Protein AF-A0A1L7XV32-F1 (afdb_monomer)

Nearest PDB structures (foldseek):
  3hi0-assembly1_A  TM=7.173E-01  e=8.949E-13  Agrobacterium fabrum str. C58
  3hi0-assembly1_B  TM=7.168E-01  e=4.743E-12  Agrobacterium fabrum str. C58
  8jgw-assembly1_B  TM=5.537E-01  e=1.218E-07  Klebsiella pneumoniae subsp. pneumoniae 1158
  6pbz-assembly1_C  TM=6.129E-01  e=8.249E-07  Escherichia coli K-12
  6pbz-assembly1_D  TM=5.754E-01  e=8.688E-06  Escherichia coli K-12

pLDDT: mean 77.87, std 14.98, range [30.16, 96.12]

Sequence (500 aa):
MGSQQWNPLLSDGSITTFSRNLPTVHVHRVDKSLYDTQFDPETGDQIPIPQNVIDSVINALFRFKTACADLSVPETNTHVVATEATRAAINSAEFVQAINSATWLPVDVLRKEDEGRIGALDGGNIRINDKGSFSFSYGAAASTRKLEEAKSGKSKEEAEKAIAEVREEIVTNFGKVYTKLKVPRTLSWRQREMADSRFGRRIPRLFMGQVHKHPHPISTINGHTVDKDRFENTNAVEEVVRTAHSIFRISDRRRSQVPAMAFLVSALAKPVPHGIRTAHFCQGGVREGVLFWDLPPSIRVRDPLEVATPSFAPASAARIFSLLKFSVPLRLTNSSRHFPDSFTSHELASISALFSTSTGLMSSTRGVSYEDRARLAFMLESRCMGELPPRELEFKEALRRVITPEEVWLAAYLGRVGYLISRLYPSGRIDEDKPQVVLSAEWAWNLGRKKDKGGLRLTISTQKAKHDPAQLRQALRDHVGNLEKIGQQKNWIGGRVGEG

Mean predicted aligned error: 10.6 Å

Solvent-accessible surface area (backbone atoms only 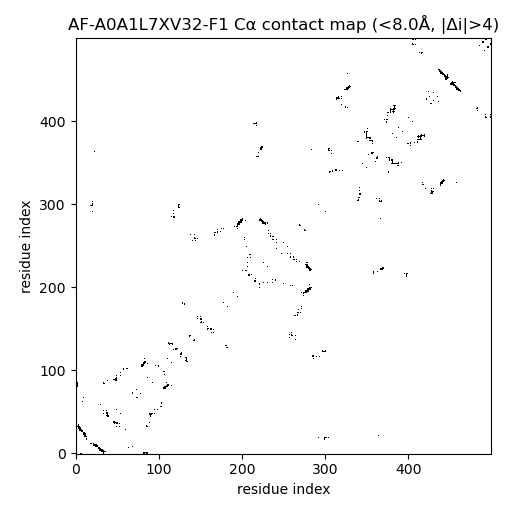— not comparable to full-atom values): 28342 Å² total; per-residue (Å²): 61,39,44,59,30,39,68,60,74,42,55,64,64,58,94,90,47,86,53,73,61,49,58,73,77,46,77,53,73,46,95,46,40,55,40,63,55,23,37,40,91,87,80,62,45,81,40,52,71,45,66,75,56,53,54,52,50,46,56,50,50,51,55,47,51,50,55,33,56,78,67,70,52,57,73,93,78,62,83,42,57,28,29,67,35,46,75,72,35,81,41,32,67,58,55,52,48,54,41,26,74,75,68,73,47,69,68,46,71,53,50,74,41,53,64,46,48,45,72,32,78,51,95,36,40,71,64,66,55,95,82,53,44,87,88,67,89,63,46,49,68,52,32,33,51,55,55,48,62,38,37,59,98,48,55,74,70,58,19,53,51,40,48,49,52,56,40,52,52,51,26,51,54,49,35,56,48,56,62,71,58,59,74,56,68,78,74,41,74,54,59,91,47,41,41,81,44,82,42,57,72,85,56,54,71,50,62,50,56,57,41,85,88,56,69,59,63,63,82,55,58,47,30,39,71,40,47,33,72,68,66,60,39,41,67,52,49,48,47,48,61,73,71,41,94,70,52,94,98,52,52,71,78,56,59,72,28,42,61,34,44,38,51,48,52,53,31,61,36,67,56,40,79,81,28,50,42,31,43,36,28,34,61,68,49,67,68,55,21,52,62,54,61,76,44,54,46,82,41,56,56,51,57,49,58,65,70,69,37,59,94,48,46,43,89,28,40,76,58,54,51,49,45,55,55,31,54,49,45,92,82,69,85,85,71,99,77,87,86,85,62,76,89,74,76,54,66,65,28,10,49,51,25,52,34,22,41,51,77,38,88,47,40,74,52,53,84,45,42,53,46,58,36,40,40,50,11,40,16,44,8,26,34,35,70,51,51,71,62,80,84,52,48,60,54,51,57,40,39,51,73,62,47,52,48,59,49,54,43,52,20,31,49,53,7,34,51,50,30,48,49,43,71,76,27,72,82,37,56,71,54,86,94,63,58,73,64,48,52,38,29,40,82,39,61,58,35,72,97,82,40,75,31,71,42,81,44,76,46,79,47,60,76,89,62,96,74,59,93,81,39,57,74,56,56,49,53,69,49,45,58,64,50,54,50,49,58,32,68,94,57,16,37,81,41,96,86,34,35,84

InterPro domains:
  IPR003695 Ppx/GppA phosphatase, N-terminal [PF02541] (23-120)
  IPR043129 ATPase, nucleotide binding domain [SSF53067] (33-120)
  IPR043129 ATPase, nucleotide binding domain [SSF53067] (133-296)
  IPR050273 GppA/Ppx guanosine pentaphosphate hydrolase [PTHR30005] (11-121)
  IPR057512 RTG2, C-terminal domain [PF23566] (344-498)

Secondary structure (DSSP, 8-state):
-BTTBB--EEE---TT---TT--EEEE--B---TTGGGB-TTT--B-PPPHHHHHHHHHHHHHHHHHHHHTT--GGG--EEE-HHHHT-TTHHHHHHHHHHHH---EEE--HHHHHHTT-EETTEE---TT-----S--HHHHHHHHHHHHTT--HHHHHHHHHHHHHHHHHHHHHHHHHTT--TTGGGGTTSPEEEEE-TTSHHHHHHT-TTS--S---STT-EEEHHHHH-HHHHHHHHHH-S-BTTB-HHHHHTHHHHHHHHHHHHTTSTT-EEEEEE-S--HHHHHHHHSS-HHHHTS-HHHHHSGGG--TTHHHHHHHHHHTS-S---S-----------SHHHHHHHHHTTTTSTTTT-TT--HHHHHHHHHHHHHHTTT---HHHHHHHHHHHTTS-HHHHHHHHHHHHHHHHHHHH-TTS---SSS-S-EEEEEEEEEETTTT-EEEEEEEEE----S--TT-HHHHHHHHHHHHHTTTSGGG-BTGGGSB-

Radius of gyration: 27.27 Å; Cα contacts (8 Å, |Δi|>4): 669; chains: 1; bounding box: 72×45×85 Å

Organism: NCBI:txid576137

Foldseek 3Di:
DDQFWDKDWDFDDDPVDPAQLRDTPDIDIDGHRLNVQQADPPPRDGHANDPVNLVVVLVVLVVVVVVCVVVVNDLVNDAAEAEDSLVPGPCSVVSQVSNCVRNVHHYHDDDPQLQQQLPADDLLDRDAQPVGDDDDCLPLVSLLVQLCVLQPPDDPVSSVVSLVVVLVVLLVVLLVVVVVSCPDCVLVVCVVAAAEAEDEDQCVLLLQQLPVPAGQLFPAQFQDKDFDVSQLPLVSSVVSLVPDPDRPPQDPVSSSSSNSVSSSSNSNQVSGRNGHGMYRYFHDGSVSSVSSVPRDSVNNNDDLVVSLCPVFAAPQNVVLQVQLVQQDAPPPPDDDDDADDDDDEDQVQLVCLLCCCRPRSNVSRHPAHLQNSLLRSLLRNLLRVVRHDPVCVSSNVSSCVRYDLQSSLVSNLSSLSNNLVCLVCVNSDADPVAGQWHKHKHWACQDDPRGRHTDMDIDIDGDDDPDCPVPSVVSSVVSVVSSVVSVDQVNFRPHNPGHD

Structure (mmCIF, N/CA/C/O backbone):
data_AF-A0A1L7XV32-F1
#
_entry.id   AF-A0A1L7XV32-F1
#
loop_
_atom_site.group_PDB
_atom_site.id
_atom_site.type_symbol
_atom_site.label_atom_id
_atom_site.label_alt_id
_atom_site.label_comp_id
_atom_site.label_asym_id
_atom_site.label_entity_id
_atom_site.label_seq_id
_atom_site.pdbx_PDB_ins_code
_atom_site.Cartn_x
_atom_site.Cartn_y
_atom_site.Cartn_z
_atom_site.occupancy
_atom_site.B_iso_or_equiv
_atom_site.auth_seq_id
_atom_site.auth_comp_id
_atom_site.auth_asym_id
_atom_site.auth_atom_id
_atom_site.pdbx_PDB_model_num
ATOM 1 N N . MET A 1 1 ? -17.220 -7.819 11.567 1.00 37.25 1 MET A N 1
ATOM 2 C CA . MET A 1 1 ? -17.830 -6.793 12.434 1.00 37.25 1 MET A CA 1
ATOM 3 C C . MET A 1 1 ? -16.753 -6.324 13.382 1.00 37.25 1 MET A C 1
ATOM 5 O O . MET A 1 1 ? -16.251 -7.135 14.145 1.00 37.25 1 MET A O 1
ATOM 9 N N . GLY A 1 2 ? -16.294 -5.085 13.216 1.00 35.50 2 GLY A N 1
ATOM 10 C CA . GLY A 1 2 ? -15.227 -4.507 14.027 1.00 35.50 2 GLY A CA 1
ATOM 11 C C . GLY A 1 2 ? -15.770 -3.552 15.078 1.00 35.50 2 GLY A C 1
ATOM 12 O O . GLY A 1 2 ? -16.895 -3.075 14.957 1.00 35.50 2 GLY A O 1
ATOM 13 N N . SER A 1 3 ? -14.934 -3.199 16.056 1.00 35.12 3 SER A N 1
ATOM 14 C CA . SER A 1 3 ? -15.314 -2.327 17.175 1.00 35.12 3 SER A CA 1
ATOM 15 C C . SER A 1 3 ? -15.884 -0.974 16.785 1.00 35.12 3 SER A C 1
ATOM 17 O O . SER A 1 3 ? -16.646 -0.405 17.544 1.00 35.12 3 SER A O 1
ATOM 19 N N . GLN A 1 4 ? -15.610 -0.477 15.580 1.00 34.44 4 GLN A N 1
ATOM 20 C CA . GLN A 1 4 ? -16.151 0.810 15.142 1.00 34.44 4 GLN A CA 1
ATOM 21 C C . GLN A 1 4 ? -17.020 0.769 13.882 1.00 34.44 4 GLN A C 1
ATOM 23 O O . GLN A 1 4 ? -17.567 1.814 13.545 1.00 34.44 4 GLN A O 1
ATOM 28 N N . GLN A 1 5 ? -17.109 -0.366 13.168 1.00 36.19 5 GLN A N 1
ATOM 29 C CA . GLN A 1 5 ? -17.826 -0.486 11.882 1.00 36.19 5 GLN A CA 1
ATOM 30 C C . GLN A 1 5 ? -18.042 -1.935 11.422 1.00 36.19 5 GLN A C 1
ATOM 32 O O . GLN A 1 5 ? -17.238 -2.832 11.707 1.00 36.19 5 GLN A O 1
ATOM 37 N N . TRP A 1 6 ? -19.033 -2.117 10.543 1.00 30.16 6 TRP A N 1
ATOM 38 C CA . TRP A 1 6 ? -19.129 -3.257 9.626 1.00 30.16 6 TRP A CA 1
ATOM 39 C C . TRP A 1 6 ? -18.724 -2.861 8.196 1.00 30.16 6 TRP A C 1
ATOM 41 O O . TRP A 1 6 ? -18.981 -1.746 7.747 1.00 30.16 6 TRP A O 1
ATOM 51 N N . ASN A 1 7 ? -18.027 -3.765 7.505 1.00 45.50 7 ASN A N 1
ATOM 52 C CA . ASN A 1 7 ? -17.217 -3.453 6.328 1.00 45.50 7 ASN A CA 1
ATOM 53 C C . ASN A 1 7 ? -17.177 -4.663 5.367 1.00 45.50 7 ASN A C 1
ATOM 55 O O . ASN A 1 7 ? -16.211 -5.424 5.413 1.00 45.50 7 ASN A O 1
ATOM 59 N N . PRO A 1 8 ? -18.178 -4.893 4.510 1.00 35.72 8 PRO A N 1
ATOM 60 C CA . PRO A 1 8 ? -18.124 -5.924 3.473 1.00 35.72 8 PRO A CA 1
ATOM 61 C C . PRO A 1 8 ? -16.997 -5.651 2.466 1.00 35.72 8 PRO A C 1
ATOM 63 O O . PRO A 1 8 ? -16.648 -4.498 2.191 1.00 35.72 8 PRO A O 1
ATOM 66 N N . LEU A 1 9 ? -16.391 -6.721 1.953 1.00 39.25 9 LEU A N 1
ATOM 67 C CA . LEU A 1 9 ? -15.347 -6.682 0.932 1.00 39.25 9 LEU A CA 1
ATOM 68 C C . LEU A 1 9 ? -15.577 -7.842 -0.037 1.00 39.25 9 LEU A C 1
ATOM 70 O O . LEU A 1 9 ? -15.586 -8.985 0.407 1.00 39.25 9 LEU A O 1
ATOM 74 N N . LEU A 1 10 ? -15.714 -7.542 -1.327 1.00 45.09 10 LEU A N 1
ATOM 75 C CA . LEU A 1 10 ? -15.650 -8.541 -2.392 1.00 45.09 10 LEU A CA 1
ATOM 76 C C . LEU A 1 10 ? -14.349 -8.364 -3.157 1.00 45.09 10 LEU A C 1
ATOM 78 O O . LEU A 1 10 ? -14.003 -7.253 -3.576 1.00 45.09 10 LEU A O 1
ATOM 82 N N . SER A 1 11 ? -13.642 -9.472 -3.324 1.00 49.06 11 SER A N 1
ATOM 83 C CA . SER A 1 11 ? -12.433 -9.556 -4.131 1.00 49.06 11 SER A CA 1
ATOM 84 C C . SER A 1 11 ? -12.633 -10.638 -5.183 1.00 49.06 11 SER A C 1
ATOM 86 O O . SER A 1 11 ? -13.231 -11.669 -4.884 1.00 49.06 11 SER A O 1
ATOM 88 N N . ASP A 1 12 ? -12.146 -10.402 -6.397 1.00 43.09 12 ASP A N 1
ATOM 89 C CA . ASP A 1 12 ? -12.195 -11.409 -7.459 1.00 43.09 12 ASP A CA 1
ATOM 90 C C . ASP A 1 12 ? -11.199 -12.543 -7.158 1.00 43.09 12 ASP A C 1
ATOM 92 O O . ASP A 1 12 ? -10.024 -12.291 -6.869 1.00 43.09 12 ASP A O 1
ATOM 96 N N . GLY A 1 13 ? -11.700 -13.779 -7.203 1.00 42.47 13 GLY A N 1
ATOM 97 C CA . GLY A 1 13 ? -10.963 -15.028 -7.011 1.00 42.47 13 GLY A CA 1
ATOM 98 C C . GLY A 1 13 ? -11.280 -16.073 -8.085 1.00 42.47 13 GLY A C 1
ATOM 99 O O . GLY A 1 13 ? -11.203 -17.267 -7.806 1.00 42.47 13 GLY A O 1
ATOM 100 N N . SER A 1 14 ? -11.701 -15.644 -9.281 1.00 36.47 14 SER A N 1
ATOM 101 C CA . SER A 1 14 ? -12.060 -16.525 -10.399 1.00 36.47 14 SER A CA 1
ATOM 102 C C . SER A 1 14 ? -11.007 -17.615 -10.687 1.00 36.47 14 SER A C 1
ATOM 104 O O . SER A 1 14 ? -9.795 -17.398 -10.614 1.00 36.47 14 SER A O 1
ATOM 106 N N . ILE A 1 15 ? -11.509 -18.815 -11.016 1.00 36.94 15 ILE A N 1
ATOM 107 C CA . ILE A 1 15 ? -10.817 -20.124 -11.066 1.00 36.94 15 ILE A CA 1
ATOM 108 C C . ILE A 1 15 ? -9.563 -20.145 -11.968 1.00 36.94 15 ILE A C 1
ATOM 110 O O . ILE A 1 15 ? -8.696 -21.001 -11.805 1.00 36.94 15 ILE A O 1
ATOM 114 N N . THR A 1 16 ? -9.400 -19.179 -12.873 1.00 39.44 16 THR A N 1
ATOM 115 C CA . THR A 1 16 ? -8.220 -19.059 -13.744 1.00 39.44 16 THR A CA 1
ATOM 116 C C . THR A 1 16 ? -7.035 -18.318 -13.111 1.00 39.44 16 THR A C 1
ATOM 118 O O . THR A 1 16 ? -5.931 -18.399 -13.645 1.00 39.44 16 THR A O 1
ATOM 121 N N . THR A 1 17 ? -7.204 -17.634 -11.970 1.00 44.53 17 THR A N 1
ATOM 122 C CA . THR A 1 17 ? -6.128 -16.853 -11.329 1.00 44.53 17 THR A CA 1
ATOM 123 C C . THR A 1 17 ? -6.332 -16.700 -9.816 1.00 44.53 17 THR A C 1
ATOM 125 O O . THR A 1 17 ? -6.783 -15.660 -9.340 1.00 44.53 17 THR A O 1
ATOM 128 N N . PHE A 1 18 ? -5.877 -17.676 -9.020 1.00 54.38 18 PHE A N 1
ATOM 129 C CA . PHE A 1 18 ? -5.510 -17.412 -7.620 1.00 54.38 18 PHE A CA 1
ATOM 130 C C . PHE A 1 18 ? -4.363 -16.386 -7.600 1.00 54.38 18 PHE A C 1
ATOM 132 O O . PHE A 1 18 ? -3.182 -16.726 -7.708 1.00 54.38 18 PHE A O 1
ATOM 139 N N . SER A 1 19 ? -4.718 -15.104 -7.539 1.00 70.00 19 SER A N 1
ATOM 140 C CA . SER A 1 19 ? -3.792 -13.980 -7.633 1.00 70.00 19 SER A CA 1
ATOM 141 C C . SER A 1 19 ? -3.521 -13.397 -6.254 1.00 70.00 19 SER A C 1
ATOM 143 O O . SER A 1 19 ? -4.439 -13.033 -5.524 1.00 70.00 19 SER A O 1
ATOM 145 N N . ARG A 1 20 ? -2.240 -13.231 -5.917 1.00 79.38 20 ARG A N 1
ATOM 146 C CA . ARG A 1 20 ? -1.781 -12.627 -4.656 1.00 79.38 20 ARG A CA 1
ATOM 147 C C . ARG A 1 20 ? -2.439 -11.275 -4.351 1.00 79.38 20 ARG A C 1
ATOM 149 O O . ARG A 1 20 ? -2.637 -10.940 -3.187 1.00 79.38 20 ARG A O 1
ATOM 156 N N . ASN A 1 21 ? -2.716 -10.462 -5.373 1.00 75.12 21 ASN A N 1
ATOM 157 C CA . ASN A 1 21 ? -3.114 -9.068 -5.177 1.00 75.12 21 ASN A CA 1
ATOM 158 C C . ASN A 1 21 ? -4.602 -8.877 -4.849 1.00 75.12 21 ASN A C 1
ATOM 160 O O . ASN A 1 21 ? -4.932 -7.794 -4.357 1.00 75.12 21 ASN A O 1
ATOM 164 N N . LEU A 1 22 ? -5.448 -9.899 -5.071 1.00 78.69 22 LEU A N 1
ATOM 165 C CA . LEU A 1 22 ? -6.898 -9.931 -4.803 1.00 78.69 22 LEU A CA 1
ATOM 166 C C . LEU A 1 22 ? -7.566 -8.552 -4.997 1.00 78.69 22 LEU A C 1
ATOM 168 O O . LEU A 1 22 ? -7.809 -7.827 -4.015 1.00 78.69 22 LEU A O 1
ATOM 172 N N . PRO A 1 23 ? -7.773 -8.114 -6.255 1.00 77.31 23 PRO A N 1
ATOM 173 C CA . PRO A 1 23 ? -8.337 -6.802 -6.532 1.00 77.31 23 PRO A CA 1
ATOM 174 C C . PRO A 1 23 ? -9.732 -6.697 -5.917 1.00 77.31 23 PRO A C 1
ATOM 176 O O . PRO A 1 23 ? -10.537 -7.621 -5.974 1.00 77.31 23 PRO A O 1
ATOM 179 N N . THR A 1 24 ? -10.001 -5.558 -5.287 1.00 80.81 24 THR A N 1
ATOM 180 C CA . THR A 1 24 ? -11.291 -5.309 -4.644 1.00 80.81 24 THR A CA 1
ATOM 181 C C . THR A 1 24 ? -12.295 -4.857 -5.691 1.00 80.81 24 THR A C 1
ATOM 183 O O . THR A 1 24 ? -12.105 -3.800 -6.286 1.00 80.81 24 THR A O 1
ATOM 186 N N . VAL A 1 25 ? -13.357 -5.638 -5.872 1.00 83.94 25 VAL A N 1
ATOM 187 C CA . VAL A 1 25 ? -14.426 -5.386 -6.852 1.00 83.94 25 VAL A CA 1
ATOM 188 C C . VAL A 1 25 ? -15.520 -4.519 -6.242 1.00 83.94 25 VAL A C 1
ATOM 190 O O . VAL A 1 25 ? -16.018 -3.592 -6.871 1.00 83.94 25 VAL A O 1
ATOM 193 N N . HIS A 1 26 ? -15.855 -4.776 -4.978 1.00 83.56 26 HIS A N 1
ATOM 194 C CA . HIS A 1 26 ? -16.863 -4.014 -4.258 1.00 83.56 26 HIS A CA 1
ATOM 195 C C . HIS A 1 26 ? -16.449 -3.825 -2.800 1.00 83.56 26 HIS A C 1
ATOM 197 O O . HIS A 1 26 ? -15.949 -4.738 -2.135 1.00 83.56 26 HIS A O 1
ATOM 203 N N . VAL A 1 27 ? -16.667 -2.617 -2.287 1.00 84.00 27 VAL A N 1
ATOM 204 C CA . VAL A 1 27 ? -16.496 -2.306 -0.872 1.00 84.00 27 VAL A CA 1
ATOM 205 C C . VAL A 1 27 ? -17.628 -1.400 -0.431 1.00 84.00 27 VAL A C 1
ATOM 207 O O . VAL A 1 27 ? -17.898 -0.370 -1.044 1.00 84.00 27 VAL A O 1
ATOM 210 N N . HIS A 1 28 ? -18.252 -1.770 0.674 1.00 80.88 28 HIS A N 1
ATOM 211 C CA . HIS A 1 28 ? -19.253 -0.951 1.330 1.00 80.88 28 HIS A CA 1
ATOM 212 C C . HIS A 1 28 ? -18.920 -0.870 2.820 1.00 80.88 28 HIS A C 1
ATOM 214 O O . HIS A 1 28 ? -18.174 -1.693 3.360 1.00 80.88 28 HIS A O 1
ATOM 220 N N . ARG A 1 29 ? -19.409 0.173 3.484 1.00 78.19 29 ARG A N 1
ATOM 221 C CA . ARG A 1 29 ? -19.148 0.434 4.896 1.00 78.19 29 ARG A CA 1
ATOM 222 C C . ARG A 1 29 ? -20.416 0.948 5.547 1.00 78.19 29 ARG A C 1
ATOM 224 O O . ARG A 1 29 ? -21.028 1.881 5.048 1.00 78.19 29 ARG A O 1
ATOM 231 N N . VAL A 1 30 ? -20.766 0.353 6.682 1.00 81.56 30 VAL A N 1
ATOM 232 C CA . VAL A 1 30 ? -21.845 0.842 7.541 1.00 81.56 30 VAL A CA 1
ATOM 233 C C . VAL A 1 30 ? -21.210 1.523 8.741 1.00 81.56 30 VAL A C 1
ATOM 235 O O . VAL A 1 30 ? -20.531 0.882 9.550 1.00 81.56 30 VAL A O 1
ATOM 238 N N . ASP A 1 31 ? -21.416 2.835 8.842 1.00 74.19 31 ASP A N 1
ATOM 239 C CA . ASP A 1 31 ? -20.881 3.679 9.910 1.00 74.19 31 ASP A CA 1
ATOM 240 C C . ASP A 1 31 ? -21.686 3.542 11.208 1.00 74.19 31 ASP A C 1
ATOM 242 O O . ASP A 1 31 ? -22.300 4.485 11.697 1.00 74.19 31 ASP A O 1
ATOM 246 N N . LYS A 1 32 ? -21.659 2.337 11.786 1.00 75.44 32 LYS A N 1
ATOM 247 C CA . LYS A 1 32 ? -22.172 2.044 13.129 1.00 75.44 32 LYS A CA 1
ATOM 248 C C . LYS A 1 32 ? -21.060 1.472 14.004 1.00 75.44 32 LYS A C 1
ATOM 250 O O . LYS A 1 32 ? -20.471 0.444 13.666 1.00 75.44 32 LYS A O 1
ATOM 255 N N . SER A 1 33 ? -20.771 2.143 15.120 1.00 80.88 33 SER A N 1
ATOM 256 C CA . SER A 1 33 ? -19.796 1.666 16.103 1.00 80.88 33 SER A CA 1
ATOM 257 C C . SER A 1 33 ? -20.434 0.605 16.982 1.00 80.88 33 SER A C 1
ATOM 259 O O . SER A 1 33 ? -21.168 0.942 17.901 1.00 80.88 33 SER A O 1
ATOM 261 N N . LEU A 1 34 ? -20.148 -0.670 16.701 1.00 84.19 34 LEU A N 1
ATOM 262 C CA . LEU A 1 34 ? -20.684 -1.767 17.507 1.00 84.19 34 LEU A CA 1
ATOM 263 C C . LEU A 1 34 ? -20.203 -1.691 18.962 1.00 84.19 34 LEU A C 1
ATOM 265 O O . LEU A 1 34 ? -20.902 -2.154 19.848 1.00 84.19 34 LEU A O 1
ATOM 269 N N . TYR A 1 35 ? -19.020 -1.123 19.209 1.00 83.12 35 TYR A N 1
ATOM 270 C CA . TYR A 1 35 ? -18.506 -0.918 20.560 1.00 83.12 35 TYR A CA 1
ATOM 271 C C . TYR A 1 35 ? -19.282 0.164 21.308 1.00 83.12 35 TYR A C 1
ATOM 273 O O . TYR A 1 35 ? -19.713 -0.078 22.423 1.00 83.12 35 TYR A O 1
ATOM 281 N N . ASP A 1 36 ? -19.500 1.333 20.697 1.00 82.88 36 ASP A N 1
ATOM 282 C CA . ASP A 1 36 ? -20.157 2.4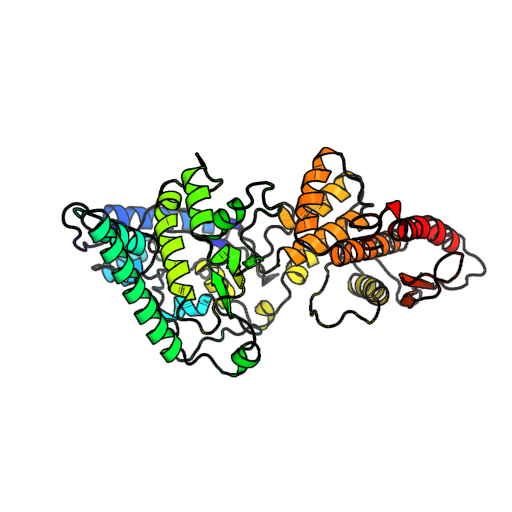51 21.394 1.00 82.88 36 ASP A CA 1
ATOM 283 C C . ASP A 1 36 ? -21.614 2.112 21.732 1.00 82.88 36 ASP A C 1
ATOM 285 O O . ASP A 1 36 ? -22.108 2.522 22.771 1.00 82.88 36 ASP A O 1
ATOM 289 N N . THR A 1 37 ? -22.290 1.325 20.887 1.00 86.94 37 THR A N 1
ATOM 290 C CA . THR A 1 37 ? -23.682 0.900 21.120 1.00 86.94 37 THR A CA 1
ATOM 291 C C . THR A 1 37 ? -23.846 -0.071 22.285 1.00 86.94 37 THR A C 1
ATOM 293 O O . THR A 1 37 ? -24.971 -0.412 22.619 1.00 86.94 37 THR A O 1
ATOM 296 N N . GLN A 1 38 ? -22.743 -0.562 22.850 1.00 89.38 38 GLN A N 1
ATOM 297 C CA . GLN A 1 38 ? -22.734 -1.458 24.004 1.00 89.38 38 GLN A CA 1
ATOM 298 C C . GLN A 1 38 ? -22.462 -0.712 25.308 1.00 89.38 38 GLN A C 1
ATOM 300 O O . GLN A 1 38 ? -22.149 -1.354 26.302 1.00 89.38 38 GLN A O 1
ATOM 305 N N . PHE A 1 39 ? -22.522 0.618 25.318 1.00 88.19 39 PHE A N 1
ATOM 306 C CA . PHE A 1 39 ? -22.405 1.400 26.543 1.00 88.19 39 PHE A CA 1
ATOM 307 C C . PHE A 1 39 ? -23.582 2.358 26.653 1.00 88.19 39 PHE A C 1
ATOM 309 O O . PHE A 1 39 ? -23.934 3.023 25.675 1.00 88.19 39 PHE A O 1
ATOM 316 N N . ASP A 1 40 ? -24.174 2.414 27.840 1.00 87.25 40 ASP A N 1
ATOM 317 C CA . ASP A 1 40 ? -25.193 3.395 28.170 1.00 87.25 40 ASP A CA 1
ATOM 318 C C . ASP A 1 40 ? -24.568 4.805 28.147 1.00 87.25 40 ASP A C 1
ATOM 320 O O . ASP A 1 40 ? -23.506 5.015 28.742 1.00 87.25 40 ASP A O 1
ATOM 324 N N . PRO A 1 41 ? -25.154 5.773 27.423 1.00 81.94 41 PRO A N 1
ATOM 325 C CA . PRO A 1 41 ? -24.587 7.112 27.311 1.00 81.94 41 PRO A CA 1
ATOM 326 C C . PRO A 1 41 ? -24.702 7.943 28.598 1.00 81.94 41 PRO A C 1
ATOM 328 O O . PRO A 1 41 ? -23.950 8.906 28.741 1.00 81.94 41 PRO A O 1
ATOM 331 N N . GLU A 1 42 ? -25.622 7.608 29.503 1.00 84.12 42 GLU A N 1
ATOM 332 C CA . GLU A 1 42 ? -25.851 8.322 30.760 1.00 84.12 42 GLU A CA 1
ATOM 333 C C . GLU A 1 42 ? -25.045 7.709 31.904 1.00 84.12 42 GLU A C 1
ATOM 335 O O . GLU A 1 42 ? -24.378 8.437 32.641 1.00 84.12 42 GLU A O 1
ATOM 340 N N . THR A 1 43 ? -25.071 6.379 32.044 1.00 85.38 43 THR A N 1
ATOM 341 C CA . THR A 1 43 ? -24.385 5.696 33.155 1.00 85.38 43 THR A CA 1
ATOM 342 C C . THR A 1 43 ? -22.967 5.254 32.806 1.00 85.38 43 THR A C 1
ATOM 344 O O . THR A 1 43 ? -22.133 5.092 33.695 1.00 85.38 43 THR A O 1
ATOM 347 N N . GLY A 1 44 ? -22.663 5.074 31.517 1.00 81.94 44 GLY A N 1
ATOM 348 C CA . GLY A 1 44 ? -21.399 4.503 31.051 1.00 81.94 44 GLY A CA 1
ATOM 349 C C . GLY A 1 44 ? -21.305 2.983 31.216 1.00 81.94 44 GLY A C 1
ATOM 350 O O . GLY A 1 44 ? -20.284 2.399 30.838 1.00 81.94 44 GLY A O 1
ATOM 351 N N . ASP A 1 45 ? -22.346 2.335 31.743 1.00 87.88 45 ASP A N 1
ATOM 352 C CA . ASP A 1 45 ? -22.360 0.894 31.970 1.00 87.88 45 ASP A CA 1
ATOM 353 C C . ASP A 1 45 ? -22.432 0.123 30.659 1.00 87.88 45 ASP A C 1
ATOM 355 O O . ASP A 1 45 ? -23.020 0.566 29.669 1.00 87.88 45 ASP A O 1
ATOM 359 N N . GLN A 1 46 ? -21.839 -1.069 30.647 1.00 89.88 46 GLN A N 1
ATOM 360 C CA . GLN A 1 46 ? -21.931 -1.933 29.484 1.00 89.88 46 GLN A CA 1
ATOM 361 C C . GLN A 1 46 ? -23.353 -2.502 29.360 1.00 89.88 46 GLN A C 1
ATOM 363 O O . GLN A 1 46 ? -23.865 -3.128 30.286 1.00 89.88 46 GLN A O 1
ATOM 368 N N . ILE A 1 47 ? -23.960 -2.339 28.186 1.00 93.62 47 ILE A N 1
ATOM 369 C CA . ILE A 1 47 ? -25.291 -2.841 27.836 1.00 93.62 47 ILE A CA 1
ATOM 370 C C . ILE A 1 47 ? -25.209 -3.874 26.696 1.00 93.62 47 ILE A C 1
ATOM 372 O O . ILE A 1 47 ? -24.245 -3.875 25.918 1.00 93.62 47 ILE A O 1
ATOM 376 N N . PRO A 1 48 ? -26.203 -4.777 26.565 1.00 94.62 48 PRO A N 1
ATOM 377 C CA . PRO A 1 48 ? -26.323 -5.656 25.403 1.00 94.62 48 PRO A CA 1
ATOM 378 C C . PRO A 1 48 ? -26.397 -4.861 24.094 1.00 94.62 48 PRO A C 1
ATOM 380 O O . PRO A 1 48 ? -26.872 -3.727 24.074 1.00 94.62 48 PRO A O 1
ATOM 383 N N . ILE A 1 49 ? -25.975 -5.467 22.980 1.00 94.44 49 ILE A N 1
ATOM 384 C CA . ILE A 1 49 ? -26.149 -4.888 21.644 1.00 94.44 49 ILE A CA 1
ATOM 385 C C . ILE A 1 49 ? -27.657 -4.679 21.408 1.00 94.44 49 ILE A C 1
ATOM 387 O O . ILE A 1 49 ? -28.389 -5.671 21.383 1.00 94.44 49 ILE A O 1
ATOM 391 N N . PRO A 1 50 ? -28.128 -3.433 21.202 1.00 94.62 50 PRO A N 1
ATOM 392 C CA . PRO A 1 50 ? -29.554 -3.144 21.070 1.00 94.62 50 PRO A CA 1
ATOM 393 C C . PRO A 1 50 ? -30.175 -3.755 19.808 1.00 94.62 50 PRO A C 1
ATOM 395 O O . PRO A 1 50 ? -29.539 -3.773 18.751 1.00 94.62 50 PRO A O 1
ATOM 398 N N . GLN A 1 51 ? -31.445 -4.174 19.875 1.00 94.50 51 GLN A N 1
ATOM 399 C CA . GLN A 1 51 ? -32.134 -4.865 18.772 1.00 94.50 51 GLN A CA 1
ATOM 400 C C . GLN A 1 51 ? -32.097 -4.086 17.446 1.00 94.50 51 GLN A C 1
ATOM 402 O O . GLN A 1 51 ? -31.771 -4.644 16.403 1.00 94.50 51 GLN A O 1
ATOM 407 N N . ASN A 1 52 ? -32.308 -2.768 17.477 1.00 93.50 52 ASN A N 1
ATOM 408 C CA . ASN A 1 52 ? -32.234 -1.920 16.281 1.00 93.50 52 ASN A CA 1
ATOM 409 C C . ASN A 1 52 ? -30.834 -1.913 15.619 1.00 93.50 52 ASN A C 1
ATOM 411 O O . ASN A 1 52 ? -30.698 -1.657 14.416 1.00 93.50 52 ASN A O 1
ATOM 415 N N . VAL A 1 53 ? -29.769 -2.165 16.388 1.00 92.94 53 VAL A N 1
ATOM 416 C CA . VAL A 1 53 ? -28.404 -2.346 15.875 1.00 92.94 53 VAL A CA 1
ATOM 417 C C . VAL A 1 53 ? -28.269 -3.724 15.235 1.00 92.94 53 VAL A C 1
ATOM 419 O O . VAL A 1 53 ? -27.723 -3.802 14.132 1.00 92.94 53 VAL A O 1
ATOM 422 N N . ILE A 1 54 ? -28.815 -4.772 15.862 1.00 94.12 54 ILE A N 1
ATOM 423 C CA . ILE A 1 54 ? -28.863 -6.137 15.309 1.00 94.12 54 ILE A CA 1
ATOM 424 C C . ILE A 1 54 ? -29.585 -6.141 13.955 1.00 94.12 54 ILE A C 1
ATOM 426 O O . ILE A 1 54 ? -28.991 -6.531 12.946 1.00 94.12 54 ILE A O 1
ATOM 430 N N . ASP A 1 55 ? -30.800 -5.593 13.894 1.00 94.12 55 ASP A N 1
ATOM 431 C CA . ASP A 1 55 ? -31.609 -5.501 12.670 1.00 94.12 55 ASP A CA 1
ATOM 432 C C . ASP A 1 55 ? -30.868 -4.740 11.569 1.00 94.12 55 ASP A C 1
ATOM 434 O O . ASP A 1 55 ? -30.855 -5.114 10.395 1.00 94.12 55 ASP A O 1
ATOM 438 N N . SER A 1 56 ? -30.178 -3.663 11.945 1.00 92.25 56 SER A N 1
ATOM 439 C CA . SER A 1 56 ? -29.383 -2.886 11.004 1.00 92.25 56 SER A CA 1
ATOM 440 C C . SER A 1 56 ? -28.194 -3.657 10.438 1.00 92.25 56 SER A C 1
ATOM 442 O O . SER A 1 56 ? -27.819 -3.400 9.292 1.00 92.25 56 SER A O 1
ATOM 444 N N . VAL A 1 57 ? -27.567 -4.531 11.225 1.00 92.44 57 VAL A N 1
ATOM 445 C CA . VAL A 1 57 ? -26.469 -5.391 10.771 1.00 92.44 57 VAL A CA 1
ATOM 446 C C . VAL A 1 57 ? -27.006 -6.476 9.839 1.00 92.44 57 VAL A C 1
ATOM 448 O O . VAL A 1 57 ? -26.432 -6.680 8.770 1.00 92.44 57 VAL A O 1
ATOM 451 N N . ILE A 1 58 ? -28.134 -7.099 10.187 1.00 94.06 58 ILE A N 1
ATOM 452 C CA . ILE A 1 58 ? -28.825 -8.090 9.349 1.00 94.06 58 ILE A CA 1
ATOM 453 C C . ILE A 1 58 ? -29.204 -7.481 7.993 1.00 94.06 58 ILE A C 1
ATOM 455 O O . ILE A 1 58 ? -28.839 -8.015 6.946 1.00 94.06 58 ILE A O 1
ATOM 459 N N . ASN A 1 59 ? -29.826 -6.300 7.988 1.00 93.62 59 ASN A N 1
ATOM 460 C CA . ASN A 1 59 ? -30.170 -5.577 6.760 1.00 93.62 59 ASN A CA 1
ATOM 461 C C . ASN A 1 59 ? -28.941 -5.266 5.897 1.00 93.62 59 ASN A C 1
ATOM 463 O O . ASN A 1 59 ? -29.003 -5.282 4.667 1.00 93.62 59 ASN A O 1
ATOM 467 N N . ALA A 1 60 ? -27.805 -4.973 6.527 1.00 91.62 60 ALA A N 1
ATOM 468 C CA . ALA A 1 60 ? -26.565 -4.730 5.810 1.00 91.62 60 ALA A CA 1
ATOM 469 C C . ALA A 1 60 ? -25.996 -6.016 5.184 1.00 91.62 60 ALA A C 1
ATOM 471 O O . ALA A 1 60 ? -25.523 -5.977 4.048 1.00 91.62 60 ALA A O 1
ATOM 472 N N . LEU A 1 61 ? -26.098 -7.151 5.882 1.00 92.19 61 LEU A N 1
ATOM 473 C CA . LEU A 1 61 ? -25.721 -8.464 5.358 1.00 92.19 61 LEU A CA 1
ATOM 474 C C . LEU A 1 61 ? -26.611 -8.897 4.191 1.00 92.19 61 LEU A C 1
ATOM 476 O O . LEU A 1 61 ? -26.079 -9.403 3.210 1.00 92.19 61 LEU A O 1
ATOM 480 N N . PHE A 1 62 ? -27.919 -8.633 4.231 1.00 93.88 62 PHE A N 1
ATOM 481 C CA . PHE A 1 62 ? -28.794 -8.893 3.083 1.00 93.88 62 PHE A CA 1
ATOM 482 C C . PHE A 1 62 ? -28.375 -8.099 1.845 1.00 93.88 62 PHE A C 1
ATOM 484 O O . PHE A 1 62 ? -28.218 -8.686 0.779 1.00 93.88 62 PHE A O 1
ATOM 491 N N . ARG A 1 63 ? -28.083 -6.798 1.989 1.00 92.00 63 ARG A N 1
ATOM 492 C CA . ARG A 1 63 ? -27.545 -5.984 0.879 1.00 92.00 63 ARG A CA 1
ATOM 493 C C . ARG A 1 63 ? -26.229 -6.542 0.339 1.00 92.00 63 ARG A C 1
ATOM 495 O O . ARG A 1 63 ? -25.981 -6.488 -0.860 1.00 92.00 63 ARG A O 1
ATOM 502 N N . PHE A 1 64 ? -25.383 -7.082 1.215 1.00 90.62 64 PHE A N 1
ATOM 503 C CA . PHE A 1 64 ? -24.150 -7.741 0.797 1.00 90.62 64 PHE A CA 1
ATOM 504 C C . PHE A 1 64 ? -24.406 -9.055 0.060 1.00 90.62 64 PHE A C 1
ATOM 506 O O . PHE A 1 64 ? -23.774 -9.267 -0.967 1.00 90.62 64 PHE A O 1
ATOM 513 N N . LYS A 1 65 ? -25.362 -9.885 0.500 1.00 91.00 65 LYS A N 1
ATOM 514 C CA . LYS A 1 65 ? -25.781 -11.081 -0.249 1.00 91.00 65 LYS A CA 1
ATOM 515 C C . LYS A 1 65 ? -26.295 -10.719 -1.642 1.00 91.00 65 LYS A C 1
ATOM 517 O O . LYS A 1 65 ? -25.926 -11.394 -2.594 1.00 91.00 65 LYS A O 1
ATOM 522 N N . THR A 1 66 ? -27.076 -9.644 -1.773 1.00 92.25 66 THR A N 1
ATOM 523 C CA . THR A 1 66 ? -27.506 -9.132 -3.085 1.00 92.25 66 THR A CA 1
ATOM 524 C C . THR A 1 66 ? -26.300 -8.798 -3.962 1.00 92.25 66 THR A C 1
ATOM 526 O O . THR A 1 66 ? -26.194 -9.320 -5.062 1.00 92.25 66 THR A O 1
ATOM 529 N N . ALA A 1 67 ? -25.324 -8.043 -3.442 1.00 91.06 67 ALA A N 1
ATOM 530 C CA . ALA A 1 67 ? -24.102 -7.734 -4.187 1.00 91.06 67 ALA A CA 1
ATOM 531 C C . ALA A 1 67 ? -23.273 -8.986 -4.549 1.00 91.06 67 ALA A C 1
ATOM 533 O O . ALA A 1 67 ? -22.689 -9.039 -5.629 1.00 91.06 67 ALA A O 1
ATOM 534 N N . CYS A 1 68 ? -23.215 -9.997 -3.671 1.00 89.88 68 CYS A N 1
ATOM 535 C CA . CYS A 1 68 ? -22.588 -11.286 -3.974 1.00 89.88 68 CYS A CA 1
ATOM 536 C C . CYS A 1 68 ? -23.297 -11.994 -5.135 1.00 89.88 68 CYS A C 1
ATOM 538 O O . CYS A 1 68 ? -22.626 -12.472 -6.045 1.00 89.88 68 CYS A O 1
ATOM 540 N N . ALA A 1 69 ? -24.632 -12.044 -5.110 1.00 90.44 69 ALA A N 1
ATOM 541 C CA . ALA A 1 69 ? -25.439 -12.683 -6.144 1.00 90.44 69 ALA A CA 1
ATOM 542 C C . ALA A 1 69 ? -25.289 -11.974 -7.499 1.00 90.44 69 ALA A C 1
ATOM 544 O O . ALA A 1 69 ? -25.024 -12.635 -8.502 1.00 90.44 69 ALA A O 1
ATOM 545 N N . ASP A 1 70 ? -25.346 -10.638 -7.513 1.00 92.25 70 ASP A N 1
ATOM 546 C CA . ASP A 1 70 ? -25.160 -9.821 -8.721 1.00 92.25 70 ASP A CA 1
ATOM 547 C C . ASP A 1 70 ? -23.780 -10.046 -9.365 1.00 92.25 70 ASP A C 1
ATOM 549 O O . ASP A 1 70 ? -23.632 -10.001 -10.585 1.00 92.25 70 ASP A O 1
ATOM 553 N N . LEU A 1 71 ? -22.761 -10.324 -8.545 1.00 89.06 71 LEU A N 1
ATOM 554 C CA . LEU A 1 71 ? -21.392 -10.616 -8.979 1.00 89.06 71 LEU A CA 1
ATOM 555 C C . LEU A 1 71 ? -21.105 -12.119 -9.129 1.00 89.06 71 LEU A C 1
ATOM 557 O O . LEU A 1 71 ? -19.952 -12.496 -9.335 1.00 89.06 71 LEU A O 1
ATOM 561 N N . SER A 1 72 ? -22.129 -12.975 -9.039 1.00 91.25 72 SER A N 1
ATOM 562 C CA . SER A 1 72 ? -22.013 -14.437 -9.164 1.00 91.25 72 SER A CA 1
ATOM 563 C C . SER A 1 72 ? -20.995 -15.070 -8.201 1.00 91.25 72 SER A C 1
ATOM 565 O O . SER A 1 72 ? -20.309 -16.034 -8.543 1.00 91.25 72 SER A O 1
ATOM 567 N N . VAL A 1 73 ? -20.875 -14.530 -6.985 1.00 87.56 73 VAL A N 1
ATOM 568 C CA . VAL A 1 73 ? -19.995 -15.068 -5.939 1.00 87.56 73 VAL A CA 1
ATOM 569 C C . VAL A 1 73 ? -20.642 -16.319 -5.332 1.00 87.56 73 VAL A C 1
ATOM 571 O O . VAL A 1 73 ? -21.751 -16.219 -4.803 1.00 87.56 73 VAL A O 1
ATOM 574 N N . PRO A 1 74 ? -19.970 -17.487 -5.345 1.00 86.69 74 PRO A N 1
ATOM 575 C CA . PRO A 1 74 ? -20.489 -18.685 -4.694 1.00 86.69 74 PRO A CA 1
ATOM 576 C C . PRO A 1 74 ? -20.699 -18.466 -3.193 1.00 86.69 74 PRO A C 1
ATOM 578 O O . PRO A 1 74 ? -19.845 -17.880 -2.522 1.00 86.69 74 PRO A O 1
ATOM 581 N N . GLU A 1 75 ? -21.793 -18.991 -2.635 1.00 82.94 75 GLU A N 1
ATOM 582 C CA . GLU A 1 75 ? -22.067 -18.877 -1.193 1.00 82.94 75 GLU A CA 1
ATOM 583 C C . GLU A 1 75 ? -20.938 -19.481 -0.342 1.00 82.94 75 GLU A C 1
ATOM 585 O O . GLU A 1 75 ? -20.578 -18.918 0.689 1.00 82.94 75 GLU A O 1
ATOM 590 N N . THR A 1 76 ? -20.292 -20.551 -0.825 1.00 85.31 76 THR A N 1
ATOM 591 C CA . THR A 1 76 ? -19.126 -21.187 -0.181 1.00 85.31 76 THR A CA 1
ATOM 592 C C . THR A 1 76 ? -17.920 -20.261 -0.032 1.00 85.31 76 THR A C 1
ATOM 594 O O . THR A 1 76 ? -17.067 -20.513 0.812 1.00 85.31 76 THR A O 1
ATOM 597 N N . ASN A 1 77 ? -17.848 -19.197 -0.837 1.00 86.50 77 ASN A N 1
ATOM 598 C CA . ASN A 1 77 ? -16.762 -18.216 -0.829 1.00 86.50 77 ASN A CA 1
ATOM 599 C C . ASN A 1 77 ? -17.167 -16.924 -0.095 1.00 86.50 77 ASN A C 1
ATOM 601 O O . ASN A 1 77 ? -16.490 -15.898 -0.197 1.00 86.50 77 ASN A O 1
ATOM 605 N N . THR A 1 78 ? -18.293 -16.947 0.625 1.00 87.81 78 THR A N 1
ATOM 606 C CA . THR A 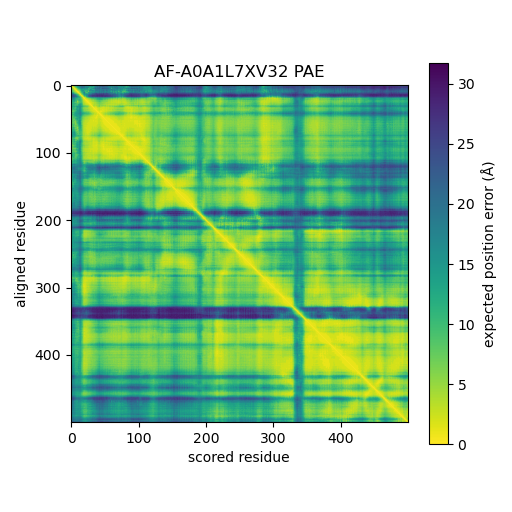1 78 ? -18.781 -15.816 1.412 1.00 87.81 78 THR A CA 1
ATOM 607 C C . THR A 1 78 ? -18.434 -16.016 2.883 1.00 87.81 78 THR A C 1
ATOM 609 O O . THR A 1 78 ? -19.019 -16.846 3.570 1.00 87.81 78 THR A O 1
ATOM 612 N N . HIS A 1 79 ? -17.507 -15.202 3.391 1.00 87.44 79 HIS A N 1
ATOM 613 C CA . HIS A 1 79 ? -17.047 -15.276 4.779 1.00 87.44 79 HIS A CA 1
ATOM 614 C C . HIS A 1 79 ? -17.525 -14.067 5.591 1.00 87.44 79 HIS A C 1
ATOM 616 O O . HIS A 1 79 ? -17.268 -12.914 5.226 1.00 87.44 79 HIS A O 1
ATOM 622 N N . VAL A 1 80 ? -18.166 -14.315 6.737 1.00 91.00 80 VAL A N 1
ATOM 623 C CA . VAL A 1 80 ? -18.523 -13.270 7.705 1.00 91.00 80 VAL A CA 1
ATOM 624 C C . VAL A 1 80 ? -17.662 -13.431 8.948 1.00 91.00 80 VAL A C 1
ATOM 626 O O . VAL A 1 80 ? -17.854 -14.348 9.731 1.00 91.00 80 VAL A O 1
ATOM 629 N N . VAL A 1 81 ? -16.726 -12.504 9.154 1.00 89.19 81 VAL A N 1
ATOM 630 C CA . VAL A 1 81 ? -15.852 -12.498 10.338 1.00 89.19 81 VAL A CA 1
ATOM 631 C C . VAL A 1 81 ? -16.254 -11.409 11.327 1.00 89.19 81 VAL A C 1
ATOM 633 O O . VAL A 1 81 ? -16.579 -10.281 10.932 1.00 89.19 81 VAL A O 1
ATOM 636 N N . ALA A 1 82 ? -16.193 -11.704 12.620 1.00 89.12 82 ALA A N 1
ATOM 637 C CA . ALA A 1 82 ? -16.433 -10.788 13.729 1.00 89.12 82 ALA A CA 1
ATOM 638 C C . ALA A 1 82 ? -15.205 -10.721 14.650 1.00 89.12 82 ALA A C 1
ATOM 640 O O . ALA A 1 82 ? -14.482 -11.697 14.793 1.00 89.12 82 ALA A O 1
ATOM 641 N N . THR A 1 83 ? -14.927 -9.550 15.225 1.00 84.31 83 THR A N 1
ATOM 642 C CA . THR A 1 83 ? -13.712 -9.310 16.026 1.00 84.31 83 THR A CA 1
ATOM 643 C C . THR A 1 83 ? -14.071 -8.914 17.461 1.00 84.31 83 THR A C 1
ATOM 645 O O . THR A 1 83 ? -15.203 -9.091 17.912 1.00 84.31 83 THR A O 1
ATOM 648 N N . GLU A 1 84 ? -13.107 -8.331 18.172 1.00 82.19 84 GLU A N 1
ATOM 649 C CA . GLU A 1 84 ? -13.190 -7.875 19.563 1.00 82.19 84 GLU A CA 1
ATOM 650 C C . GLU A 1 84 ? -14.552 -7.352 20.059 1.00 82.19 84 GLU A C 1
ATOM 652 O O . GLU A 1 84 ? -15.043 -7.888 21.044 1.00 82.19 84 GLU A O 1
ATOM 657 N N . ALA A 1 85 ? -15.202 -6.379 19.409 1.00 83.12 85 ALA A N 1
ATOM 658 C CA . ALA A 1 85 ? -16.465 -5.844 19.938 1.00 83.12 85 ALA A CA 1
ATOM 659 C C . ALA A 1 85 ? -17.640 -6.823 19.899 1.00 83.12 85 ALA A C 1
ATOM 661 O O . ALA A 1 85 ? -18.543 -6.702 20.713 1.00 83.12 85 ALA A O 1
ATOM 662 N N . THR A 1 86 ? -17.648 -7.781 18.973 1.00 89.81 86 THR A N 1
ATOM 663 C CA . THR A 1 86 ? -18.639 -8.861 19.013 1.00 89.81 86 THR A CA 1
ATOM 664 C C . THR A 1 86 ? -18.270 -9.859 20.100 1.00 89.81 86 THR A C 1
ATOM 666 O O . THR A 1 86 ? -19.137 -10.282 20.850 1.00 89.81 86 THR A O 1
ATOM 669 N N . ARG A 1 87 ? -16.983 -10.200 20.234 1.00 89.00 87 ARG A N 1
ATOM 670 C CA . ARG A 1 87 ? -16.489 -11.136 21.256 1.00 89.00 87 ARG A CA 1
ATOM 671 C C . ARG A 1 87 ? -16.712 -10.637 22.691 1.00 89.00 87 ARG A C 1
ATOM 673 O O . ARG A 1 87 ? -16.938 -11.450 23.574 1.00 89.00 87 ARG A O 1
ATOM 680 N N . ALA A 1 88 ? -16.618 -9.327 22.918 1.00 87.00 88 ALA A N 1
ATOM 681 C CA . ALA A 1 88 ? -16.759 -8.698 24.232 1.00 87.00 88 ALA A CA 1
ATOM 682 C C . ALA A 1 88 ? -18.208 -8.328 24.603 1.00 87.00 88 ALA A C 1
ATOM 684 O O . ALA A 1 88 ? -18.439 -7.848 25.712 1.00 87.00 88 ALA A O 1
ATOM 685 N N . ALA A 1 89 ? -19.168 -8.515 23.693 1.00 90.88 89 ALA A N 1
ATOM 686 C CA . ALA A 1 89 ? -20.559 -8.152 23.930 1.00 90.88 89 ALA A CA 1
ATOM 687 C C . ALA A 1 89 ? -21.245 -9.090 24.924 1.00 90.88 89 ALA A C 1
ATOM 689 O O . ALA A 1 89 ? -21.109 -10.309 24.819 1.00 90.88 89 ALA A O 1
ATOM 690 N N . ILE A 1 90 ? -22.055 -8.516 25.821 1.00 94.88 90 ILE A N 1
ATOM 691 C CA . ILE A 1 90 ? -22.844 -9.261 26.818 1.00 94.88 90 ILE A CA 1
ATOM 692 C C . ILE A 1 90 ? -23.722 -10.316 26.131 1.00 94.88 90 ILE A C 1
ATOM 694 O O . ILE A 1 90 ? -23.746 -11.472 26.542 1.00 94.88 90 ILE A O 1
ATOM 698 N N . ASN A 1 91 ? -24.381 -9.940 25.034 1.00 95.81 91 ASN A N 1
ATOM 699 C CA . ASN A 1 91 ? -25.249 -10.813 24.246 1.00 95.81 91 ASN A CA 1
ATOM 700 C C . ASN A 1 91 ? -24.597 -11.292 22.934 1.00 95.81 91 ASN A C 1
ATOM 702 O O . ASN A 1 91 ? -25.264 -11.436 21.912 1.00 95.81 91 ASN A O 1
ATOM 706 N N . SER A 1 92 ? -23.283 -11.555 22.942 1.00 94.56 92 SER A N 1
ATOM 707 C CA . SER A 1 92 ? -22.539 -12.013 21.756 1.00 94.56 92 SER A CA 1
ATOM 708 C C . SER A 1 92 ? -23.171 -13.235 21.073 1.00 94.56 92 SER A C 1
ATOM 710 O O . SER A 1 92 ? -23.333 -13.249 19.853 1.00 94.56 92 SER A O 1
ATOM 712 N N . ALA A 1 93 ? -23.564 -14.241 21.862 1.00 95.62 93 ALA A N 1
ATOM 713 C CA . ALA A 1 93 ? -24.160 -15.474 21.351 1.00 95.62 93 ALA A CA 1
ATOM 714 C C . ALA A 1 93 ? -25.521 -15.225 20.681 1.00 95.62 93 ALA A C 1
ATOM 716 O O . ALA A 1 93 ? -25.744 -15.694 19.568 1.00 95.62 93 ALA A O 1
ATOM 717 N N . GLU A 1 94 ? -26.386 -14.435 21.321 1.00 96.06 94 GLU A N 1
ATOM 718 C CA . GLU A 1 94 ? -27.685 -14.025 20.774 1.00 96.06 94 GLU A CA 1
ATOM 719 C C . GLU A 1 94 ? -27.507 -13.244 19.468 1.00 96.06 94 GLU A C 1
ATOM 721 O O . GLU A 1 94 ? -28.140 -13.550 18.462 1.00 96.06 94 GLU A O 1
ATOM 726 N N . PHE A 1 95 ? -26.579 -12.286 19.449 1.00 95.31 95 PHE A N 1
ATOM 727 C CA . PHE A 1 95 ? -26.276 -11.486 18.268 1.00 95.31 95 PHE A CA 1
ATOM 728 C C . PHE A 1 95 ? -25.816 -12.346 17.081 1.00 95.31 95 PHE A C 1
ATOM 730 O O . PHE A 1 95 ? -26.313 -12.189 15.963 1.00 95.31 95 PHE A O 1
ATOM 737 N N . VAL A 1 96 ? -24.891 -13.282 17.316 1.00 95.69 96 VAL A N 1
ATOM 738 C CA . VAL A 1 96 ? -24.411 -14.222 16.291 1.00 95.69 96 VAL A CA 1
ATOM 739 C C . VAL A 1 96 ? -25.535 -15.146 15.821 1.00 95.69 96 VAL A C 1
ATOM 741 O O . VAL A 1 96 ? -25.681 -15.367 14.617 1.00 95.69 96 VAL A O 1
ATOM 744 N N . GLN A 1 97 ? -26.355 -15.651 16.743 1.00 96.12 97 GLN A N 1
ATOM 745 C CA . GLN A 1 97 ? -27.485 -16.517 16.420 1.00 96.12 97 GLN A CA 1
ATOM 746 C C . GLN A 1 97 ? -28.549 -15.785 15.597 1.00 96.12 97 GLN A C 1
ATOM 748 O O . GLN A 1 97 ? -29.048 -16.354 14.625 1.00 96.12 97 GLN A O 1
ATOM 753 N N . ALA A 1 98 ? -28.862 -14.532 15.929 1.00 96.06 98 ALA A N 1
ATOM 754 C CA . ALA A 1 98 ? -29.802 -13.702 15.181 1.00 96.06 98 ALA A CA 1
ATOM 755 C C . ALA A 1 98 ? -29.328 -13.487 13.735 1.00 96.06 98 ALA A C 1
ATOM 757 O O . ALA A 1 98 ? -30.103 -13.655 12.793 1.00 96.06 98 ALA A O 1
ATOM 758 N N . ILE A 1 99 ? -28.035 -13.200 13.543 1.00 95.12 99 ILE A N 1
ATOM 759 C CA . ILE A 1 99 ? -27.439 -13.073 12.207 1.00 95.12 99 ILE A CA 1
ATOM 760 C C . ILE A 1 99 ? -27.538 -14.387 11.432 1.00 95.12 99 ILE A C 1
ATOM 762 O O . ILE A 1 99 ? -27.982 -14.382 10.281 1.00 95.12 99 ILE A O 1
ATOM 766 N N . ASN A 1 100 ? -27.124 -15.499 12.042 1.00 93.88 100 ASN A N 1
ATOM 767 C CA . ASN A 1 100 ? -27.105 -16.797 11.373 1.00 93.88 100 ASN A CA 1
ATOM 768 C C . ASN A 1 100 ? -28.527 -17.236 10.985 1.00 93.88 100 ASN A C 1
ATOM 770 O O . ASN A 1 100 ? -28.772 -17.582 9.835 1.00 93.88 100 ASN A O 1
ATOM 774 N N . SER A 1 101 ? -29.487 -17.107 11.901 1.00 95.56 101 SER A N 1
ATOM 775 C CA . SER A 1 101 ? -30.885 -17.497 11.666 1.00 95.56 101 SER A CA 1
ATOM 776 C C . SER A 1 101 ? -31.553 -16.658 10.575 1.00 95.56 101 SER A C 1
ATOM 778 O O . SER A 1 101 ? -32.337 -17.182 9.790 1.00 95.56 101 SER A O 1
ATOM 780 N N . ALA A 1 102 ? -31.240 -15.360 10.498 1.00 96.00 102 ALA A N 1
ATOM 781 C CA . ALA A 1 102 ? -31.826 -14.478 9.494 1.00 96.00 102 ALA A CA 1
ATOM 782 C C . ALA A 1 102 ? -31.164 -14.621 8.113 1.00 96.00 102 ALA A C 1
ATOM 784 O O . ALA A 1 102 ? -31.842 -14.574 7.090 1.00 96.00 102 ALA A O 1
ATOM 785 N N . THR A 1 103 ? -29.836 -14.756 8.064 1.00 93.25 103 THR A N 1
ATOM 786 C CA . THR A 1 103 ? -29.069 -14.623 6.809 1.00 93.25 103 THR A CA 1
ATOM 787 C C . THR A 1 103 ? -28.534 -15.941 6.256 1.00 93.25 103 THR A C 1
ATOM 789 O O . THR A 1 103 ? -28.134 -15.980 5.085 1.00 93.25 103 THR A O 1
ATOM 792 N N . TRP A 1 104 ? -28.530 -16.996 7.079 1.00 91.94 104 TRP A N 1
ATOM 793 C CA . TRP A 1 104 ? -27.871 -18.285 6.837 1.00 91.94 104 TRP A CA 1
ATOM 794 C C . TRP A 1 104 ? -26.360 -18.170 6.603 1.00 91.94 104 TRP A C 1
ATOM 796 O O . TRP A 1 104 ? -25.739 -19.067 6.039 1.00 91.94 104 TRP A O 1
ATOM 806 N N . LEU A 1 105 ? -25.757 -17.049 7.011 1.00 89.75 105 LEU A N 1
ATOM 807 C CA . LEU A 1 105 ? -24.320 -16.839 6.921 1.00 89.75 105 LEU A CA 1
ATOM 808 C C . LEU A 1 105 ? -23.664 -17.225 8.251 1.00 89.75 105 LEU A C 1
ATOM 810 O O . LEU A 1 105 ? -23.972 -16.605 9.278 1.00 89.75 105 LEU A O 1
ATOM 814 N N . PRO A 1 106 ? -22.726 -18.187 8.254 1.00 90.38 106 PRO A N 1
ATOM 815 C CA . PRO A 1 106 ? -21.960 -18.493 9.448 1.00 90.38 106 PRO A CA 1
ATOM 816 C C . PRO A 1 106 ? -21.074 -17.296 9.804 1.00 90.38 106 PRO A C 1
ATOM 818 O O . PRO A 1 106 ? -20.354 -16.756 8.960 1.00 90.38 106 PRO A O 1
ATOM 821 N N . VAL A 1 107 ? -21.131 -16.879 11.069 1.00 92.19 107 VAL A N 1
ATOM 822 C CA . VAL A 1 107 ? -20.284 -15.809 11.600 1.00 92.19 107 VAL A CA 1
ATOM 823 C C . VAL A 1 107 ? -19.123 -16.431 12.361 1.00 92.19 107 VAL A C 1
ATOM 825 O O . VAL A 1 107 ? -19.316 -17.029 13.417 1.00 92.19 107 VAL A O 1
ATOM 828 N N . ASP A 1 108 ? -17.913 -16.246 11.847 1.00 90.44 108 ASP A N 1
ATOM 829 C CA . ASP A 1 108 ? -16.687 -16.637 12.532 1.00 90.44 108 ASP A CA 1
ATOM 830 C C . ASP A 1 108 ? -16.243 -15.520 13.487 1.00 90.44 108 ASP A C 1
ATOM 832 O O . ASP A 1 108 ? -15.791 -14.446 13.070 1.00 90.44 108 ASP A O 1
ATOM 836 N N . VAL A 1 109 ? -16.425 -15.746 14.789 1.00 90.50 109 VAL A N 1
ATOM 837 C CA . VAL A 1 109 ? -15.947 -14.836 15.834 1.00 90.50 109 VAL A CA 1
ATOM 838 C C . VAL A 1 109 ? -14.472 -15.129 16.084 1.00 90.50 109 VAL A C 1
ATOM 840 O O . VAL A 1 109 ? -14.115 -16.039 16.833 1.00 90.50 109 VAL A O 1
ATOM 843 N N . LEU A 1 110 ? -13.610 -14.317 15.474 1.00 84.94 110 LEU A N 1
ATOM 844 C CA . LEU A 1 110 ? -12.170 -14.512 15.521 1.00 84.94 110 LEU A CA 1
ATOM 845 C C . LEU A 1 110 ? -11.649 -14.464 16.957 1.00 84.94 110 LEU A C 1
ATOM 847 O O . LEU A 1 110 ? -11.984 -13.580 17.764 1.00 84.94 110 LEU A O 1
ATOM 851 N N . ARG A 1 111 ? -10.751 -15.401 17.261 1.00 81.69 111 ARG A N 1
ATOM 852 C CA . ARG A 1 111 ? -9.989 -15.370 18.506 1.00 81.69 111 ARG A CA 1
ATOM 853 C C . ARG A 1 111 ? -9.028 -14.189 18.479 1.00 81.69 111 ARG A C 1
ATOM 855 O O . ARG A 1 111 ? -8.601 -13.711 17.425 1.00 81.69 111 ARG A O 1
ATOM 862 N N . LYS A 1 112 ? -8.667 -13.719 19.667 1.00 75.00 112 LYS A N 1
ATOM 863 C CA . LYS A 1 112 ? -7.757 -12.582 19.841 1.00 75.00 112 LYS A CA 1
ATOM 864 C C . LYS A 1 112 ? -6.410 -12.836 19.152 1.00 75.00 112 LYS A C 1
ATOM 866 O O . LYS A 1 112 ? -5.848 -11.932 18.534 1.00 75.00 112 LYS A O 1
ATOM 871 N N . GLU A 1 113 ? -5.931 -14.073 19.219 1.00 71.31 113 GLU A N 1
ATOM 872 C CA . GLU A 1 113 ? -4.671 -14.521 18.632 1.00 71.31 113 GLU A CA 1
ATOM 873 C C . GLU A 1 113 ? -4.742 -14.523 17.101 1.00 71.31 113 GLU A C 1
ATOM 875 O O . GLU A 1 113 ? -3.800 -14.078 16.440 1.00 71.31 113 GLU A O 1
ATOM 880 N N . ASP A 1 114 ? -5.875 -14.951 16.541 1.00 71.25 114 ASP A N 1
ATOM 881 C CA . ASP A 1 114 ? -6.078 -15.070 15.097 1.00 71.25 114 ASP A CA 1
ATOM 882 C C . ASP A 1 114 ? -6.157 -13.696 14.418 1.00 71.25 114 ASP A C 1
ATOM 884 O O . ASP 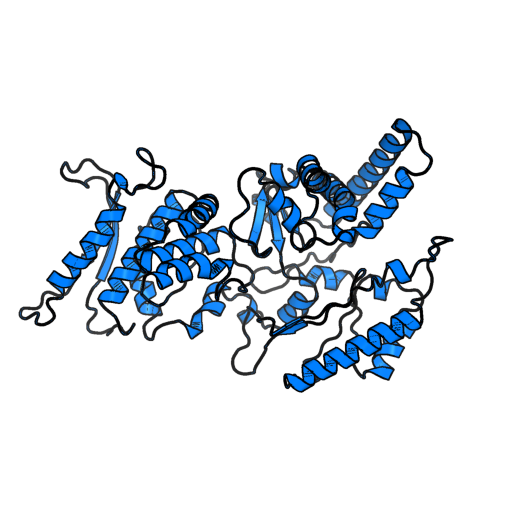A 1 114 ? -5.529 -13.492 13.379 1.00 71.25 114 ASP A O 1
ATOM 888 N N . GLU A 1 115 ? -6.773 -12.695 15.061 1.00 67.50 115 GLU A N 1
ATOM 889 C CA . GLU A 1 115 ? -6.726 -11.298 14.592 1.00 67.50 115 GLU A CA 1
ATOM 890 C C . GLU A 1 115 ? -5.282 -10.778 14.430 1.00 67.50 115 GLU A C 1
ATOM 892 O O . GLU A 1 115 ? -4.995 -10.007 13.512 1.00 67.50 115 GLU A O 1
ATOM 897 N N . GLY A 1 116 ? -4.360 -11.213 15.300 1.00 62.75 116 GLY A N 1
ATOM 898 C CA . GLY A 1 116 ? -2.947 -10.835 15.229 1.00 62.75 116 GLY A CA 1
ATOM 899 C C . GLY A 1 116 ? -2.135 -11.646 14.215 1.00 62.75 116 GLY A C 1
ATOM 900 O O . GLY A 1 116 ? -1.201 -11.114 13.612 1.00 62.75 116 GLY A O 1
ATOM 901 N N . ARG A 1 117 ? -2.509 -12.909 13.979 1.00 64.56 117 ARG A N 1
ATOM 902 C CA . ARG A 1 117 ? -1.898 -13.781 12.959 1.00 64.56 117 ARG A CA 1
ATOM 903 C C . ARG A 1 117 ? -2.098 -13.249 11.551 1.00 64.56 117 ARG A C 1
ATOM 905 O O . ARG A 1 117 ? -1.172 -13.259 10.746 1.00 64.56 117 ARG A O 1
ATOM 912 N N . ILE A 1 118 ? -3.278 -12.702 11.291 1.00 59.81 118 ILE A N 1
ATOM 913 C CA . ILE A 1 118 ? -3.696 -12.177 9.991 1.00 59.81 118 ILE A CA 1
ATOM 914 C C . ILE A 1 118 ? -2.775 -11.034 9.470 1.00 59.81 118 ILE A C 1
ATOM 916 O O . ILE A 1 118 ? -2.815 -10.689 8.289 1.00 59.81 118 ILE A O 1
ATOM 920 N N . GLY A 1 119 ? -1.880 -10.480 10.306 1.00 52.53 119 GLY A N 1
ATOM 921 C CA . GLY A 1 119 ? -0.918 -9.428 9.940 1.00 52.53 119 GLY A CA 1
ATOM 922 C C . GLY A 1 119 ? 0.563 -9.827 9.775 1.00 52.53 119 GLY A C 1
ATOM 923 O O . GLY A 1 119 ? 1.358 -8.950 9.429 1.00 52.53 119 GLY A O 1
ATOM 924 N N . ALA A 1 120 ? 0.969 -11.081 10.021 1.00 54.47 120 ALA A N 1
ATOM 925 C CA . ALA A 1 120 ? 2.387 -11.449 10.200 1.00 54.47 120 ALA A CA 1
ATOM 926 C C . ALA A 1 120 ? 2.920 -12.453 9.153 1.00 54.47 120 ALA A C 1
ATOM 928 O O . ALA A 1 120 ? 3.060 -13.637 9.438 1.00 54.47 120 ALA A O 1
ATOM 929 N N . LEU A 1 121 ? 3.248 -11.992 7.940 1.00 55.91 121 LEU A N 1
ATOM 930 C CA . LEU A 1 121 ? 3.824 -12.836 6.878 1.00 55.91 121 LEU A CA 1
ATOM 931 C C . LEU A 1 121 ? 5.367 -12.894 6.943 1.00 55.91 121 LEU A C 1
ATOM 933 O O . LEU A 1 121 ? 6.012 -11.847 6.943 1.00 55.91 121 LEU A O 1
ATOM 937 N N . ASP A 1 122 ? 5.943 -14.098 6.894 1.00 50.53 122 ASP A N 1
ATOM 938 C CA . ASP A 1 122 ? 7.372 -14.386 6.682 1.00 50.53 122 ASP A CA 1
ATOM 939 C C . ASP A 1 122 ? 7.541 -15.528 5.658 1.00 50.53 122 ASP A C 1
ATOM 941 O O . ASP A 1 122 ? 7.095 -16.654 5.880 1.00 50.53 122 ASP A O 1
ATOM 945 N N . GLY A 1 123 ? 8.152 -15.248 4.502 1.00 49.44 123 GLY A N 1
ATOM 946 C CA . GLY A 1 123 ? 8.420 -16.270 3.477 1.00 49.44 123 GLY A CA 1
ATOM 947 C C . GLY A 1 123 ? 7.177 -17.019 2.969 1.00 49.44 123 GLY A C 1
ATOM 948 O O . GLY A 1 123 ? 7.264 -18.198 2.640 1.00 49.44 123 GLY A O 1
ATOM 949 N N . GLY A 1 124 ? 6.006 -16.367 2.951 1.00 57.41 124 GLY A N 1
ATOM 950 C CA . GLY A 1 124 ? 4.726 -16.978 2.552 1.00 57.41 124 GLY A CA 1
ATOM 951 C C . GLY A 1 124 ? 4.051 -17.828 3.625 1.00 57.41 124 GLY A C 1
ATOM 952 O O . GLY A 1 124 ? 2.931 -18.289 3.413 1.00 57.41 124 GLY A O 1
ATOM 953 N N . ASN A 1 125 ? 4.699 -17.995 4.776 1.00 57.94 125 ASN A N 1
ATOM 954 C CA . ASN A 1 125 ? 4.127 -18.594 5.969 1.00 57.94 125 ASN A CA 1
ATOM 955 C C . ASN A 1 125 ? 3.821 -17.498 6.985 1.00 57.94 125 ASN A C 1
ATOM 957 O O . ASN A 1 125 ? 4.509 -16.483 7.058 1.00 57.94 125 ASN A O 1
ATOM 961 N N . ILE A 1 126 ? 2.778 -17.684 7.783 1.00 62.34 126 ILE A N 1
ATOM 962 C CA . ILE A 1 126 ? 2.483 -16.744 8.858 1.00 62.34 126 ILE A CA 1
ATOM 963 C C . ILE A 1 126 ? 3.218 -17.219 10.102 1.00 62.34 126 ILE A C 1
ATOM 965 O O . ILE A 1 126 ? 2.861 -18.234 10.697 1.00 62.34 126 ILE A O 1
ATOM 969 N N . ARG A 1 127 ? 4.285 -16.503 10.462 1.00 57.50 127 ARG A N 1
ATOM 970 C CA . ARG A 1 127 ? 5.061 -16.768 11.672 1.00 57.50 127 ARG A CA 1
ATOM 971 C C . ARG A 1 127 ? 4.697 -15.746 12.726 1.00 57.50 127 ARG A C 1
ATOM 973 O O . ARG A 1 127 ? 5.082 -14.583 12.658 1.00 57.50 127 ARG A O 1
ATOM 980 N N . ILE A 1 128 ? 3.969 -16.218 13.720 1.00 62.25 128 ILE A N 1
ATOM 981 C CA . ILE A 1 128 ? 3.774 -15.513 14.978 1.00 62.25 128 ILE A CA 1
ATOM 982 C C . ILE A 1 128 ? 4.586 -16.205 16.065 1.00 62.25 128 ILE A C 1
ATOM 984 O O . ILE A 1 128 ? 4.942 -17.375 15.940 1.00 62.25 128 ILE A O 1
ATOM 988 N N . ASN A 1 129 ? 4.868 -15.482 17.142 1.00 65.31 129 ASN A N 1
ATOM 989 C CA . ASN A 1 129 ? 5.396 -16.108 18.344 1.00 65.31 129 ASN A CA 1
ATOM 990 C C . ASN A 1 129 ? 4.394 -17.149 18.879 1.00 65.31 129 ASN A C 1
ATOM 992 O O . ASN A 1 129 ? 3.188 -16.910 18.813 1.00 65.31 129 ASN A O 1
ATOM 996 N N . ASP A 1 130 ? 4.867 -18.243 19.478 1.00 65.75 130 ASP A N 1
ATOM 997 C CA . ASP A 1 130 ? 4.010 -19.264 20.108 1.00 65.75 130 ASP A CA 1
ATOM 998 C C . ASP A 1 130 ? 3.075 -18.680 21.179 1.00 65.75 130 ASP A C 1
ATOM 1000 O O . ASP A 1 130 ? 2.019 -19.235 21.475 1.00 65.75 130 ASP A O 1
ATOM 1004 N N . LYS A 1 131 ? 3.444 -17.530 21.760 1.00 67.69 131 LYS A N 1
ATOM 1005 C CA . LYS A 1 131 ? 2.615 -16.771 22.706 1.00 67.69 131 LYS A CA 1
ATOM 1006 C C . LYS A 1 131 ? 1.471 -15.988 22.055 1.00 67.69 131 LYS A C 1
ATOM 1008 O O . LYS A 1 131 ? 0.715 -15.347 22.778 1.00 67.69 131 LYS A O 1
ATOM 1013 N N . GLY A 1 132 ? 1.317 -16.049 20.734 1.00 67.38 132 GLY A N 1
ATOM 1014 C CA . GLY A 1 132 ? 0.223 -15.406 20.019 1.00 67.38 132 GLY A CA 1
ATOM 1015 C C . GLY A 1 132 ? 0.392 -13.895 19.889 1.00 67.38 132 GLY A C 1
ATOM 1016 O O . GLY A 1 132 ? 1.502 -13.364 19.808 1.00 67.38 132 GLY A O 1
ATOM 1017 N N . SER A 1 133 ? -0.743 -13.203 19.848 1.00 68.06 133 SER A N 1
ATOM 1018 C CA . SER A 1 133 ? -0.822 -11.747 19.849 1.00 68.06 133 SER A CA 1
ATOM 1019 C C . SER A 1 133 ? -1.289 -11.237 21.212 1.00 68.06 133 SER A C 1
ATOM 1021 O O . SER A 1 133 ? -2.069 -11.874 21.920 1.00 68.06 133 SER A O 1
ATOM 1023 N N . PHE A 1 134 ? -0.838 -10.040 21.573 1.00 69.69 134 PHE A N 1
ATOM 1024 C CA . PHE A 1 134 ? -1.324 -9.340 22.753 1.00 69.69 134 PHE A CA 1
ATOM 1025 C C . PHE A 1 134 ? -2.191 -8.174 22.293 1.00 69.69 134 PHE A C 1
ATOM 1027 O O . PHE A 1 134 ? -1.715 -7.236 21.661 1.00 69.69 134 PHE A O 1
ATOM 1034 N N . SER A 1 135 ? -3.482 -8.251 22.599 1.00 66.56 135 SER A N 1
ATOM 1035 C CA . SER A 1 135 ? -4.410 -7.126 22.445 1.00 66.56 135 SER A CA 1
ATOM 1036 C C . SER A 1 135 ? -4.413 -6.303 23.719 1.00 66.56 135 SER A C 1
ATOM 1038 O O . SER A 1 135 ? -4.448 -6.866 24.821 1.00 66.56 135 SER A O 1
ATOM 1040 N N . PHE A 1 136 ? -4.410 -4.994 23.522 1.00 67.69 136 PHE A N 1
ATOM 1041 C CA . PHE A 1 136 ? -4.476 -3.987 24.559 1.00 67.69 136 PHE A CA 1
ATOM 1042 C C . PHE A 1 136 ? -5.795 -3.236 24.447 1.00 67.69 136 PHE A C 1
ATOM 1044 O O . PHE A 1 136 ? -6.230 -2.906 23.343 1.00 67.69 136 PHE A O 1
ATOM 1051 N N . SER A 1 137 ? -6.368 -2.867 25.588 1.00 67.50 137 SER A N 1
ATOM 1052 C CA . SER A 1 137 ? -7.582 -2.047 25.678 1.00 67.50 137 SER A CA 1
ATOM 1053 C C . SER A 1 137 ? -7.308 -0.559 25.399 1.00 67.50 137 SER A C 1
ATOM 1055 O O . SER A 1 137 ? -7.893 0.317 26.023 1.00 67.50 137 SER A O 1
ATOM 1057 N N . TYR A 1 138 ? -6.398 -0.263 24.465 1.00 73.62 138 TYR A N 1
ATOM 1058 C CA . TYR A 1 138 ? -5.971 1.090 24.088 1.00 73.62 138 TYR A CA 1
ATOM 1059 C C . TYR A 1 138 ? -6.371 1.436 22.646 1.00 73.62 138 TYR A C 1
ATOM 1061 O O . TYR A 1 138 ? -5.703 2.204 21.953 1.00 73.62 138 TYR A O 1
ATOM 1069 N N . GLY A 1 139 ? -7.468 0.857 22.147 1.00 68.56 139 GLY A N 1
ATOM 1070 C CA . GLY A 1 139 ? -8.040 1.263 20.864 1.00 68.56 139 GLY A CA 1
ATOM 1071 C C . GLY A 1 139 ? -8.368 2.761 20.848 1.00 68.56 139 GLY A C 1
ATOM 1072 O O . GLY A 1 139 ? -8.603 3.353 21.892 1.00 68.56 139 GLY A O 1
ATOM 1073 N N . ALA A 1 140 ? -8.421 3.381 19.665 1.00 69.19 140 ALA A N 1
ATOM 1074 C CA . ALA A 1 140 ? -8.582 4.837 19.542 1.00 69.19 140 ALA A CA 1
ATOM 1075 C C . ALA A 1 140 ? -9.737 5.416 20.388 1.00 69.19 140 ALA A C 1
ATOM 1077 O O . ALA A 1 140 ? -9.529 6.393 21.088 1.00 69.19 140 ALA A O 1
ATOM 1078 N N . ALA A 1 141 ? -10.917 4.780 20.384 1.00 71.00 141 ALA A N 1
ATOM 1079 C CA . ALA A 1 141 ? -12.046 5.224 21.210 1.00 71.00 141 ALA A CA 1
ATOM 1080 C C . ALA A 1 141 ? -11.806 5.030 22.718 1.00 71.00 141 ALA A C 1
ATOM 1082 O O . ALA A 1 141 ? -12.073 5.942 23.490 1.00 71.00 141 ALA A O 1
ATOM 1083 N N . ALA A 1 142 ? -11.274 3.876 23.132 1.00 77.38 142 ALA A N 1
ATOM 1084 C CA . ALA A 1 142 ? -10.972 3.602 24.537 1.00 77.38 142 ALA A CA 1
ATOM 1085 C C . ALA A 1 142 ? -9.912 4.571 25.088 1.00 77.38 142 ALA A C 1
ATOM 1087 O O . ALA A 1 142 ? -10.083 5.127 26.166 1.00 77.38 142 ALA A O 1
ATOM 1088 N N . SER A 1 143 ? -8.861 4.835 24.308 1.00 81.81 143 SER A N 1
ATOM 1089 C CA . SER A 1 143 ? -7.817 5.802 24.654 1.00 81.81 143 SER A CA 1
ATOM 1090 C C . SER A 1 143 ? -8.344 7.236 24.688 1.00 81.81 143 SER A C 1
ATOM 1092 O O . SER A 1 143 ? -7.938 7.995 25.559 1.00 81.81 143 SER A O 1
ATOM 1094 N N . THR A 1 144 ? -9.255 7.617 23.783 1.00 82.12 144 THR A N 1
ATOM 1095 C CA . THR A 1 144 ? -9.922 8.928 23.842 1.00 82.12 144 THR A CA 1
ATOM 1096 C C . THR A 1 144 ? -10.716 9.080 25.136 1.00 82.12 144 THR A C 1
ATOM 1098 O O . THR A 1 144 ? -10.441 10.022 25.871 1.00 82.12 144 THR A O 1
ATOM 1101 N N . ARG A 1 145 ? -11.599 8.125 25.469 1.00 82.06 145 ARG A N 1
ATOM 1102 C CA . ARG A 1 145 ? -12.395 8.172 26.710 1.00 82.06 145 ARG A CA 1
ATOM 1103 C C . ARG A 1 145 ? -11.515 8.243 27.954 1.00 82.06 145 ARG A C 1
ATOM 1105 O O . ARG A 1 145 ? -11.674 9.141 28.768 1.00 82.06 145 ARG A O 1
ATOM 1112 N N . LYS A 1 146 ? -10.495 7.384 28.035 1.00 86.00 146 LYS A N 1
ATOM 1113 C CA . LYS A 1 146 ? -9.559 7.365 29.167 1.00 86.00 146 LYS A CA 1
ATOM 1114 C C . LYS A 1 146 ? -8.805 8.690 29.342 1.00 86.00 146 LYS A C 1
ATOM 1116 O O . LYS A 1 146 ? -8.542 9.107 30.465 1.00 86.00 146 LYS A O 1
ATOM 1121 N N . LEU A 1 147 ? -8.452 9.368 28.246 1.00 86.88 147 LEU A N 1
ATOM 1122 C CA . LEU A 1 147 ? -7.817 10.690 28.299 1.00 86.88 147 LEU A CA 1
ATOM 1123 C C . LEU A 1 147 ? -8.804 11.817 28.639 1.00 86.88 147 LEU A C 1
ATOM 1125 O O . LEU A 1 147 ? -8.392 12.802 29.248 1.00 86.88 147 LEU A O 1
ATOM 1129 N N . GLU A 1 148 ? -10.072 11.701 28.249 1.00 87.00 148 GLU A N 1
ATOM 1130 C CA . GLU A 1 148 ? -11.138 12.639 28.629 1.00 87.00 148 GLU A CA 1
ATOM 1131 C C . GLU A 1 148 ? -11.467 12.518 30.124 1.00 87.00 148 GLU A C 1
ATOM 1133 O O . GLU A 1 148 ? -11.446 13.521 30.834 1.00 87.00 148 GLU A O 1
ATOM 1138 N N . GLU A 1 149 ? -11.639 11.297 30.632 1.00 87.00 149 GLU A N 1
ATOM 1139 C CA . GLU A 1 149 ? -11.807 10.993 32.062 1.00 87.00 149 GLU A CA 1
ATOM 1140 C C . GLU A 1 149 ? -10.619 11.488 32.895 1.00 87.00 149 GLU A C 1
ATOM 1142 O O . GLU A 1 149 ? -10.793 12.054 33.974 1.00 87.00 149 GLU A O 1
ATOM 1147 N N . ALA A 1 150 ? -9.393 11.340 32.379 1.00 87.19 150 ALA A N 1
ATOM 1148 C CA . ALA A 1 150 ? -8.201 11.835 33.058 1.00 87.19 150 ALA A CA 1
ATOM 1149 C C . ALA A 1 150 ? -8.211 13.362 33.242 1.00 87.19 150 ALA A C 1
ATOM 1151 O O . ALA A 1 150 ? -7.610 13.832 34.208 1.00 87.19 150 ALA A O 1
ATOM 1152 N N . LYS A 1 151 ? -8.892 14.112 32.362 1.00 87.31 151 LYS A N 1
ATOM 1153 C CA . LYS A 1 151 ? -8.983 15.583 32.378 1.00 87.31 151 LYS A CA 1
ATOM 1154 C C . LYS A 1 151 ? -10.239 16.117 33.071 1.00 87.31 151 LYS A C 1
ATOM 1156 O O . LYS A 1 151 ? -10.212 17.236 33.575 1.00 87.31 151 LYS A O 1
ATOM 1161 N N . SER A 1 152 ? -11.337 15.365 33.047 1.00 88.62 152 SER A N 1
ATOM 1162 C CA . SER A 1 152 ? -12.649 15.838 33.493 1.00 88.62 152 SER A CA 1
ATOM 1163 C C . SER A 1 152 ? -12.640 16.266 34.964 1.00 88.62 152 SER A C 1
ATOM 1165 O O . SER A 1 152 ? -12.151 15.535 35.823 1.00 88.62 152 SER A O 1
ATOM 1167 N N . GLY A 1 153 ? -13.172 17.460 35.246 1.00 86.88 153 GLY A N 1
ATOM 1168 C CA . GLY A 1 153 ? -13.327 17.993 36.605 1.00 86.88 153 GLY A CA 1
ATOM 1169 C C . GLY A 1 153 ? -12.028 18.351 37.341 1.00 86.88 153 GLY A C 1
ATOM 1170 O O . GLY A 1 153 ? -12.086 18.610 38.539 1.00 86.88 153 GLY A O 1
ATOM 1171 N N . LYS A 1 154 ? -10.873 18.366 36.659 1.00 90.06 154 LYS A N 1
ATOM 1172 C CA . LYS A 1 154 ? -9.553 18.606 37.267 1.00 90.06 154 LYS A CA 1
ATOM 1173 C C . LYS A 1 154 ? -8.947 19.940 36.845 1.00 90.06 154 LYS A C 1
ATOM 1175 O O . LYS A 1 154 ? -9.185 20.425 35.737 1.00 90.06 154 LYS A O 1
ATOM 1180 N N . SER A 1 155 ? -8.113 20.512 37.713 1.00 91.50 155 SER A N 1
ATOM 1181 C CA . SER A 1 155 ? -7.247 21.636 37.348 1.00 91.50 155 SER A CA 1
ATOM 1182 C C . SER A 1 155 ? -6.210 21.218 36.295 1.00 91.50 155 SER A C 1
ATOM 1184 O O . SER A 1 155 ? -5.977 20.031 36.055 1.00 91.50 155 SER A O 1
ATOM 1186 N N . LYS A 1 156 ? -5.559 22.195 35.651 1.00 88.12 156 LYS A N 1
ATOM 1187 C CA . LYS A 1 156 ? -4.558 21.928 34.605 1.00 88.12 156 LYS A CA 1
ATOM 1188 C C . LYS A 1 156 ? -3.423 21.019 35.103 1.00 88.12 156 LYS A C 1
ATOM 1190 O O . LYS A 1 156 ? -3.071 20.064 34.418 1.00 88.12 156 LYS A O 1
ATOM 1195 N N . GLU A 1 157 ? -2.900 21.286 36.296 1.00 89.19 157 GLU A N 1
ATOM 1196 C CA . GLU A 1 157 ? -1.796 20.526 36.899 1.00 89.19 157 GLU A CA 1
ATOM 1197 C C . GLU A 1 157 ? -2.221 19.097 37.277 1.00 89.19 157 GLU A C 1
ATOM 1199 O O . GLU A 1 157 ? -1.507 18.130 37.004 1.00 89.19 157 GLU A O 1
ATOM 1204 N N . GLU A 1 158 ? -3.423 18.931 37.835 1.00 88.81 158 GLU A N 1
ATOM 1205 C CA . GLU A 1 158 ? -3.985 17.614 38.164 1.00 88.81 158 GLU A CA 1
ATOM 1206 C C . GLU A 1 158 ? -4.284 16.780 36.913 1.00 88.81 158 GLU A C 1
ATOM 1208 O O . GLU A 1 158 ? -4.054 15.568 36.900 1.00 88.81 158 GLU A O 1
ATOM 1213 N N . ALA A 1 159 ? -4.774 17.416 35.846 1.00 87.19 159 ALA A N 1
ATOM 1214 C CA . ALA A 1 159 ? -5.010 16.767 34.564 1.00 87.19 159 ALA A CA 1
ATOM 1215 C C . ALA A 1 159 ? -3.692 16.315 33.912 1.00 87.19 159 ALA A C 1
ATOM 1217 O O . ALA A 1 159 ? -3.606 15.191 33.419 1.00 87.19 159 ALA A O 1
ATOM 1218 N N . GLU A 1 160 ? -2.649 17.151 33.939 1.00 87.94 160 GLU A N 1
ATOM 1219 C CA . GLU A 1 160 ? -1.313 16.794 33.445 1.00 87.94 160 GLU A CA 1
ATOM 1220 C C . GLU A 1 160 ? -0.729 15.598 34.209 1.00 87.94 160 GLU A C 1
ATOM 1222 O O . GLU A 1 160 ? -0.241 14.648 33.587 1.00 87.94 160 GLU A O 1
ATOM 1227 N N . LYS A 1 161 ? -0.863 15.586 35.541 1.00 91.19 161 LYS A N 1
ATOM 1228 C CA . LYS A 1 161 ? -0.449 14.455 36.381 1.00 91.19 161 LYS A CA 1
ATOM 1229 C C . LYS A 1 161 ? -1.218 13.174 36.039 1.00 91.19 161 LYS A C 1
ATOM 1231 O O . LYS A 1 161 ? -0.597 12.138 35.814 1.00 91.19 161 LYS A O 1
ATOM 1236 N N . ALA A 1 162 ? -2.543 13.244 35.919 1.00 89.69 162 ALA A N 1
ATOM 1237 C CA . ALA A 1 162 ? -3.367 12.086 35.568 1.00 89.69 162 ALA A CA 1
ATOM 1238 C C . ALA A 1 162 ? -3.025 11.523 34.174 1.00 89.69 162 ALA A C 1
ATOM 1240 O O . ALA A 1 162 ? -2.971 10.311 33.977 1.00 89.69 162 ALA A O 1
ATOM 1241 N N . ILE A 1 163 ? -2.737 12.385 33.194 1.00 87.88 163 ILE A N 1
ATOM 1242 C CA . ILE A 1 163 ? -2.292 11.959 31.858 1.00 87.88 163 ILE A CA 1
ATOM 1243 C C . ILE A 1 163 ? -0.919 11.272 31.926 1.00 87.88 163 ILE A C 1
ATOM 1245 O O . ILE A 1 163 ? -0.689 10.287 31.217 1.00 87.88 163 ILE A O 1
ATOM 1249 N N . ALA A 1 164 ? -0.005 11.766 32.767 1.00 88.75 164 ALA A N 1
ATOM 1250 C CA . ALA A 1 164 ? 1.289 11.127 32.990 1.00 88.75 164 ALA A CA 1
ATOM 1251 C C . ALA A 1 164 ? 1.136 9.733 33.625 1.00 88.75 164 ALA A C 1
ATOM 1253 O O . ALA A 1 164 ? 1.796 8.793 33.187 1.00 88.75 164 ALA A O 1
ATOM 1254 N N . GLU A 1 165 ? 0.210 9.562 34.568 1.00 91.25 165 GLU A N 1
ATOM 1255 C CA . GLU A 1 165 ? -0.115 8.256 35.160 1.00 91.25 165 GLU A CA 1
ATOM 1256 C C . GLU A 1 165 ? -0.665 7.275 34.112 1.00 91.25 165 GLU A C 1
ATOM 1258 O O . GLU A 1 165 ? -0.191 6.140 34.016 1.00 91.25 165 GLU A O 1
ATOM 1263 N N . VAL A 1 166 ? -1.585 7.722 33.244 1.00 89.31 166 VAL A N 1
ATOM 1264 C CA . VAL A 1 166 ? -2.077 6.911 32.113 1.00 89.31 166 VAL A CA 1
ATOM 1265 C C . VAL A 1 166 ? -0.928 6.515 31.178 1.00 89.31 166 VAL A C 1
ATOM 1267 O O . VAL A 1 166 ? -0.888 5.387 30.681 1.00 89.31 166 VAL A O 1
ATOM 1270 N N . ARG A 1 167 ? 0.030 7.417 30.935 1.00 89.81 167 ARG A N 1
ATOM 1271 C CA . ARG A 1 167 ? 1.210 7.125 30.109 1.00 89.81 167 ARG A CA 1
ATOM 1272 C C . ARG A 1 167 ? 2.064 6.030 30.743 1.00 89.81 167 ARG A C 1
ATOM 1274 O O . ARG A 1 167 ? 2.412 5.078 30.048 1.00 89.81 167 ARG A O 1
ATOM 1281 N N . GLU A 1 168 ? 2.390 6.152 32.025 1.00 90.12 168 GLU A N 1
ATOM 1282 C CA . GLU A 1 168 ? 3.211 5.172 32.745 1.00 90.12 168 GLU A CA 1
ATOM 1283 C C . GLU A 1 168 ? 2.535 3.800 32.835 1.00 90.12 168 GLU A C 1
ATOM 1285 O O . GLU A 1 168 ? 3.194 2.772 32.653 1.00 90.12 168 GLU A O 1
ATOM 1290 N N . GLU A 1 169 ? 1.211 3.759 33.011 1.00 90.44 169 GLU A N 1
ATOM 1291 C CA . GLU A 1 169 ? 0.432 2.519 32.936 1.00 90.44 169 GLU A CA 1
ATOM 1292 C C . GLU A 1 169 ? 0.617 1.829 31.575 1.00 90.44 169 GLU A C 1
ATOM 1294 O O . GLU A 1 169 ? 0.942 0.638 31.515 1.00 90.44 169 GLU A O 1
ATOM 1299 N N . ILE A 1 170 ? 0.457 2.580 30.479 1.00 88.44 170 ILE A N 1
ATOM 1300 C CA . ILE A 1 170 ? 0.630 2.069 29.115 1.00 88.44 170 ILE A CA 1
ATOM 1301 C C . ILE A 1 170 ? 2.059 1.550 28.927 1.00 88.44 170 ILE A C 1
ATOM 1303 O O . ILE A 1 170 ? 2.233 0.396 28.532 1.00 88.44 170 ILE A O 1
ATOM 1307 N N . VAL A 1 171 ? 3.081 2.354 29.245 1.00 88.94 171 VAL A N 1
ATOM 1308 C CA . VAL A 1 171 ? 4.496 1.956 29.112 1.00 88.94 171 VAL A CA 1
ATOM 1309 C C . VAL A 1 171 ? 4.783 0.679 29.896 1.00 88.94 171 VAL A C 1
ATOM 1311 O O . VAL A 1 171 ? 5.374 -0.258 29.356 1.00 88.94 171 VAL A O 1
ATOM 1314 N N . THR A 1 172 ? 4.313 0.601 31.139 1.00 89.62 172 THR A N 1
ATOM 1315 C CA . THR A 1 172 ? 4.502 -0.561 32.012 1.00 89.62 172 THR A CA 1
ATOM 1316 C C . THR A 1 172 ? 3.845 -1.811 31.432 1.00 89.62 172 THR A C 1
ATOM 1318 O O . THR A 1 172 ? 4.457 -2.884 31.385 1.00 89.62 172 THR A O 1
ATOM 1321 N N . ASN A 1 173 ? 2.605 -1.694 30.956 1.00 87.56 173 ASN A N 1
ATOM 1322 C CA . ASN A 1 173 ? 1.870 -2.813 30.371 1.00 87.56 173 ASN A CA 1
ATOM 1323 C C . ASN A 1 173 ? 2.521 -3.302 29.073 1.00 87.56 173 ASN A C 1
ATOM 1325 O O . ASN A 1 173 ? 2.684 -4.513 28.887 1.00 87.56 173 ASN A O 1
ATOM 1329 N N . PHE A 1 174 ? 2.966 -2.385 28.213 1.00 84.31 174 PHE A N 1
ATOM 1330 C CA . PHE A 1 174 ? 3.704 -2.736 27.002 1.00 84.31 174 PHE A CA 1
ATOM 1331 C C . PHE A 1 174 ? 5.069 -3.352 27.307 1.00 84.31 174 PHE A C 1
ATOM 1333 O O . PHE A 1 174 ? 5.404 -4.366 26.700 1.00 84.31 174 PHE A O 1
ATOM 1340 N N . GLY A 1 175 ? 5.820 -2.830 28.279 1.00 85.12 175 GLY A N 1
ATOM 1341 C CA . GLY A 1 175 ? 7.103 -3.400 28.702 1.00 85.12 175 GLY A CA 1
ATOM 1342 C C . GLY A 1 175 ? 6.970 -4.842 29.200 1.00 85.12 175 GLY A C 1
ATOM 1343 O O . GLY A 1 175 ? 7.730 -5.722 28.791 1.00 85.12 175 GLY A O 1
ATOM 1344 N N . LYS A 1 176 ? 5.937 -5.134 30.003 1.00 86.75 176 LYS A N 1
ATOM 1345 C CA . LYS A 1 176 ? 5.621 -6.508 30.442 1.00 86.75 176 LYS A CA 1
ATOM 1346 C C . LYS A 1 176 ? 5.337 -7.434 29.258 1.00 86.75 176 LYS A C 1
ATOM 1348 O O . LYS A 1 176 ? 5.796 -8.577 29.248 1.00 86.75 176 LYS A O 1
ATOM 1353 N N . VAL A 1 177 ? 4.578 -6.964 28.270 1.00 82.06 177 VAL A N 1
ATOM 1354 C CA . VAL A 1 177 ? 4.246 -7.741 27.067 1.00 82.06 177 VAL A CA 1
ATOM 1355 C C . VAL A 1 177 ? 5.465 -7.943 26.171 1.00 82.06 177 VAL A C 1
ATOM 1357 O O . VAL A 1 177 ? 5.683 -9.061 25.714 1.00 82.06 177 VAL A O 1
ATOM 1360 N N . TYR A 1 178 ? 6.285 -6.913 25.965 1.00 79.19 178 TYR A N 1
ATOM 1361 C CA . TYR A 1 178 ? 7.512 -6.997 25.174 1.00 79.19 178 TYR A CA 1
ATOM 1362 C C . TYR A 1 178 ? 8.450 -8.085 25.716 1.00 79.19 178 TYR A C 1
ATOM 1364 O O . TYR A 1 178 ? 8.923 -8.942 24.969 1.00 79.19 178 TYR A O 1
ATOM 1372 N N . THR A 1 179 ? 8.627 -8.134 27.038 1.00 82.06 179 THR A N 1
ATOM 1373 C CA . THR A 1 179 ? 9.403 -9.188 27.706 1.00 82.06 179 THR A CA 1
ATOM 1374 C C . THR A 1 179 ? 8.773 -10.573 27.521 1.00 82.06 179 THR A C 1
ATOM 1376 O O . THR A 1 179 ? 9.472 -11.542 27.219 1.00 82.06 179 THR A O 1
ATOM 1379 N N . LYS A 1 180 ? 7.443 -10.689 27.646 1.00 82.56 180 LYS A N 1
ATOM 1380 C CA . LYS A 1 180 ? 6.711 -11.957 27.449 1.00 82.56 180 LYS A CA 1
ATOM 1381 C C . LYS A 1 180 ? 6.757 -12.465 26.008 1.00 82.56 180 LYS A C 1
ATOM 1383 O O . LYS A 1 180 ? 6.783 -13.678 25.810 1.00 82.56 180 LYS A O 1
ATOM 1388 N N . LEU A 1 181 ? 6.784 -11.558 25.031 1.00 76.12 181 LEU A N 1
ATOM 1389 C CA . LEU A 1 181 ? 6.909 -11.874 23.610 1.00 76.12 181 LEU A CA 1
ATOM 1390 C C . LEU A 1 181 ? 8.236 -12.563 23.286 1.00 76.12 181 LEU A C 1
ATOM 1392 O O . LEU A 1 181 ? 8.316 -13.176 22.231 1.00 76.12 181 LEU A O 1
ATOM 1396 N N . LYS A 1 182 ? 9.259 -12.491 24.158 1.00 74.38 182 LYS A N 1
ATOM 1397 C CA . LYS A 1 182 ? 10.572 -13.133 23.954 1.00 74.38 182 LYS A CA 1
ATOM 1398 C C . LYS A 1 182 ? 11.076 -12.949 22.517 1.00 74.38 182 LYS A C 1
ATOM 1400 O O . LYS A 1 182 ? 11.402 -13.924 21.841 1.00 74.38 182 LYS A O 1
ATOM 1405 N N . VAL A 1 183 ? 11.063 -11.706 22.033 1.00 68.88 183 VAL A N 1
ATOM 1406 C CA . VAL A 1 183 ? 11.425 -11.381 20.646 1.00 68.88 183 VAL A CA 1
ATOM 1407 C C . VAL A 1 183 ? 12.805 -11.996 20.332 1.00 68.88 183 VAL A C 1
ATOM 1409 O O . VAL A 1 183 ? 13.765 -11.691 21.045 1.00 68.88 183 VAL A O 1
ATOM 1412 N N . PRO A 1 184 ? 12.919 -12.900 19.334 1.00 62.09 184 PRO A N 1
ATOM 1413 C CA . PRO A 1 184 ? 14.146 -13.652 19.082 1.00 62.09 184 PRO A CA 1
ATOM 1414 C C . PRO A 1 184 ? 15.380 -12.771 18.881 1.00 62.09 184 PRO A C 1
ATOM 1416 O O . PRO A 1 184 ? 15.342 -11.794 18.135 1.00 62.09 184 PRO A O 1
ATOM 1419 N N . ARG A 1 185 ? 16.521 -13.188 19.446 1.00 54.09 185 ARG A N 1
ATOM 1420 C CA . ARG A 1 185 ? 17.823 -12.531 19.226 1.00 54.09 185 ARG A CA 1
ATOM 1421 C C . ARG A 1 185 ? 18.325 -12.620 17.769 1.00 54.09 185 ARG A C 1
ATOM 1423 O O . ARG A 1 185 ? 19.215 -11.908 17.334 1.00 54.09 185 ARG A O 1
ATOM 1430 N N . THR A 1 186 ? 17.746 -13.463 16.928 1.00 48.44 186 THR A N 1
ATOM 1431 C CA . THR A 1 186 ? 18.064 -13.450 15.487 1.00 48.44 186 THR A CA 1
ATOM 1432 C C . THR A 1 186 ? 17.450 -12.245 14.772 1.00 48.44 186 THR A C 1
ATOM 1434 O O . THR A 1 186 ? 18.084 -11.679 13.886 1.00 48.44 186 THR A O 1
ATOM 1437 N N . LEU A 1 187 ? 16.297 -11.747 15.240 1.00 52.66 187 LEU A N 1
ATOM 1438 C CA . LEU A 1 187 ? 15.813 -10.402 14.904 1.00 52.66 187 LEU A CA 1
ATOM 1439 C C . LEU A 1 187 ? 16.666 -9.309 15.586 1.00 52.66 187 LEU A C 1
ATOM 1441 O O . LEU A 1 187 ? 16.589 -8.147 15.193 1.00 52.66 187 LEU A O 1
ATOM 1445 N N . SER A 1 188 ? 17.523 -9.679 16.554 1.00 42.84 188 SER A N 1
ATOM 1446 C CA . SER A 1 188 ? 18.482 -8.794 17.227 1.00 42.84 188 SER A CA 1
ATOM 1447 C C . SER A 1 188 ? 19.841 -8.619 16.558 1.00 42.84 188 SER A C 1
ATOM 1449 O O . SER A 1 188 ? 20.611 -7.790 17.024 1.00 42.84 188 SER A O 1
ATOM 1451 N N . TRP A 1 189 ? 20.172 -9.291 15.452 1.00 34.44 189 TRP A N 1
ATOM 1452 C CA . TRP A 1 189 ? 21.376 -8.897 14.694 1.00 34.44 189 TRP A CA 1
ATOM 1453 C C . TRP A 1 189 ? 21.225 -7.507 14.048 1.00 34.44 189 TRP A C 1
ATOM 1455 O O . TRP A 1 189 ? 22.220 -6.826 13.818 1.00 34.44 189 TRP A O 1
ATOM 1465 N N . ARG A 1 190 ? 19.980 -7.036 13.865 1.00 41.56 190 ARG A N 1
ATOM 1466 C CA . ARG A 1 190 ? 19.660 -5.633 13.562 1.00 41.56 190 ARG A CA 1
ATOM 1467 C C . ARG A 1 190 ? 19.659 -4.704 14.790 1.00 41.56 190 ARG A C 1
ATOM 1469 O O . ARG A 1 190 ? 19.561 -3.511 14.582 1.00 41.56 190 ARG A O 1
ATOM 1476 N N . GLN A 1 191 ? 19.827 -5.180 16.036 1.00 42.19 191 GLN A N 1
ATOM 1477 C CA . GLN A 1 191 ? 19.748 -4.362 17.275 1.00 42.19 191 GLN A CA 1
ATOM 1478 C C . GLN A 1 191 ? 20.993 -3.511 17.600 1.00 42.19 191 GLN A C 1
ATOM 1480 O O . GLN A 1 191 ? 21.071 -2.938 18.682 1.00 42.19 191 GLN A O 1
ATOM 1485 N N . ARG A 1 192 ? 21.948 -3.337 16.676 1.00 43.25 192 ARG A N 1
ATOM 1486 C CA . ARG A 1 192 ? 22.728 -2.081 16.698 1.00 43.25 192 ARG A CA 1
ATOM 1487 C C . ARG A 1 192 ? 21.901 -0.894 16.175 1.00 43.25 192 ARG A C 1
ATOM 1489 O O . ARG A 1 192 ? 22.305 0.245 16.366 1.00 43.25 192 ARG A O 1
ATOM 1496 N N . GLU A 1 193 ? 20.727 -1.159 15.599 1.00 40.88 193 GLU A N 1
ATOM 1497 C CA . GLU A 1 193 ? 19.772 -0.197 15.056 1.00 40.88 193 GLU A CA 1
ATOM 1498 C C . GLU A 1 193 ? 18.336 -0.483 15.561 1.00 40.88 193 GLU A C 1
ATOM 1500 O O . GLU A 1 193 ? 18.009 -1.567 16.046 1.00 40.88 193 GLU A O 1
ATOM 1505 N N . MET A 1 194 ? 17.482 0.539 15.512 1.00 41.78 194 MET A N 1
ATOM 1506 C CA . MET A 1 194 ? 16.131 0.572 16.097 1.00 41.78 194 MET A CA 1
ATOM 1507 C C . MET A 1 194 ? 15.136 -0.376 15.366 1.00 41.78 194 MET A C 1
ATOM 1509 O O . MET A 1 194 ? 15.408 -0.831 14.255 1.00 41.78 194 MET A O 1
ATOM 1513 N N . ALA A 1 195 ? 13.964 -0.679 15.947 1.00 44.28 195 ALA A N 1
ATOM 1514 C CA . ALA A 1 195 ? 13.015 -1.671 15.402 1.00 44.28 195 ALA A CA 1
ATOM 1515 C C . ALA A 1 195 ? 12.079 -1.128 14.295 1.00 44.28 195 ALA A C 1
ATOM 1517 O O . ALA A 1 195 ? 11.584 -0.007 14.394 1.00 44.28 195 ALA A O 1
ATOM 1518 N N . ASP A 1 196 ? 11.741 -1.948 13.292 1.00 51.88 196 ASP A N 1
ATOM 1519 C CA . ASP A 1 196 ? 10.708 -1.623 12.290 1.00 51.88 196 ASP A CA 1
ATOM 1520 C C . ASP A 1 196 ? 9.325 -2.085 12.771 1.00 51.88 196 ASP A C 1
ATOM 1522 O O . ASP A 1 196 ? 9.151 -3.240 13.162 1.00 51.88 196 ASP A O 1
ATOM 1526 N N . SER A 1 197 ? 8.321 -1.205 12.726 1.00 54.72 197 SER A N 1
ATOM 1527 C CA . SER A 1 197 ? 6.964 -1.480 13.229 1.00 54.72 197 SER A CA 1
ATOM 1528 C C . SER A 1 197 ? 5.903 -1.290 12.148 1.00 54.72 197 SER A C 1
ATOM 1530 O O . SER A 1 197 ? 6.015 -0.395 11.315 1.00 54.72 197 SER A O 1
ATOM 1532 N N . ARG A 1 198 ? 4.850 -2.121 12.143 1.00 53.66 198 ARG A N 1
ATOM 1533 C CA . ARG A 1 198 ? 3.737 -2.019 11.180 1.00 53.66 198 ARG A CA 1
ATOM 1534 C C . ARG A 1 198 ? 2.490 -1.427 11.834 1.00 53.66 198 ARG A C 1
ATOM 1536 O O . ARG A 1 198 ? 2.035 -1.927 12.857 1.00 53.66 198 ARG A O 1
ATOM 1543 N N . PHE A 1 199 ? 1.900 -0.412 11.206 1.00 56.31 199 PHE A N 1
ATOM 1544 C CA . PHE A 1 199 ? 0.703 0.283 11.686 1.00 56.31 199 PHE A CA 1
ATOM 1545 C C . PHE A 1 199 ? -0.422 0.258 10.643 1.00 56.31 199 PHE A C 1
ATOM 1547 O O . PHE A 1 199 ? -0.198 0.379 9.439 1.00 56.31 199 PHE A O 1
ATOM 1554 N N . GLY A 1 200 ? -1.665 0.108 11.106 1.00 55.72 200 GLY A N 1
ATOM 1555 C CA . GLY A 1 200 ? -2.843 0.041 10.236 1.00 55.72 200 GLY A CA 1
ATOM 1556 C C . GLY A 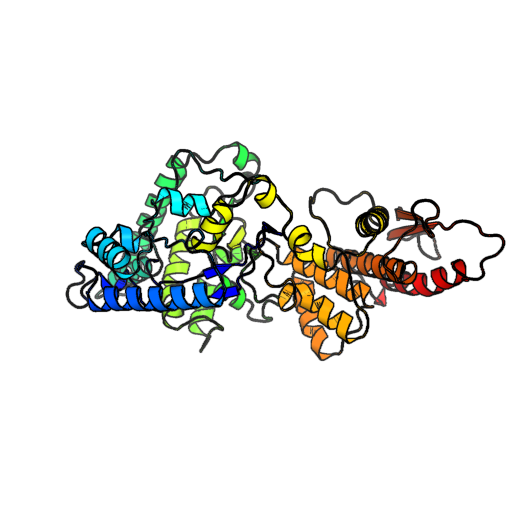1 200 ? -3.306 1.396 9.677 1.00 55.72 200 GLY A C 1
ATOM 1557 O O . GLY A 1 200 ? -2.812 2.463 10.039 1.00 55.72 200 GLY A O 1
ATOM 1558 N N . ARG A 1 201 ? -4.353 1.359 8.838 1.00 55.75 201 ARG A N 1
ATOM 1559 C CA . ARG A 1 201 ? -4.912 2.486 8.049 1.00 55.75 201 ARG A CA 1
ATOM 1560 C C . ARG A 1 201 ? -5.279 3.789 8.789 1.00 55.75 201 ARG A C 1
ATOM 1562 O O . ARG A 1 201 ? -5.638 4.758 8.121 1.00 55.75 201 ARG A O 1
ATOM 1569 N N . ARG A 1 202 ? -5.305 3.826 10.126 1.00 55.97 202 ARG A N 1
ATOM 1570 C CA . ARG A 1 202 ? -5.974 4.901 10.891 1.00 55.97 202 ARG A CA 1
ATOM 1571 C C . ARG A 1 202 ? -5.141 6.179 11.074 1.00 55.97 202 ARG A C 1
ATOM 1573 O O . ARG A 1 202 ? -5.723 7.253 11.011 1.00 55.97 202 ARG A O 1
ATOM 1580 N N . ILE A 1 203 ? -3.822 6.060 11.222 1.00 60.22 203 ILE A N 1
ATOM 1581 C CA . ILE A 1 203 ? -2.873 7.169 11.446 1.00 60.22 203 ILE A CA 1
ATOM 1582 C C . ILE A 1 203 ? -2.160 7.712 10.178 1.00 60.22 203 ILE A C 1
ATOM 1584 O O . ILE A 1 203 ? -1.921 8.917 10.116 1.00 60.22 203 ILE A O 1
ATOM 1588 N N . PRO A 1 204 ? -1.851 6.917 9.126 1.00 57.62 204 PRO A N 1
ATOM 1589 C CA . PRO A 1 204 ? -0.909 7.336 8.077 1.00 57.62 204 PRO A CA 1
ATOM 1590 C C . PRO A 1 204 ? -1.282 8.613 7.321 1.00 57.62 204 PRO A C 1
ATOM 1592 O O . PRO A 1 204 ? -0.398 9.380 6.960 1.00 57.62 204 PRO A O 1
ATOM 1595 N N . ARG A 1 205 ? -2.578 8.885 7.100 1.00 64.38 205 ARG A N 1
ATOM 1596 C CA . ARG A 1 205 ? -3.017 10.098 6.380 1.00 64.38 205 ARG A CA 1
ATOM 1597 C C . ARG A 1 205 ? -2.638 11.394 7.104 1.00 64.38 205 ARG A C 1
ATOM 1599 O O . ARG A 1 205 ? -2.482 12.415 6.449 1.00 64.38 205 ARG A O 1
ATOM 1606 N N . LEU A 1 206 ? -2.490 11.344 8.427 1.00 61.97 206 LEU A N 1
ATOM 1607 C CA . LEU A 1 206 ? -2.093 12.491 9.243 1.00 61.97 206 LEU A CA 1
ATOM 1608 C C . LEU A 1 206 ? -0.596 12.740 9.118 1.00 61.97 206 LEU A C 1
ATOM 1610 O O . LEU A 1 206 ? -0.186 13.873 8.895 1.00 61.97 206 LEU A O 1
ATOM 1614 N N . PHE A 1 207 ? 0.202 11.667 9.148 1.00 62.78 207 PHE A N 1
ATOM 1615 C CA . PHE A 1 207 ? 1.631 11.759 8.872 1.00 62.78 207 PHE A CA 1
ATOM 1616 C C . PHE A 1 207 ? 1.875 12.305 7.469 1.00 62.78 207 PHE A C 1
ATOM 1618 O O . PHE A 1 207 ? 2.652 13.239 7.325 1.00 62.78 207 PHE A O 1
ATOM 1625 N N . MET A 1 208 ? 1.142 11.844 6.451 1.00 60.16 208 MET A N 1
ATOM 1626 C CA . MET A 1 208 ? 1.234 12.391 5.089 1.00 60.16 208 MET A CA 1
ATOM 1627 C C . MET A 1 208 ? 0.921 13.898 5.009 1.00 60.16 208 MET A C 1
ATOM 1629 O O . MET A 1 208 ? 1.475 14.574 4.146 1.00 60.16 208 MET A O 1
ATOM 1633 N N . GLY A 1 209 ? 0.084 14.423 5.913 1.00 57.09 209 GLY A N 1
ATOM 1634 C CA . GLY A 1 209 ? -0.269 15.844 6.011 1.00 57.09 209 GLY A CA 1
ATOM 1635 C C . GLY A 1 209 ? 0.753 16.731 6.735 1.00 57.09 209 GLY A C 1
ATOM 1636 O O . GLY A 1 209 ? 0.686 17.944 6.591 1.00 57.09 209 GLY A O 1
ATOM 1637 N N . GLN A 1 210 ? 1.731 16.162 7.453 1.00 55.34 210 GLN A N 1
ATOM 1638 C CA . GLN A 1 210 ? 2.784 16.926 8.153 1.00 55.34 210 GLN A CA 1
ATOM 1639 C C . GLN A 1 210 ? 3.766 17.650 7.216 1.00 55.34 210 GLN A C 1
ATOM 1641 O O . GLN A 1 210 ? 4.637 18.390 7.672 1.00 55.34 210 GLN A O 1
ATOM 1646 N N . VAL A 1 211 ? 3.690 17.427 5.902 1.00 57.16 211 VAL A N 1
ATOM 1647 C CA . VAL A 1 211 ? 4.605 18.065 4.950 1.00 57.16 211 VAL A CA 1
ATOM 1648 C C . VAL A 1 211 ? 4.079 19.463 4.612 1.00 57.16 211 VAL A C 1
ATOM 1650 O O . VAL A 1 211 ? 3.558 19.704 3.529 1.00 57.16 211 VAL A O 1
ATOM 1653 N N . HIS A 1 212 ? 4.213 20.395 5.560 1.00 51.59 212 HIS A N 1
ATOM 1654 C CA . HIS A 1 212 ? 3.644 21.752 5.510 1.00 51.59 212 HIS A CA 1
ATOM 1655 C C . HIS A 1 212 ? 4.037 22.591 4.277 1.00 51.59 212 HIS A C 1
ATOM 1657 O O . HIS A 1 212 ? 3.407 23.611 4.021 1.00 51.59 212 HIS A O 1
ATOM 1663 N N . LYS A 1 213 ? 5.059 22.187 3.506 1.00 54.59 213 LYS A N 1
ATOM 1664 C CA . LYS A 1 213 ? 5.486 22.896 2.286 1.00 54.59 213 LYS A CA 1
ATOM 1665 C C . LYS A 1 213 ? 5.128 22.184 0.979 1.00 54.59 213 LYS A C 1
ATOM 1667 O O . LYS A 1 213 ? 4.955 22.864 -0.023 1.00 54.59 213 LYS A O 1
ATOM 1672 N N . HIS A 1 214 ? 5.013 20.851 0.969 1.00 62.41 214 HIS A N 1
ATOM 1673 C CA . HIS A 1 214 ? 4.721 20.085 -0.249 1.00 62.41 214 HIS A CA 1
ATOM 1674 C C . HIS A 1 214 ? 4.003 18.770 0.075 1.00 62.41 214 HIS A C 1
ATOM 1676 O O . HIS A 1 214 ? 4.606 17.905 0.704 1.00 62.41 214 HIS A O 1
ATOM 1682 N N . PRO A 1 215 ? 2.754 18.566 -0.363 1.00 68.94 215 PRO A N 1
ATOM 1683 C CA . PRO A 1 215 ? 2.036 17.327 -0.093 1.00 68.94 215 PRO A CA 1
ATOM 1684 C C . PRO A 1 215 ? 2.763 16.109 -0.680 1.00 68.94 215 PRO A C 1
ATOM 1686 O O . PRO A 1 215 ? 3.419 16.182 -1.719 1.00 68.94 215 PRO A O 1
ATOM 1689 N N . HIS A 1 216 ? 2.634 14.966 -0.004 1.00 80.44 216 HIS A N 1
ATOM 1690 C CA . HIS A 1 216 ? 3.216 13.715 -0.483 1.00 80.44 216 HIS A CA 1
ATOM 1691 C C . HIS A 1 216 ? 2.591 13.309 -1.842 1.00 80.44 216 HIS A C 1
ATOM 1693 O O . HIS A 1 216 ? 1.362 13.234 -1.921 1.00 80.44 216 HIS A O 1
ATOM 1699 N N . PRO A 1 217 ? 3.380 12.986 -2.891 1.00 86.69 217 PRO A N 1
ATOM 1700 C CA . PRO A 1 217 ? 2.863 12.741 -4.250 1.00 86.69 217 PRO A CA 1
ATOM 1701 C C . PRO A 1 217 ? 1.972 11.495 -4.341 1.00 86.69 217 PRO A C 1
ATOM 1703 O O . PRO A 1 217 ? 0.976 11.460 -5.058 1.00 86.69 217 PRO A O 1
ATOM 1706 N N . ILE A 1 218 ? 2.310 10.443 -3.597 1.00 87.38 218 ILE A N 1
ATOM 1707 C CA . ILE A 1 218 ? 1.536 9.199 -3.574 1.00 87.38 218 ILE A CA 1
ATOM 1708 C C . ILE A 1 218 ? 0.474 9.304 -2.480 1.00 87.38 218 ILE A C 1
ATOM 1710 O O . ILE A 1 218 ? 0.821 9.495 -1.318 1.00 87.38 218 ILE A O 1
ATOM 1714 N N . SER A 1 219 ? -0.803 9.154 -2.848 1.00 79.75 219 SER A N 1
ATOM 1715 C CA . SER A 1 219 ? -1.966 9.309 -1.951 1.00 79.75 219 SER A CA 1
ATOM 1716 C C . SER A 1 219 ? -2.457 8.000 -1.298 1.00 79.75 219 SER A C 1
ATOM 1718 O O . SER A 1 219 ? -3.395 8.007 -0.486 1.00 79.75 219 SER A O 1
ATOM 1720 N N . THR A 1 220 ? -1.882 6.854 -1.672 1.00 80.25 220 THR A N 1
ATOM 1721 C CA . THR A 1 220 ? -2.301 5.520 -1.213 1.00 80.25 220 THR A CA 1
ATOM 1722 C C . THR A 1 220 ? -1.602 5.131 0.084 1.00 80.25 220 THR A C 1
ATOM 1724 O O . THR A 1 220 ? -0.396 5.023 0.092 1.00 80.25 220 THR A O 1
ATOM 1727 N N . ILE A 1 221 ? -2.316 4.767 1.152 1.00 78.31 221 ILE A N 1
ATOM 1728 C CA . ILE A 1 221 ? -1.676 4.365 2.431 1.00 78.31 221 ILE A CA 1
ATOM 1729 C C . ILE A 1 221 ? -0.685 3.196 2.262 1.00 78.31 221 ILE A C 1
ATOM 1731 O O . ILE A 1 221 ? 0.291 3.075 2.996 1.00 78.31 221 ILE A O 1
ATOM 1735 N N . ASN A 1 222 ? -0.973 2.303 1.319 1.00 78.75 222 ASN A N 1
ATOM 1736 C CA . ASN A 1 222 ? -0.178 1.122 1.035 1.00 78.75 222 ASN A CA 1
ATOM 1737 C C . ASN A 1 222 ? 1.269 1.460 0.636 1.00 78.75 222 ASN A C 1
ATOM 1739 O O . ASN A 1 222 ? 1.489 2.087 -0.398 1.00 78.75 222 ASN A O 1
ATOM 1743 N N . GLY A 1 223 ? 2.230 0.965 1.420 1.00 76.62 223 GLY A N 1
ATOM 1744 C CA . GLY A 1 223 ? 3.658 1.154 1.157 1.00 76.62 223 GLY A CA 1
ATOM 1745 C C . GLY A 1 223 ? 4.233 2.443 1.738 1.00 76.62 223 GLY A C 1
ATOM 1746 O O . GLY A 1 223 ? 5.430 2.672 1.594 1.00 76.62 223 GLY A O 1
ATOM 1747 N N . HIS A 1 224 ? 3.411 3.260 2.411 1.00 82.69 224 HIS A N 1
ATOM 1748 C CA . HIS A 1 224 ? 3.890 4.456 3.089 1.00 82.69 224 HIS A CA 1
ATOM 1749 C C . HIS A 1 224 ? 4.734 4.083 4.306 1.00 82.69 224 HIS A C 1
ATOM 1751 O O . HIS A 1 224 ? 4.366 3.204 5.089 1.00 82.69 224 HIS A O 1
ATOM 1757 N N . THR A 1 225 ? 5.843 4.788 4.476 1.00 80.94 225 THR A N 1
ATOM 1758 C CA . THR A 1 225 ? 6.802 4.561 5.546 1.00 80.94 225 THR A CA 1
ATOM 1759 C C . THR A 1 225 ? 7.206 5.905 6.146 1.00 80.94 225 THR A C 1
ATOM 1761 O O . THR A 1 225 ? 7.293 6.899 5.426 1.00 80.94 225 THR A O 1
ATOM 1764 N N . VAL A 1 226 ? 7.396 5.946 7.463 1.00 79.94 226 VAL A N 1
ATOM 1765 C CA . VAL A 1 226 ? 7.778 7.147 8.215 1.00 79.94 226 VAL A CA 1
ATOM 1766 C C . VAL A 1 226 ? 8.941 6.797 9.139 1.00 79.94 226 VAL A C 1
ATOM 1768 O O . VAL A 1 226 ? 8.916 5.748 9.780 1.00 79.94 226 VAL A O 1
ATOM 1771 N N . ASP A 1 227 ? 9.969 7.640 9.175 1.00 81.75 227 ASP A N 1
ATOM 1772 C CA . ASP A 1 227 ? 11.107 7.501 10.089 1.00 81.75 227 ASP A CA 1
ATOM 1773 C C . ASP A 1 227 ? 10.719 7.765 11.553 1.00 81.75 227 ASP A C 1
ATOM 1775 O O . ASP A 1 227 ? 9.611 8.210 11.859 1.00 81.75 227 ASP A O 1
ATOM 1779 N N . LYS A 1 228 ? 11.644 7.473 12.468 1.00 80.44 228 LYS A N 1
ATOM 1780 C CA . LYS A 1 228 ? 11.458 7.683 13.903 1.00 80.44 228 LYS A CA 1
ATOM 1781 C C . LYS A 1 228 ? 11.045 9.108 14.244 1.00 80.44 228 LYS A C 1
ATOM 1783 O O . LYS A 1 228 ? 10.032 9.292 14.912 1.00 80.44 228 LYS A O 1
ATOM 1788 N N . ASP A 1 229 ? 11.829 10.088 13.811 1.00 80.31 229 ASP A N 1
ATOM 1789 C CA . ASP A 1 229 ? 11.691 11.473 14.259 1.00 80.31 229 ASP A CA 1
ATOM 1790 C C . ASP A 1 229 ? 10.313 12.012 13.890 1.00 80.31 229 ASP A C 1
ATOM 1792 O O . ASP A 1 229 ? 9.633 12.648 14.693 1.00 80.31 229 ASP A O 1
ATOM 1796 N N . ARG A 1 230 ? 9.844 11.679 12.689 1.00 78.25 230 ARG A N 1
ATOM 1797 C CA . ARG A 1 230 ? 8.519 12.055 12.221 1.00 78.25 230 ARG A CA 1
ATOM 1798 C C . ARG A 1 230 ? 7.406 11.240 12.873 1.00 78.25 230 ARG A C 1
ATOM 1800 O O . ARG A 1 230 ? 6.340 11.795 13.138 1.00 78.25 230 ARG A O 1
ATOM 1807 N N . PHE A 1 231 ? 7.629 9.951 13.130 1.00 76.81 231 PHE A N 1
ATOM 1808 C CA . PHE A 1 231 ? 6.645 9.074 13.765 1.00 76.81 231 PHE A CA 1
ATOM 1809 C C . PHE A 1 231 ? 6.408 9.426 15.242 1.00 76.81 231 PHE A C 1
ATOM 1811 O O . PHE A 1 231 ? 5.266 9.409 15.702 1.00 76.81 231 PHE A O 1
ATOM 1818 N N . GLU A 1 232 ? 7.469 9.780 15.967 1.00 77.00 232 GLU A N 1
ATOM 1819 C CA . GLU A 1 232 ? 7.433 10.167 17.381 1.00 77.00 232 GLU A CA 1
ATOM 1820 C C . GLU A 1 232 ? 7.053 11.644 17.588 1.00 77.00 232 GLU A C 1
ATOM 1822 O O . GLU A 1 232 ? 6.677 12.027 18.696 1.00 77.00 232 GLU A O 1
ATOM 1827 N N . ASN A 1 233 ? 7.071 12.474 16.536 1.00 76.75 233 ASN A N 1
ATOM 1828 C CA . ASN A 1 233 ? 6.649 13.875 16.602 1.00 76.75 233 ASN A CA 1
ATOM 1829 C C . ASN A 1 233 ? 5.117 14.019 16.654 1.00 76.75 233 ASN A C 1
ATOM 1831 O O . ASN A 1 233 ? 4.447 14.371 15.676 1.00 76.75 233 ASN A O 1
ATOM 1835 N N . THR A 1 234 ? 4.559 13.770 17.837 1.00 73.12 234 THR A N 1
ATOM 1836 C CA . THR A 1 234 ? 3.127 13.922 18.124 1.00 73.12 234 THR A CA 1
ATOM 1837 C C . THR A 1 234 ? 2.651 15.363 17.980 1.00 73.12 234 THR A C 1
ATOM 1839 O O . THR A 1 234 ? 1.542 15.581 17.501 1.00 73.12 234 THR A O 1
ATOM 1842 N N . ASN A 1 235 ? 3.502 16.343 18.296 1.00 74.12 235 ASN A N 1
ATOM 1843 C CA . ASN A 1 235 ? 3.165 17.766 18.214 1.00 74.12 235 ASN A CA 1
ATOM 1844 C C . ASN A 1 235 ? 2.848 18.188 16.773 1.00 74.12 235 ASN A C 1
ATOM 1846 O O . ASN A 1 235 ? 1.876 18.896 16.537 1.00 74.12 235 ASN A O 1
ATOM 1850 N N . ALA A 1 236 ? 3.614 17.703 15.791 1.00 74.81 236 ALA A N 1
ATOM 1851 C CA . ALA A 1 236 ? 3.335 17.969 14.381 1.00 74.81 236 ALA A CA 1
ATOM 1852 C C . ALA A 1 236 ? 2.013 17.334 13.920 1.00 74.81 236 ALA A C 1
ATOM 1854 O O . ALA A 1 236 ? 1.298 17.911 13.105 1.00 74.81 236 ALA A O 1
ATOM 1855 N N . VAL A 1 237 ? 1.661 16.150 14.437 1.00 72.81 237 VAL A N 1
ATOM 1856 C CA . VAL A 1 237 ? 0.363 15.515 14.142 1.00 72.81 237 VAL A CA 1
ATOM 1857 C C . VAL A 1 237 ? -0.793 16.331 14.731 1.00 72.81 237 VAL A C 1
ATOM 1859 O O . VAL A 1 237 ? -1.803 16.543 14.058 1.00 72.81 237 VAL A O 1
ATOM 1862 N N . GLU A 1 238 ? -0.651 16.792 15.973 1.00 74.12 238 GLU A N 1
ATOM 1863 C CA . GLU A 1 238 ? -1.645 17.634 16.644 1.00 74.12 238 GLU A CA 1
ATOM 1864 C C . GLU A 1 238 ? -1.798 18.993 15.953 1.00 74.12 238 GLU A C 1
ATOM 1866 O O . GLU A 1 238 ? -2.922 19.457 15.762 1.00 74.12 238 GLU A O 1
ATOM 1871 N N . GLU A 1 239 ? -0.700 19.583 15.477 1.00 75.88 239 GLU A N 1
ATOM 1872 C CA . GLU A 1 239 ? -0.731 20.845 14.739 1.00 75.88 239 GLU A CA 1
ATOM 1873 C C . GLU A 1 239 ? -1.502 20.728 13.426 1.00 75.88 239 GLU A C 1
ATOM 1875 O O . GLU A 1 239 ? -2.333 21.583 13.114 1.00 75.88 239 GLU A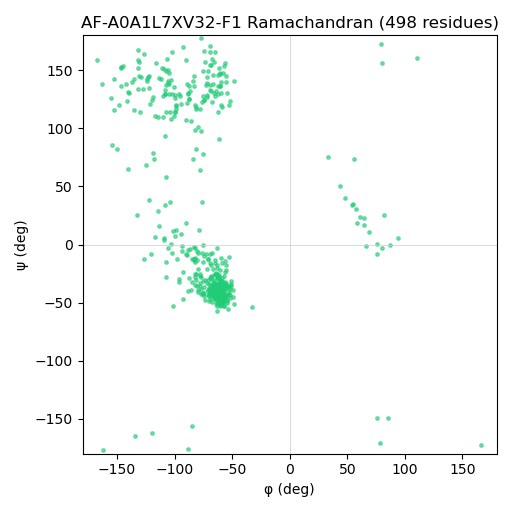 O 1
ATOM 1880 N N . VAL A 1 240 ? -1.290 19.642 12.675 1.00 73.50 240 VAL A N 1
ATOM 1881 C CA . VAL A 1 240 ? -2.059 19.348 11.455 1.00 73.50 240 VAL A CA 1
ATOM 1882 C C . VAL A 1 240 ? -3.554 19.257 11.766 1.00 73.50 240 VAL A C 1
ATOM 1884 O O . VAL A 1 240 ? -4.373 19.750 10.997 1.00 73.50 240 VAL A O 1
ATOM 1887 N N . VAL A 1 241 ? -3.928 18.660 12.899 1.00 72.62 241 VAL A N 1
ATOM 1888 C CA . VAL A 1 241 ? -5.332 18.556 13.325 1.00 72.62 241 VAL A CA 1
ATOM 1889 C C . VAL A 1 241 ? -5.915 19.905 13.737 1.00 72.62 241 VAL A C 1
ATOM 1891 O O . VAL A 1 241 ? -7.075 20.172 13.430 1.00 72.62 241 VAL A O 1
ATOM 1894 N N . ARG A 1 242 ? -5.128 20.744 14.415 1.00 74.56 242 ARG A N 1
ATOM 1895 C CA . ARG A 1 242 ? -5.550 22.065 14.891 1.00 74.56 242 ARG A CA 1
ATOM 1896 C C . ARG A 1 242 ? -5.715 23.072 13.753 1.00 74.56 242 ARG A C 1
ATOM 1898 O O . ARG A 1 242 ? -6.637 23.878 13.781 1.00 74.56 242 ARG A O 1
ATOM 1905 N N . THR A 1 243 ? -4.809 23.041 12.779 1.00 72.56 243 THR A N 1
ATOM 1906 C CA . THR A 1 243 ? -4.739 24.033 11.692 1.00 72.56 243 THR A CA 1
ATOM 1907 C C . THR A 1 243 ? -5.616 23.683 10.497 1.00 72.56 243 THR A C 1
ATOM 1909 O O . THR A 1 243 ? -6.091 24.577 9.797 1.00 72.56 243 THR A O 1
ATOM 1912 N N . ALA A 1 244 ? -5.861 22.397 10.243 1.00 68.12 244 ALA A N 1
ATOM 1913 C CA . ALA A 1 244 ? -6.663 21.980 9.105 1.00 68.12 244 ALA A CA 1
ATOM 1914 C C . ALA A 1 244 ? -8.165 22.078 9.413 1.00 68.12 244 ALA A C 1
ATOM 1916 O O . ALA A 1 244 ? -8.694 21.319 10.224 1.00 68.12 244 ALA A O 1
ATOM 1917 N N . HIS A 1 245 ? -8.880 22.938 8.677 1.00 67.06 245 HIS A N 1
ATOM 1918 C CA . HIS A 1 245 ? -10.348 22.982 8.715 1.00 67.06 245 HIS A CA 1
ATOM 1919 C C . HIS A 1 245 ? -10.967 21.621 8.341 1.00 67.06 245 HIS A C 1
ATOM 1921 O O . HIS A 1 245 ? -11.923 21.154 8.955 1.00 67.06 245 HIS A O 1
ATOM 1927 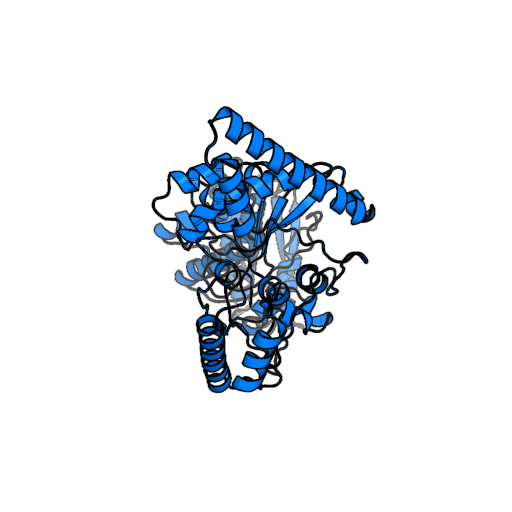N N . SER A 1 246 ? -10.370 20.940 7.360 1.00 69.31 246 SER A N 1
ATOM 1928 C CA . SER A 1 246 ? -10.669 19.551 7.025 1.00 69.31 246 SER A CA 1
ATOM 1929 C C . SER A 1 246 ? -9.405 18.845 6.538 1.00 69.31 246 SER A C 1
ATOM 1931 O O . SER A 1 246 ? -8.496 19.472 5.998 1.00 69.31 246 SER A O 1
ATOM 1933 N N . ILE A 1 247 ? -9.338 17.526 6.728 1.00 69.56 247 ILE A N 1
ATOM 1934 C CA . ILE A 1 247 ? -8.247 16.700 6.204 1.00 69.56 247 ILE A CA 1
ATOM 1935 C C . ILE A 1 247 ? -8.861 15.679 5.250 1.00 69.56 247 ILE A C 1
ATOM 1937 O O . ILE A 1 247 ? -9.796 14.960 5.613 1.00 69.56 247 ILE A O 1
ATOM 1941 N N . PHE A 1 248 ? -8.338 15.604 4.024 1.00 69.12 248 PHE A N 1
ATOM 1942 C CA . PHE A 1 248 ? -8.874 14.741 2.974 1.00 69.12 248 PHE A CA 1
ATOM 1943 C C . PHE A 1 248 ? -9.036 13.285 3.448 1.00 69.12 248 PHE A C 1
ATOM 1945 O O . PHE A 1 248 ? -8.080 12.627 3.873 1.00 69.12 248 PHE A O 1
ATOM 1952 N N . ARG A 1 249 ? -10.265 12.758 3.339 1.00 68.50 249 ARG A N 1
ATOM 1953 C CA . ARG A 1 249 ? -10.663 11.398 3.765 1.00 68.50 249 ARG A CA 1
ATOM 1954 C C . ARG A 1 249 ? -10.480 11.105 5.267 1.00 68.50 249 ARG A C 1
ATOM 1956 O O . ARG A 1 249 ? -10.378 9.934 5.651 1.00 68.50 249 ARG A O 1
ATOM 1963 N N . ILE A 1 250 ? -10.470 12.130 6.119 1.00 73.31 250 ILE A N 1
ATOM 1964 C CA . ILE A 1 250 ? -10.537 11.996 7.580 1.00 73.31 250 ILE A CA 1
ATOM 1965 C C . ILE A 1 250 ? -11.822 12.668 8.083 1.00 73.31 250 ILE A C 1
ATOM 1967 O O . ILE A 1 250 ? -11.946 13.889 8.057 1.00 73.31 250 ILE A O 1
ATOM 1971 N N . SER A 1 251 ? -12.769 11.852 8.557 1.00 74.56 251 SER A N 1
ATOM 1972 C CA . SER A 1 251 ? -14.013 12.315 9.189 1.00 74.56 251 SER A CA 1
ATOM 1973 C C . SER A 1 251 ? -13.744 13.048 10.505 1.00 74.56 251 SER A C 1
ATOM 1975 O O . SER A 1 251 ? -12.757 12.741 11.178 1.00 74.56 251 SER A O 1
ATOM 1977 N N . ASP A 1 252 ? -14.667 13.905 10.946 1.00 76.31 252 ASP A N 1
ATOM 1978 C CA . ASP A 1 252 ? -14.543 14.652 12.211 1.00 76.31 252 ASP A CA 1
ATOM 1979 C C . ASP A 1 252 ? -14.337 13.725 13.412 1.00 76.31 252 ASP A C 1
ATOM 1981 O O . ASP A 1 252 ? -13.398 13.901 14.183 1.00 76.31 252 ASP A O 1
ATOM 1985 N N . ARG A 1 253 ? -15.094 12.621 13.473 1.00 74.19 253 ARG A N 1
ATOM 1986 C CA . ARG A 1 253 ? -14.903 11.561 14.479 1.00 74.19 253 ARG A CA 1
ATOM 1987 C C . ARG A 1 253 ? -13.482 10.984 14.505 1.00 74.19 253 ARG A C 1
ATOM 1989 O O . ARG A 1 253 ? -13.001 10.557 15.545 1.00 74.19 253 ARG A O 1
ATOM 1996 N N . ARG A 1 254 ? -12.811 10.886 13.352 1.00 73.50 254 ARG A N 1
ATOM 1997 C CA . ARG A 1 254 ? -11.437 10.363 13.301 1.00 73.50 254 ARG A CA 1
ATOM 1998 C C . ARG A 1 254 ? -10.444 11.449 13.686 1.00 73.50 254 ARG A C 1
ATOM 2000 O O . ARG A 1 254 ? -9.461 11.129 14.340 1.00 73.50 254 ARG A O 1
ATOM 2007 N N . ARG A 1 255 ? -10.721 12.699 13.307 1.00 76.31 255 ARG A N 1
ATOM 2008 C CA . ARG A 1 255 ? -9.943 13.876 13.692 1.00 76.31 255 ARG A CA 1
ATOM 2009 C C . ARG A 1 255 ? -9.915 14.050 15.217 1.00 76.31 255 ARG A C 1
ATOM 2011 O O . ARG A 1 255 ? -8.836 14.243 15.764 1.00 76.31 255 ARG A O 1
ATOM 2018 N N . SER A 1 256 ? -11.045 13.867 15.905 1.00 78.12 256 SER A N 1
ATOM 2019 C CA . SER A 1 256 ? -11.112 13.962 17.375 1.00 78.12 256 SER A CA 1
ATOM 2020 C C . SER A 1 256 ? -10.322 12.869 18.107 1.00 78.12 256 SER A C 1
ATOM 2022 O O . SER A 1 256 ? -9.835 13.088 19.209 1.00 78.12 256 SER A O 1
ATOM 2024 N N . GLN A 1 257 ? -10.129 11.702 17.485 1.00 79.00 257 GLN A N 1
ATOM 2025 C CA . GLN A 1 257 ? -9.363 10.593 18.068 1.00 79.00 257 GLN A CA 1
ATOM 2026 C C . GLN A 1 257 ? -7.844 10.730 17.887 1.00 79.00 257 GLN A C 1
ATOM 2028 O O . GLN A 1 257 ? -7.084 9.978 18.498 1.00 79.00 257 GLN A O 1
ATOM 2033 N N . VAL A 1 258 ? -7.377 11.656 17.046 1.00 76.81 258 VAL A N 1
ATOM 2034 C CA . VAL A 1 258 ? -5.953 11.773 16.700 1.00 76.81 258 VAL A CA 1
ATOM 2035 C C . VAL A 1 258 ? -5.047 12.027 17.906 1.00 76.81 258 VAL A C 1
ATOM 2037 O O . VAL A 1 258 ? -4.055 11.304 18.008 1.00 76.81 258 VAL A O 1
ATOM 2040 N N . PRO A 1 259 ? -5.360 12.952 18.837 1.00 78.25 259 PRO A N 1
ATOM 2041 C CA . PRO A 1 259 ? -4.502 13.185 20.000 1.00 78.25 259 PRO A CA 1
ATOM 2042 C C . PRO A 1 259 ? -4.309 11.918 20.840 1.00 78.25 259 PRO A C 1
ATOM 2044 O O . PRO A 1 259 ? -3.196 11.588 21.236 1.00 78.25 259 PRO A O 1
ATOM 2047 N N . ALA A 1 260 ? -5.372 11.128 21.024 1.00 81.38 260 ALA A N 1
ATOM 2048 C CA . ALA A 1 260 ? -5.293 9.860 21.743 1.00 81.38 260 ALA A CA 1
ATOM 2049 C C . ALA A 1 260 ? -4.412 8.825 21.025 1.00 81.38 260 ALA A C 1
ATOM 2051 O O . ALA A 1 260 ? -3.669 8.077 21.662 1.00 81.38 260 ALA A O 1
ATOM 2052 N N . MET A 1 261 ? -4.459 8.788 19.689 1.00 77.25 261 MET A N 1
ATOM 2053 C CA . MET A 1 261 ? -3.597 7.909 18.895 1.00 77.25 261 MET A CA 1
ATOM 2054 C C . MET A 1 261 ? -2.130 8.348 18.930 1.00 77.25 261 MET A C 1
ATOM 2056 O O . MET A 1 261 ? -1.253 7.496 19.065 1.00 77.25 261 MET A O 1
ATOM 2060 N N . ALA A 1 262 ? -1.862 9.651 18.828 1.00 77.12 262 ALA A N 1
ATOM 2061 C CA . ALA A 1 262 ? -0.521 10.220 18.935 1.00 77.12 262 ALA A CA 1
ATOM 2062 C C . ALA A 1 262 ? 0.076 9.941 20.325 1.00 77.12 262 ALA A C 1
ATOM 2064 O O . ALA A 1 262 ? 1.189 9.423 20.441 1.00 77.12 262 ALA A O 1
ATOM 2065 N N . PHE A 1 263 ? -0.715 10.158 21.378 1.00 82.00 263 PHE A N 1
ATOM 2066 C CA . PHE A 1 263 ? -0.364 9.808 22.750 1.00 82.00 263 PHE A CA 1
ATOM 2067 C C . PHE A 1 263 ? 0.013 8.326 22.884 1.00 82.00 263 PHE A C 1
ATOM 2069 O O . PHE A 1 263 ? 1.097 8.015 23.383 1.00 82.00 263 PHE A O 1
ATOM 2076 N N . LEU A 1 264 ? -0.818 7.416 22.365 1.00 81.62 264 LEU A N 1
ATOM 2077 C CA . LEU A 1 264 ? -0.544 5.980 22.408 1.00 81.62 264 LEU A CA 1
ATOM 2078 C C . LEU A 1 264 ? 0.754 5.616 21.680 1.00 81.62 264 LEU A C 1
ATOM 2080 O O . LEU A 1 264 ? 1.562 4.874 22.227 1.00 81.62 264 LEU A O 1
ATOM 2084 N N . VAL A 1 265 ? 0.978 6.153 20.477 1.00 77.44 265 VAL A N 1
ATOM 2085 C CA . VAL A 1 265 ? 2.214 5.936 19.706 1.00 77.44 265 VAL A CA 1
ATOM 2086 C C . VAL A 1 265 ? 3.448 6.378 20.497 1.00 77.44 265 VAL A C 1
ATOM 2088 O O . VAL A 1 265 ? 4.412 5.621 20.603 1.00 77.44 265 VAL A O 1
ATOM 2091 N N . SER A 1 266 ? 3.398 7.557 21.121 1.00 79.31 266 SER A N 1
ATOM 2092 C CA . SER A 1 266 ? 4.518 8.056 21.928 1.00 79.31 266 SER A CA 1
ATOM 2093 C C . SER A 1 266 ? 4.785 7.217 23.185 1.00 79.31 266 SER A C 1
ATOM 2095 O O . SER A 1 266 ? 5.921 7.123 23.640 1.00 79.31 266 SER A O 1
ATOM 2097 N N . ALA A 1 267 ? 3.756 6.592 23.765 1.00 83.19 267 ALA A N 1
ATOM 2098 C CA . ALA A 1 267 ? 3.916 5.678 24.893 1.00 83.19 267 ALA A CA 1
ATOM 2099 C C . ALA A 1 267 ? 4.438 4.299 24.442 1.00 83.19 267 ALA A C 1
ATOM 2101 O O . ALA A 1 267 ? 5.294 3.717 25.102 1.00 83.19 267 ALA A O 1
ATOM 2102 N N . LEU A 1 268 ? 3.974 3.810 23.289 1.00 77.75 268 LEU A N 1
ATOM 2103 C CA . LEU A 1 268 ? 4.362 2.538 22.671 1.00 77.75 268 LEU A CA 1
ATOM 2104 C C . LEU A 1 268 ? 5.846 2.444 22.315 1.00 77.75 268 LEU A C 1
ATOM 2106 O O . LEU A 1 268 ? 6.422 1.361 22.401 1.00 77.75 268 LEU A O 1
ATOM 2110 N N . ALA A 1 269 ? 6.451 3.553 21.889 1.00 75.25 269 ALA A N 1
ATOM 2111 C CA . ALA A 1 269 ? 7.843 3.573 21.451 1.00 75.25 269 ALA A CA 1
ATOM 2112 C C . ALA A 1 269 ? 8.841 3.404 22.613 1.00 75.25 269 ALA A C 1
ATOM 2114 O O . ALA A 1 269 ? 9.901 2.811 22.429 1.00 75.25 269 ALA A O 1
ATOM 2115 N N . LYS A 1 270 ? 8.489 3.870 23.822 1.00 80.75 270 LYS A N 1
ATOM 2116 C CA . LYS A 1 270 ? 9.367 3.873 25.008 1.00 80.75 270 LYS A CA 1
ATOM 2117 C C . LYS A 1 270 ? 9.857 2.488 25.474 1.00 80.75 270 LYS A C 1
ATOM 2119 O O . LYS A 1 270 ? 11.048 2.364 25.743 1.00 80.75 270 LYS A O 1
ATOM 2124 N N . PRO A 1 271 ? 9.003 1.455 25.616 1.00 80.12 271 PRO A N 1
ATOM 2125 C CA . PRO A 1 271 ? 9.431 0.147 26.120 1.00 80.12 271 PRO A CA 1
ATOM 2126 C C . PRO A 1 271 ? 10.203 -0.702 25.097 1.00 80.12 271 PRO A C 1
ATOM 2128 O O . PRO A 1 271 ? 10.697 -1.770 25.458 1.00 80.12 271 PRO A O 1
ATOM 2131 N N . VAL A 1 272 ? 10.300 -0.273 23.833 1.00 76.31 272 VAL A N 1
ATOM 2132 C CA . VAL A 1 272 ? 11.053 -0.987 22.795 1.00 76.31 272 VAL A CA 1
ATOM 2133 C C . VAL A 1 272 ? 12.540 -0.620 22.917 1.00 76.31 272 VAL A C 1
ATOM 2135 O O . VAL A 1 272 ? 12.880 0.554 22.766 1.00 76.31 272 VAL A O 1
ATOM 2138 N N . PRO A 1 273 ? 13.455 -1.582 23.154 1.00 71.38 273 PRO A N 1
ATOM 2139 C CA . PRO A 1 273 ? 14.890 -1.317 23.183 1.00 71.38 273 PRO A CA 1
ATOM 2140 C C . PRO A 1 273 ? 15.350 -0.628 21.895 1.00 71.38 273 PRO A C 1
ATOM 2142 O O . PRO A 1 273 ? 15.030 -1.086 20.800 1.00 71.38 273 PRO A O 1
ATOM 2145 N N . HIS A 1 274 ? 16.094 0.470 22.039 1.00 70.88 274 HIS A N 1
ATOM 2146 C CA . HIS A 1 274 ? 16.548 1.348 20.951 1.00 70.88 274 HIS A CA 1
ATOM 2147 C C . HIS A 1 274 ? 15.434 2.122 20.209 1.00 70.88 274 HIS A C 1
ATOM 2149 O O . HIS A 1 274 ? 15.747 2.964 19.377 1.00 70.88 274 HIS A O 1
ATOM 2155 N N . GLY A 1 275 ? 14.154 1.949 20.553 1.00 71.12 275 GLY A N 1
ATOM 2156 C CA . GLY A 1 275 ? 13.023 2.655 19.938 1.00 71.12 275 GLY A CA 1
ATOM 2157 C C . GLY A 1 275 ? 12.596 2.093 18.576 1.00 71.12 275 GLY A C 1
ATOM 2158 O O . GLY A 1 275 ? 13.042 1.024 18.149 1.00 71.12 275 GLY A O 1
ATOM 2159 N N . ILE A 1 276 ? 11.705 2.812 17.887 1.00 74.19 276 ILE A N 1
ATOM 2160 C CA . ILE A 1 276 ? 11.192 2.440 16.558 1.00 74.19 276 ILE A CA 1
ATOM 2161 C C . ILE A 1 276 ? 11.966 3.225 15.495 1.00 74.19 276 ILE A C 1
ATOM 2163 O O . ILE A 1 276 ? 11.900 4.445 15.474 1.00 74.19 276 ILE A O 1
ATOM 2167 N N . ARG A 1 277 ? 12.672 2.541 14.587 1.00 77.12 277 ARG A N 1
ATOM 2168 C CA . ARG A 1 277 ? 13.400 3.166 13.465 1.00 77.12 277 ARG A CA 1
ATOM 2169 C C . ARG A 1 277 ? 12.455 3.736 12.432 1.00 77.12 277 ARG A C 1
ATOM 2171 O O . ARG A 1 277 ? 12.702 4.778 11.829 1.00 77.12 277 ARG A O 1
ATOM 2178 N N . THR A 1 278 ? 11.443 2.938 12.124 1.00 75.69 278 THR A N 1
ATOM 2179 C CA . THR A 1 278 ? 10.647 3.098 10.924 1.00 75.69 278 THR A CA 1
ATOM 2180 C C . THR A 1 278 ? 9.271 2.485 11.145 1.00 75.69 278 THR A C 1
ATOM 2182 O O . THR A 1 278 ? 9.129 1.322 11.528 1.00 75.69 278 THR A O 1
ATOM 2185 N N . ALA A 1 279 ? 8.241 3.284 10.894 1.00 78.44 279 ALA A N 1
ATOM 2186 C CA . ALA A 1 279 ? 6.847 2.890 10.924 1.00 78.44 279 ALA A CA 1
ATOM 2187 C C . ALA A 1 279 ? 6.356 2.636 9.493 1.00 78.44 279 ALA A C 1
ATOM 2189 O O . ALA A 1 279 ? 6.258 3.552 8.679 1.00 78.44 279 ALA A O 1
ATOM 2190 N N . HIS A 1 280 ? 6.019 1.386 9.189 1.00 76.88 280 HIS A N 1
ATOM 2191 C CA . HIS A 1 280 ? 5.433 0.981 7.917 1.00 76.88 280 HIS A CA 1
ATOM 2192 C C . HIS A 1 280 ? 3.915 0.939 8.019 1.00 76.88 280 HIS A C 1
ATOM 2194 O O . HIS A 1 280 ? 3.350 0.248 8.868 1.00 76.88 280 HIS A O 1
ATOM 2200 N N . PHE A 1 281 ? 3.234 1.608 7.103 1.00 76.56 281 PHE A N 1
ATOM 2201 C CA . PHE A 1 281 ? 1.785 1.647 7.083 1.00 76.56 281 PHE A CA 1
ATOM 2202 C C . PHE A 1 281 ? 1.209 0.663 6.075 1.00 76.56 281 PHE A C 1
ATOM 2204 O O . PHE A 1 281 ? 1.569 0.638 4.895 1.00 76.56 281 PHE A O 1
ATOM 2211 N N . CYS A 1 282 ? 0.273 -0.158 6.544 1.00 69.31 282 CYS A N 1
ATOM 2212 C CA . CYS A 1 282 ? -0.422 -1.114 5.701 1.00 69.31 282 CYS A CA 1
ATOM 2213 C C . CYS A 1 282 ? -1.852 -0.662 5.405 1.00 69.31 282 CYS A C 1
ATOM 2215 O O . CYS A 1 282 ? -2.598 -0.159 6.252 1.00 69.31 282 CYS A O 1
ATOM 2217 N N . GLN A 1 283 ? -2.247 -0.876 4.151 1.00 70.38 283 GLN A N 1
ATOM 2218 C CA . GLN A 1 283 ? -3.642 -0.797 3.761 1.00 70.38 283 GLN A CA 1
ATOM 2219 C C . GLN A 1 283 ? -4.362 -2.118 4.089 1.00 70.38 283 GLN A C 1
ATOM 2221 O O . GLN A 1 283 ? -5.539 -2.094 4.381 1.00 70.38 283 GLN A O 1
ATOM 2226 N N . GLY A 1 284 ? -3.727 -3.288 4.135 1.00 69.69 284 GLY A N 1
ATOM 2227 C CA . GLY A 1 284 ? -4.429 -4.516 4.564 1.00 69.69 284 GLY A CA 1
ATOM 2228 C C . GLY A 1 284 ? -5.032 -4.417 5.979 1.00 69.69 284 GLY A C 1
ATOM 2229 O O . GLY A 1 284 ? -4.497 -3.716 6.837 1.00 69.69 284 GLY A O 1
ATOM 2230 N N . GLY A 1 285 ? -6.160 -5.086 6.215 1.00 73.81 285 GLY A N 1
ATOM 2231 C CA . GLY A 1 285 ? -6.717 -5.323 7.548 1.00 73.81 285 GLY A CA 1
ATOM 2232 C C . GLY A 1 285 ? -7.161 -6.778 7.699 1.00 73.81 285 GLY A C 1
ATOM 2233 O O . GLY A 1 285 ? -6.814 -7.618 6.875 1.00 73.81 285 GLY A O 1
ATOM 2234 N N . VAL A 1 286 ? -7.968 -7.060 8.727 1.00 77.25 286 VAL A N 1
ATOM 2235 C CA . VAL A 1 286 ? -8.455 -8.421 9.029 1.00 77.25 286 VAL A CA 1
ATOM 2236 C C . VAL A 1 286 ? -9.102 -9.085 7.807 1.00 77.25 286 VAL A C 1
ATOM 2238 O O . VAL A 1 286 ? -8.800 -10.225 7.504 1.00 77.25 286 VAL A O 1
ATOM 2241 N N . ARG A 1 287 ? -9.928 -8.359 7.044 1.00 79.12 287 ARG A N 1
ATOM 2242 C CA . ARG A 1 287 ? -10.632 -8.909 5.868 1.00 79.12 287 ARG A CA 1
ATOM 2243 C C . ARG A 1 287 ? -9.674 -9.365 4.778 1.00 79.12 287 ARG A C 1
ATOM 2245 O O . ARG A 1 287 ? -9.760 -10.491 4.311 1.00 79.12 287 ARG A O 1
ATOM 2252 N N . GLU A 1 288 ? -8.767 -8.475 4.374 1.00 77.56 288 GLU A N 1
ATOM 2253 C CA . GLU A 1 288 ? -7.774 -8.797 3.357 1.00 77.56 288 GLU A CA 1
ATOM 2254 C C . GLU A 1 288 ? -6.874 -9.935 3.820 1.00 77.56 288 GLU A C 1
ATOM 2256 O O . GLU A 1 288 ? -6.513 -10.773 3.008 1.00 77.56 288 GLU A O 1
ATOM 2261 N N . GLY A 1 289 ? -6.523 -9.978 5.103 1.00 78.19 289 GLY A N 1
ATOM 2262 C CA . GLY A 1 289 ? -5.646 -11.017 5.601 1.00 78.19 289 GLY A CA 1
ATOM 2263 C C . GLY A 1 289 ? -6.336 -12.372 5.830 1.00 78.19 289 GLY A C 1
ATOM 2264 O O . GLY A 1 289 ? -5.646 -13.373 5.712 1.00 78.19 289 GLY A O 1
ATOM 2265 N N . VAL A 1 290 ? -7.654 -12.435 6.075 1.00 80.19 290 VAL A N 1
ATOM 2266 C CA . VAL A 1 290 ? -8.429 -13.698 6.033 1.00 80.19 290 VAL A CA 1
ATOM 2267 C C . VAL A 1 290 ? -8.416 -14.255 4.613 1.00 80.19 290 VAL A C 1
ATOM 2269 O O . VAL A 1 290 ? -7.972 -15.371 4.400 1.00 80.19 290 VAL A O 1
ATOM 2272 N N . LEU A 1 291 ? -8.756 -13.437 3.613 1.00 82.25 291 LEU A N 1
ATOM 2273 C CA . LEU A 1 291 ? -8.693 -13.877 2.214 1.00 82.25 291 LEU A CA 1
ATOM 2274 C C . LEU A 1 291 ? -7.269 -14.262 1.793 1.00 82.25 291 LEU A C 1
ATOM 2276 O O . LEU A 1 291 ? -7.060 -15.211 1.047 1.00 82.25 291 LEU A O 1
ATOM 2280 N N . PHE A 1 292 ? -6.269 -13.518 2.270 1.00 80.19 292 PHE A N 1
ATOM 2281 C CA . PHE A 1 292 ? -4.869 -13.832 2.013 1.00 80.19 292 PHE A CA 1
ATOM 2282 C C . PHE A 1 292 ? -4.421 -15.105 2.737 1.00 80.19 292 PHE A C 1
ATOM 2284 O O . PHE A 1 292 ? -3.510 -15.770 2.257 1.00 80.19 292 PHE A O 1
ATOM 2291 N N . TRP A 1 293 ? -5.023 -15.443 3.881 1.00 79.06 293 TRP A N 1
ATOM 2292 C CA . TRP A 1 293 ? -4.739 -16.665 4.631 1.00 79.06 293 TRP A CA 1
ATOM 2293 C C . TRP A 1 293 ? -5.116 -17.908 3.832 1.00 79.06 293 TRP A C 1
ATOM 2295 O O . TRP A 1 293 ? -4.334 -18.857 3.802 1.00 79.06 293 TRP A O 1
ATOM 2305 N N . ASP A 1 294 ? -6.257 -17.855 3.148 1.00 81.69 294 ASP A N 1
ATOM 2306 C CA . ASP A 1 294 ? -6.786 -18.955 2.339 1.00 81.69 294 ASP A CA 1
ATOM 2307 C C . ASP A 1 294 ? -5.969 -19.195 1.058 1.00 81.69 294 ASP A C 1
ATOM 2309 O O . ASP A 1 294 ? -6.093 -20.236 0.411 1.00 81.69 294 ASP A O 1
ATOM 2313 N N . LEU A 1 295 ? -5.078 -18.263 0.693 1.00 84.31 295 LEU A N 1
ATOM 2314 C CA . LEU A 1 295 ? -4.166 -18.452 -0.429 1.00 84.31 295 LEU A CA 1
ATOM 2315 C C . LEU A 1 295 ? -3.056 -19.464 -0.089 1.00 84.31 295 LEU A C 1
ATOM 2317 O O . LEU A 1 295 ? -2.405 -19.356 0.959 1.00 84.31 295 LEU A O 1
ATOM 2321 N N . PRO A 1 296 ? -2.714 -20.374 -1.022 1.00 85.50 296 PRO A N 1
ATOM 2322 C CA . PRO A 1 296 ? -1.572 -21.264 -0.858 1.00 85.50 296 PRO A CA 1
ATOM 2323 C C . PRO A 1 296 ? -0.265 -20.490 -0.597 1.00 85.50 296 PRO A C 1
ATOM 2325 O O . PRO A 1 296 ? -0.051 -19.431 -1.203 1.00 85.50 296 PRO A O 1
ATOM 2328 N N . PRO A 1 297 ? 0.671 -21.015 0.226 1.00 83.81 297 PRO A N 1
ATOM 2329 C CA . PRO A 1 297 ? 1.977 -20.386 0.456 1.00 83.81 297 PRO A CA 1
ATOM 2330 C C . PRO A 1 297 ? 2.706 -19.995 -0.838 1.00 83.81 297 PRO A C 1
ATOM 2332 O O . PRO A 1 297 ? 3.258 -18.900 -0.919 1.00 83.81 297 PRO A O 1
ATOM 2335 N N . SER A 1 298 ? 2.629 -20.834 -1.878 1.00 85.19 298 SER A N 1
ATOM 2336 C CA . SER A 1 298 ? 3.236 -20.595 -3.197 1.00 85.19 298 SER A CA 1
ATOM 2337 C C . SER A 1 298 ? 2.681 -19.372 -3.937 1.00 85.19 298 SER A C 1
ATOM 2339 O O . SER A 1 298 ? 3.382 -18.790 -4.762 1.00 85.19 298 SER A O 1
ATOM 2341 N N . ILE A 1 299 ? 1.445 -18.954 -3.646 1.00 85.81 299 ILE A N 1
ATOM 2342 C CA . ILE A 1 299 ? 0.847 -17.722 -4.177 1.00 85.81 299 ILE A CA 1
ATOM 2343 C C . ILE A 1 299 ? 1.233 -16.525 -3.302 1.00 85.81 299 ILE A C 1
ATOM 2345 O O . ILE A 1 299 ? 1.557 -15.458 -3.825 1.00 85.81 299 ILE A O 1
ATOM 2349 N N . ARG A 1 300 ? 1.262 -16.703 -1.975 1.00 84.25 300 ARG A N 1
ATOM 2350 C CA . ARG A 1 300 ? 1.602 -15.641 -1.011 1.00 84.25 300 ARG A CA 1
ATOM 2351 C C . ARG A 1 300 ? 3.028 -15.106 -1.175 1.00 84.25 300 ARG A C 1
ATOM 2353 O O . ARG A 1 300 ? 3.239 -13.912 -0.960 1.00 84.25 300 ARG A O 1
ATOM 2360 N N . VAL A 1 301 ? 3.979 -15.963 -1.563 1.00 81.94 301 VAL A N 1
ATOM 2361 C CA . VAL A 1 301 ? 5.392 -15.587 -1.789 1.00 81.94 301 VAL A CA 1
ATOM 2362 C C . VAL A 1 301 ? 5.652 -14.828 -3.086 1.00 81.94 301 VAL A C 1
ATOM 2364 O O . VAL A 1 301 ? 6.734 -14.264 -3.225 1.00 81.94 301 VAL A O 1
ATOM 2367 N N . ARG A 1 302 ? 4.712 -14.822 -4.041 1.00 83.00 302 ARG A N 1
ATOM 2368 C CA . ARG A 1 302 ? 4.938 -14.181 -5.346 1.00 83.00 302 ARG A CA 1
ATOM 2369 C C . ARG A 1 302 ? 5.192 -12.683 -5.189 1.00 83.00 302 ARG A C 1
ATOM 2371 O O . ARG A 1 302 ? 4.677 -12.052 -4.262 1.00 83.00 302 ARG A O 1
ATOM 2378 N N . ASP A 1 303 ? 5.950 -12.098 -6.108 1.00 81.50 303 ASP A N 1
ATOM 2379 C CA . ASP A 1 303 ? 6.180 -10.658 -6.092 1.00 81.50 303 ASP A CA 1
ATOM 2380 C C . ASP A 1 303 ? 4.876 -9.901 -6.450 1.00 81.50 303 ASP A C 1
ATOM 2382 O O . ASP A 1 303 ? 4.184 -10.272 -7.405 1.00 81.50 303 ASP A O 1
ATOM 2386 N N . PRO A 1 304 ? 4.483 -8.858 -5.688 1.00 82.12 304 PRO A N 1
ATOM 2387 C CA . PRO A 1 304 ? 3.298 -8.059 -5.992 1.00 82.12 304 PRO A CA 1
ATOM 2388 C C . PRO A 1 304 ? 3.250 -7.515 -7.414 1.00 82.12 304 PRO A C 1
ATOM 2390 O O . PRO A 1 304 ? 2.173 -7.470 -8.009 1.00 82.12 304 PRO A O 1
ATOM 2393 N N . LEU A 1 305 ? 4.383 -7.022 -7.910 1.00 82.44 305 LEU A N 1
ATOM 2394 C CA . LEU A 1 305 ? 4.481 -6.369 -9.205 1.00 82.44 305 LEU A CA 1
ATOM 2395 C C . LEU A 1 305 ? 4.410 -7.415 -10.309 1.00 82.44 305 LEU A C 1
ATOM 2397 O O . LEU A 1 305 ? 3.600 -7.246 -11.213 1.00 82.44 305 LEU A O 1
ATOM 2401 N N . GLU A 1 306 ? 5.123 -8.535 -10.170 1.00 82.69 306 GLU A N 1
ATOM 2402 C CA . GLU A 1 306 ? 5.041 -9.650 -11.126 1.00 82.69 306 GLU A CA 1
ATOM 2403 C C . GLU A 1 306 ? 3.625 -10.203 -11.258 1.00 82.69 306 GLU A C 1
ATOM 2405 O O . GLU A 1 306 ? 3.232 -10.613 -12.340 1.00 82.69 306 GLU A O 1
ATOM 2410 N N . VAL A 1 307 ? 2.839 -10.201 -10.177 1.00 82.38 307 VAL A N 1
ATOM 2411 C CA . VAL A 1 307 ? 1.431 -10.624 -10.209 1.00 82.38 307 VAL A CA 1
ATOM 2412 C C . VAL A 1 307 ? 0.513 -9.543 -10.791 1.00 82.38 307 VAL A C 1
ATOM 2414 O O . VAL A 1 307 ? -0.541 -9.866 -11.333 1.00 82.38 307 VAL A O 1
ATOM 2417 N N . ALA A 1 308 ? 0.877 -8.263 -10.681 1.00 81.56 308 ALA A N 1
ATOM 2418 C CA . ALA A 1 308 ? 0.078 -7.149 -11.196 1.00 81.56 308 ALA A CA 1
ATOM 2419 C C . ALA A 1 308 ? 0.279 -6.891 -12.696 1.00 81.56 308 ALA A C 1
ATOM 2421 O O . ALA A 1 308 ? -0.604 -6.318 -13.329 1.00 81.56 308 ALA A O 1
ATOM 2422 N N . THR A 1 309 ? 1.426 -7.277 -13.257 1.00 79.44 309 THR A N 1
ATOM 2423 C CA . THR A 1 309 ? 1.791 -6.986 -14.646 1.00 79.44 309 THR A CA 1
ATOM 2424 C C . THR A 1 309 ? 1.681 -8.107 -15.700 1.00 79.44 309 THR A C 1
ATOM 2426 O O . THR A 1 309 ? 1.961 -7.788 -16.856 1.00 79.44 309 THR A O 1
ATOM 2429 N N . PRO A 1 310 ? 1.253 -9.368 -15.437 1.00 78.75 310 PRO A N 1
ATOM 2430 C CA . PRO A 1 310 ? 1.279 -10.423 -16.461 1.00 78.75 310 PRO A CA 1
ATOM 2431 C C . PRO A 1 310 ? 0.453 -10.102 -17.704 1.00 78.75 310 PRO A C 1
ATOM 2433 O O . PRO A 1 310 ? 0.879 -10.388 -18.816 1.00 78.75 310 PRO A O 1
ATOM 2436 N N . SER A 1 311 ? -0.710 -9.469 -17.530 1.00 76.06 311 SER A N 1
ATOM 2437 C CA . SER A 1 311 ? -1.606 -9.097 -18.632 1.00 76.06 311 SER A CA 1
ATOM 2438 C C . SER A 1 311 ? -1.008 -8.062 -19.585 1.00 76.06 311 SER A C 1
ATOM 2440 O O . SER A 1 311 ? -1.521 -7.876 -20.683 1.00 76.06 311 SER A O 1
ATOM 2442 N N . PHE A 1 312 ? 0.057 -7.380 -19.164 1.00 76.62 312 PHE A N 1
ATOM 2443 C CA . PHE A 1 312 ? 0.772 -6.397 -19.973 1.00 76.62 312 PHE A CA 1
ATOM 2444 C C . PHE A 1 312 ? 2.077 -6.965 -20.534 1.00 76.62 312 PHE A C 1
ATOM 2446 O O . PHE A 1 312 ? 2.710 -6.308 -21.354 1.00 76.62 312 PHE A O 1
ATOM 2453 N N . ALA A 1 313 ? 2.490 -8.170 -20.135 1.00 77.19 313 ALA A N 1
ATOM 2454 C CA . ALA A 1 313 ? 3.760 -8.741 -20.551 1.00 77.19 313 ALA A CA 1
ATOM 2455 C C . ALA A 1 313 ? 3.752 -9.089 -22.055 1.00 77.19 313 ALA A C 1
ATOM 2457 O O . ALA A 1 313 ? 2.818 -9.733 -22.540 1.00 77.19 313 ALA A O 1
ATOM 2458 N N . PRO A 1 314 ? 4.788 -8.700 -22.819 1.00 80.44 314 PRO A N 1
ATOM 2459 C CA . PRO A 1 314 ? 4.898 -9.085 -24.218 1.00 80.44 314 PRO A CA 1
ATOM 2460 C C . PRO A 1 314 ? 5.312 -10.544 -24.383 1.00 80.44 314 PRO A C 1
ATOM 2462 O O . PRO A 1 314 ? 5.830 -11.175 -23.464 1.00 80.44 314 PRO A O 1
ATOM 2465 N N . ALA A 1 315 ? 5.167 -11.054 -25.608 1.00 82.00 315 ALA A N 1
ATOM 2466 C CA . ALA A 1 315 ? 5.482 -12.440 -25.946 1.00 82.00 315 ALA A CA 1
ATOM 2467 C C . ALA A 1 315 ? 6.906 -12.871 -25.540 1.00 82.00 315 ALA A C 1
ATOM 2469 O O . ALA A 1 315 ? 7.094 -14.003 -25.105 1.00 82.00 315 ALA A O 1
ATOM 2470 N N . SER A 1 316 ? 7.900 -11.979 -25.635 1.00 87.88 316 SER A N 1
ATOM 2471 C CA . SER A 1 316 ? 9.290 -12.262 -25.244 1.00 87.88 316 SER A CA 1
ATOM 2472 C C . SER A 1 316 ? 9.719 -11.545 -23.954 1.00 87.88 316 SER A C 1
ATOM 2474 O O . SER A 1 316 ? 10.888 -11.179 -23.825 1.00 87.88 316 SER A O 1
ATOM 2476 N N . ALA A 1 317 ? 8.809 -11.354 -22.988 1.00 83.69 317 ALA A N 1
ATOM 2477 C CA . ALA A 1 317 ? 9.073 -10.642 -21.728 1.00 83.69 317 ALA A CA 1
ATOM 2478 C C . ALA A 1 317 ? 10.353 -11.111 -21.012 1.00 83.69 317 ALA A C 1
ATOM 2480 O O . ALA A 1 317 ? 11.242 -10.309 -20.755 1.00 83.69 317 ALA A O 1
ATOM 2481 N N . ALA A 1 318 ? 10.528 -12.420 -20.800 1.00 83.94 318 ALA A N 1
ATOM 2482 C CA . ALA A 1 318 ? 11.718 -12.961 -20.130 1.00 83.94 318 ALA A CA 1
ATOM 2483 C C . ALA A 1 318 ? 13.047 -12.607 -20.840 1.00 83.94 318 ALA A C 1
ATOM 2485 O O . ALA A 1 318 ? 14.091 -12.429 -20.204 1.00 83.94 318 ALA A O 1
ATOM 2486 N N . ARG A 1 319 ? 13.022 -12.479 -22.172 1.00 84.75 319 ARG A N 1
ATOM 2487 C CA . ARG A 1 319 ? 14.197 -12.114 -22.978 1.00 84.75 319 ARG A CA 1
ATOM 2488 C C . ARG A 1 319 ? 14.457 -10.613 -22.944 1.00 84.75 319 ARG A C 1
ATOM 2490 O O . ARG A 1 319 ? 15.608 -10.206 -22.815 1.00 84.75 319 ARG A O 1
ATOM 2497 N N . ILE A 1 320 ? 13.402 -9.803 -22.981 1.00 86.69 320 ILE A N 1
ATOM 2498 C CA . ILE A 1 320 ? 13.488 -8.353 -22.772 1.00 86.69 320 ILE A CA 1
ATOM 2499 C C . ILE A 1 320 ? 14.069 -8.056 -21.384 1.00 86.69 320 ILE A C 1
ATOM 2501 O O . ILE A 1 320 ? 15.035 -7.299 -21.284 1.00 86.69 320 ILE A O 1
ATOM 2505 N N . PHE A 1 321 ? 13.581 -8.736 -20.345 1.00 84.38 321 PHE A N 1
ATOM 2506 C CA . PHE A 1 321 ? 14.141 -8.661 -18.998 1.00 84.38 321 PHE A CA 1
ATOM 2507 C C . PHE A 1 321 ? 15.628 -9.034 -18.971 1.00 84.38 321 PHE A C 1
ATOM 2509 O O . PHE A 1 321 ? 16.429 -8.346 -18.345 1.00 84.38 321 PHE A O 1
ATOM 2516 N N . SER A 1 322 ? 16.027 -10.087 -19.690 1.00 85.06 322 SER A N 1
ATOM 2517 C CA . SER A 1 322 ? 17.439 -10.480 -19.785 1.00 85.06 322 SER A CA 1
ATOM 2518 C C . SER A 1 322 ? 18.297 -9.372 -20.407 1.00 85.06 322 SER A C 1
ATOM 2520 O O . SER A 1 322 ? 19.346 -9.039 -19.860 1.00 85.06 322 SER A O 1
ATOM 2522 N N . LEU A 1 323 ? 17.837 -8.743 -21.496 1.00 85.94 323 LEU A N 1
ATOM 2523 C CA . LEU A 1 323 ? 18.524 -7.599 -22.109 1.00 85.94 323 LEU A CA 1
ATOM 2524 C C . LEU A 1 323 ? 18.653 -6.421 -21.134 1.00 85.94 323 LEU A C 1
ATOM 2526 O O . LEU A 1 323 ? 19.743 -5.866 -20.991 1.00 85.94 323 LEU A O 1
ATOM 2530 N N . LEU A 1 324 ? 17.574 -6.072 -20.426 1.00 86.19 324 LEU A N 1
ATOM 2531 C CA . LEU A 1 324 ? 17.599 -5.026 -19.400 1.00 86.19 324 LEU A CA 1
ATOM 2532 C C . LEU A 1 324 ? 18.581 -5.369 -18.277 1.00 86.19 324 LEU A C 1
ATOM 2534 O O . LEU A 1 324 ? 19.400 -4.532 -17.904 1.00 86.19 324 LEU A O 1
ATOM 2538 N N . LYS A 1 325 ? 18.573 -6.609 -17.788 1.00 83.88 325 LYS A N 1
ATOM 2539 C CA . LYS A 1 325 ? 19.492 -7.078 -16.747 1.00 83.88 325 LYS A CA 1
ATOM 2540 C C . LYS A 1 325 ? 20.955 -6.951 -17.172 1.00 83.88 325 LYS A C 1
ATOM 2542 O O . LYS A 1 325 ? 21.771 -6.505 -16.374 1.00 83.88 325 LYS A O 1
ATOM 2547 N N . PHE A 1 326 ? 21.290 -7.276 -18.421 1.00 85.56 326 PHE A N 1
ATOM 2548 C CA . PHE A 1 326 ? 22.654 -7.101 -18.930 1.00 85.56 326 PHE A CA 1
ATOM 2549 C C . PHE A 1 326 ? 23.064 -5.630 -19.104 1.00 85.56 326 PHE A C 1
ATOM 2551 O O . PHE A 1 326 ? 24.253 -5.333 -19.193 1.00 85.56 326 PHE A O 1
ATOM 2558 N N . SER A 1 327 ? 22.107 -4.699 -19.113 1.00 84.44 327 SER A N 1
ATOM 2559 C CA . SER A 1 327 ? 22.383 -3.258 -19.133 1.00 84.44 327 SER A CA 1
ATOM 2560 C C . SER A 1 327 ? 22.661 -2.653 -17.747 1.00 84.44 327 SER A C 1
ATOM 2562 O O . SER A 1 327 ? 22.975 -1.465 -17.667 1.00 84.44 327 SER A O 1
ATOM 2564 N N . VAL A 1 328 ? 22.583 -3.443 -16.667 1.00 83.56 328 VAL A N 1
ATOM 2565 C CA . VAL A 1 328 ? 22.861 -3.016 -15.283 1.00 83.56 328 VAL A CA 1
ATOM 2566 C C . VAL A 1 328 ? 24.308 -3.372 -14.897 1.00 83.56 328 VAL A C 1
ATOM 2568 O O . VAL A 1 328 ? 24.708 -4.526 -15.061 1.00 83.56 328 VAL A O 1
ATOM 2571 N N . PRO A 1 329 ? 25.112 -2.437 -14.354 1.00 73.94 329 PRO A N 1
ATOM 2572 C CA . PRO A 1 329 ? 26.483 -2.728 -13.933 1.00 73.94 329 PRO A CA 1
ATOM 2573 C C . PRO A 1 329 ? 26.527 -3.588 -12.653 1.00 73.94 329 PRO A C 1
ATOM 2575 O O . PRO A 1 329 ? 25.747 -3.396 -11.725 1.00 73.94 329 PRO A O 1
ATOM 2578 N N . LEU A 1 330 ? 27.509 -4.493 -12.554 1.00 55.75 330 LEU A N 1
ATOM 2579 C CA . LEU A 1 330 ? 27.658 -5.498 -11.479 1.00 55.75 330 LEU A CA 1
ATOM 2580 C C . LEU A 1 330 ? 27.886 -4.955 -10.044 1.00 55.75 330 LEU A C 1
ATOM 2582 O O . LEU A 1 330 ? 27.962 -5.748 -9.108 1.00 55.75 330 LEU A O 1
ATOM 2586 N N . ARG A 1 331 ? 27.993 -3.635 -9.827 1.00 44.16 331 ARG A N 1
ATOM 2587 C CA . ARG A 1 331 ? 28.207 -3.030 -8.493 1.00 44.16 331 ARG A CA 1
ATOM 2588 C C . ARG A 1 331 ? 26.969 -2.321 -7.944 1.00 44.16 331 ARG A C 1
ATOM 2590 O O . ARG A 1 331 ? 27.033 -1.148 -7.605 1.00 44.16 331 ARG A O 1
ATOM 2597 N N . LEU A 1 332 ? 25.864 -3.044 -7.812 1.00 43.22 332 LEU A N 1
ATOM 2598 C CA . LEU A 1 332 ? 24.771 -2.645 -6.924 1.00 43.22 332 LEU A CA 1
ATOM 2599 C C . LEU A 1 332 ? 24.785 -3.594 -5.726 1.00 43.22 332 LEU A C 1
ATOM 2601 O O . LEU A 1 332 ? 24.267 -4.709 -5.777 1.00 43.22 332 LEU A O 1
ATOM 2605 N N . THR A 1 333 ? 25.466 -3.187 -4.657 1.00 39.03 333 THR A N 1
ATOM 2606 C CA . THR A 1 333 ? 25.476 -3.929 -3.395 1.00 39.03 333 THR A CA 1
ATOM 2607 C C . THR A 1 333 ? 24.088 -3.891 -2.760 1.00 39.03 333 THR A C 1
ATOM 2609 O O . THR A 1 333 ? 23.571 -2.822 -2.455 1.00 39.03 333 THR A O 1
ATOM 2612 N N . ASN A 1 334 ? 23.531 -5.079 -2.515 1.00 38.44 334 ASN A N 1
ATOM 2613 C CA . ASN A 1 334 ? 22.414 -5.367 -1.614 1.00 38.44 334 ASN A CA 1
ATOM 2614 C C . ASN A 1 334 ? 21.101 -4.597 -1.848 1.00 38.44 334 ASN A C 1
ATOM 2616 O O . ASN A 1 334 ? 20.669 -3.812 -1.009 1.00 38.44 334 ASN A O 1
ATOM 2620 N N . SER A 1 335 ? 20.354 -4.951 -2.896 1.00 41.06 335 SER A N 1
ATOM 2621 C CA . SER A 1 335 ? 18.889 -4.916 -2.798 1.00 41.06 335 SER A CA 1
ATOM 2622 C C . SER A 1 335 ? 18.245 -6.003 -3.662 1.00 41.06 335 SER A C 1
ATOM 2624 O O . SER A 1 335 ? 18.439 -6.085 -4.869 1.00 41.06 335 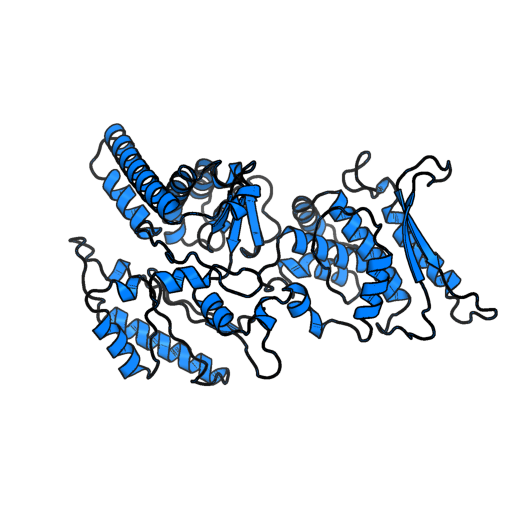SER A O 1
ATOM 2626 N N . SER A 1 336 ? 17.488 -6.889 -3.021 1.00 37.81 336 SER A N 1
ATOM 2627 C CA . SER A 1 336 ? 16.666 -7.906 -3.676 1.00 37.81 336 SER A CA 1
ATOM 2628 C C . SER A 1 336 ? 15.340 -7.276 -4.126 1.00 37.81 336 SER A C 1
ATOM 2630 O O . SER A 1 336 ? 14.365 -7.343 -3.376 1.00 37.81 336 SER A O 1
ATOM 2632 N N . ARG A 1 337 ? 15.288 -6.598 -5.280 1.00 40.38 337 ARG A N 1
ATOM 2633 C CA . ARG A 1 337 ? 14.033 -6.046 -5.841 1.00 40.38 337 ARG A CA 1
ATOM 2634 C C . ARG A 1 337 ? 14.051 -6.085 -7.374 1.00 40.38 337 ARG A C 1
ATOM 2636 O O . ARG A 1 337 ? 15.072 -5.770 -7.977 1.00 40.38 337 ARG A O 1
ATOM 2643 N N . HIS A 1 338 ? 12.934 -6.498 -7.977 1.00 42.53 338 HIS A N 1
ATOM 2644 C CA . HIS A 1 338 ? 12.768 -6.723 -9.420 1.00 42.53 338 HIS A CA 1
ATOM 2645 C C . HIS A 1 338 ? 11.866 -5.651 -10.062 1.00 42.53 338 HIS A C 1
ATOM 2647 O O . HIS A 1 338 ? 10.980 -5.102 -9.407 1.00 42.53 338 HIS A O 1
ATOM 2653 N N . PHE A 1 339 ? 12.096 -5.360 -11.347 1.00 41.09 339 PHE A N 1
ATOM 2654 C CA . PHE A 1 339 ? 11.374 -4.356 -12.141 1.00 41.09 339 PHE A CA 1
ATOM 2655 C C . PHE A 1 339 ? 10.387 -5.027 -13.124 1.00 41.09 339 PHE A C 1
ATOM 2657 O O . PHE A 1 339 ? 10.769 -6.021 -13.737 1.00 41.09 339 PHE A O 1
ATOM 2664 N N . PRO A 1 340 ? 9.154 -4.512 -13.308 1.00 39.47 340 PRO A N 1
ATOM 2665 C CA . PRO A 1 340 ? 8.191 -5.043 -14.289 1.00 39.47 340 PRO A CA 1
ATOM 2666 C C . PRO A 1 340 ? 8.265 -4.416 -15.707 1.00 39.47 340 PRO A C 1
ATOM 2668 O O . PRO A 1 340 ? 8.721 -3.282 -15.868 1.00 39.47 340 PRO A O 1
ATOM 2671 N N . ASP A 1 341 ? 7.737 -5.141 -16.715 1.00 37.47 341 ASP A N 1
ATOM 2672 C CA . ASP A 1 341 ? 7.839 -4.874 -18.172 1.00 37.47 341 ASP A CA 1
ATOM 2673 C C . ASP A 1 341 ? 6.501 -4.454 -18.872 1.00 37.47 341 ASP A C 1
ATOM 2675 O O . ASP A 1 341 ? 5.473 -5.082 -18.619 1.00 37.47 341 ASP A O 1
ATOM 2679 N N . SER A 1 342 ? 6.573 -3.501 -19.848 1.00 39.84 342 SER A N 1
ATOM 2680 C CA . SER A 1 342 ? 5.613 -3.122 -20.961 1.00 39.84 342 SER A CA 1
ATOM 2681 C C . SER A 1 342 ? 4.360 -2.223 -20.685 1.00 39.84 342 SER A C 1
ATOM 2683 O O . SER A 1 342 ? 3.874 -2.238 -19.562 1.00 39.84 342 SER A O 1
ATOM 2685 N N . PHE A 1 343 ? 3.689 -1.439 -21.589 1.00 46.94 343 PHE A N 1
ATOM 2686 C CA . PHE A 1 343 ? 3.866 -0.707 -22.898 1.00 46.94 343 PHE A CA 1
ATOM 2687 C C . PHE A 1 343 ? 2.688 0.328 -23.030 1.00 46.94 343 PHE A C 1
ATOM 2689 O O . PHE A 1 343 ? 1.599 0.018 -22.568 1.00 46.94 343 PHE A O 1
ATOM 2696 N N . THR A 1 344 ? 2.844 1.591 -23.488 1.00 33.28 344 THR A N 1
ATOM 2697 C CA . THR A 1 344 ? 2.447 2.176 -24.815 1.00 33.28 344 THR A CA 1
ATOM 2698 C C . THR A 1 344 ? 3.199 3.516 -25.087 1.00 33.28 344 THR A C 1
ATOM 2700 O O . THR A 1 344 ? 4.096 3.852 -24.315 1.00 33.28 344 THR A O 1
ATOM 2703 N N . SER A 1 345 ? 2.929 4.238 -26.197 1.00 39.78 345 SER A N 1
ATOM 2704 C CA . SER A 1 345 ? 3.621 5.468 -26.676 1.00 39.78 345 SER A CA 1
ATOM 2705 C C . SER A 1 345 ? 2.649 6.641 -26.945 1.00 39.78 345 SER A C 1
ATOM 2707 O O . SER A 1 345 ? 1.457 6.384 -27.088 1.00 39.78 345 SER A O 1
ATOM 2709 N N . HIS A 1 346 ? 3.194 7.868 -27.059 1.00 44.28 346 HIS A N 1
ATOM 2710 C CA . HIS A 1 346 ? 2.620 9.236 -27.210 1.00 44.28 346 HIS A CA 1
ATOM 2711 C C . HIS A 1 346 ? 2.813 10.118 -25.960 1.00 44.28 346 HIS A C 1
ATOM 2713 O O . HIS A 1 346 ? 3.093 9.592 -24.895 1.00 44.28 346 HIS A O 1
ATOM 2719 N N . GLU A 1 347 ? 2.722 11.452 -26.057 1.00 50.47 347 GLU A N 1
ATOM 2720 C CA . GLU A 1 347 ? 2.958 12.392 -24.930 1.00 50.47 347 GLU A CA 1
ATOM 2721 C C . GLU A 1 347 ? 2.124 12.044 -23.682 1.00 50.47 347 GLU A C 1
ATOM 2723 O O . GLU A 1 347 ? 2.600 12.107 -22.547 1.00 50.47 347 GLU A O 1
ATOM 2728 N N . LEU A 1 348 ? 0.894 11.563 -23.900 1.00 63.25 348 LEU A N 1
ATOM 2729 C CA . LEU A 1 348 ? 0.041 11.019 -22.844 1.00 63.25 348 LEU A CA 1
ATOM 2730 C C . LEU A 1 348 ? 0.628 9.764 -22.189 1.00 63.25 348 LEU A C 1
ATOM 2732 O O . LEU A 1 348 ? 0.384 9.547 -21.013 1.00 63.25 348 LEU A O 1
ATOM 2736 N N . ALA A 1 349 ? 1.425 8.960 -22.893 1.00 76.69 349 ALA A N 1
ATOM 2737 C CA . ALA A 1 349 ? 2.067 7.770 -22.346 1.00 76.69 349 ALA A CA 1
ATOM 2738 C C . ALA A 1 349 ? 3.127 8.106 -21.292 1.00 76.69 349 ALA A C 1
ATOM 2740 O O . ALA A 1 349 ? 3.200 7.390 -20.301 1.00 76.69 349 ALA A O 1
ATOM 2741 N N . SER A 1 350 ? 3.887 9.201 -21.433 1.00 82.44 350 SER A N 1
ATOM 2742 C CA . SER A 1 350 ? 4.807 9.665 -20.376 1.00 82.44 350 SER A CA 1
ATOM 2743 C C . SER A 1 350 ? 4.050 10.079 -19.119 1.00 82.44 350 SER A C 1
ATOM 2745 O O . SER A 1 350 ? 4.430 9.692 -18.015 1.00 82.44 350 SER A O 1
ATOM 2747 N N . ILE A 1 351 ? 2.932 10.792 -19.291 1.00 86.50 351 ILE A N 1
ATOM 2748 C CA . ILE A 1 351 ? 2.038 11.163 -18.190 1.00 86.50 351 ILE A CA 1
ATOM 2749 C C . ILE A 1 351 ? 1.448 9.893 -17.558 1.00 86.50 351 ILE A C 1
ATOM 2751 O O . ILE A 1 351 ? 1.660 9.627 -16.379 1.00 86.50 351 ILE A O 1
ATOM 2755 N N . SER A 1 352 ? 0.766 9.048 -18.333 1.00 87.06 352 SER A N 1
ATOM 2756 C CA . SER A 1 352 ? 0.166 7.799 -17.852 1.00 87.06 352 SER A CA 1
ATOM 2757 C C . SER A 1 352 ? 1.184 6.882 -17.176 1.00 87.06 352 SER A C 1
ATOM 2759 O O . SER A 1 352 ? 0.856 6.260 -16.169 1.00 87.06 352 SER A O 1
ATOM 2761 N N . ALA A 1 353 ? 2.418 6.826 -17.677 1.00 89.19 353 ALA A N 1
ATOM 2762 C CA . ALA A 1 353 ? 3.511 6.083 -17.068 1.00 89.19 353 ALA A CA 1
ATOM 2763 C C . ALA A 1 353 ? 3.925 6.667 -15.712 1.00 89.19 353 ALA A C 1
ATOM 2765 O O . ALA A 1 353 ? 4.026 5.917 -14.740 1.00 89.19 353 ALA A O 1
ATOM 2766 N N . LEU A 1 354 ? 4.087 7.989 -15.617 1.00 91.38 354 LEU A N 1
ATOM 2767 C CA . LEU A 1 354 ? 4.429 8.675 -14.369 1.00 91.38 354 LEU A CA 1
ATOM 2768 C C . LEU A 1 354 ? 3.351 8.471 -13.288 1.00 91.38 354 LEU A C 1
ATOM 2770 O O . LEU A 1 354 ? 3.667 8.303 -12.112 1.00 91.38 354 LEU A O 1
ATOM 2774 N N . PHE A 1 355 ? 2.078 8.430 -13.689 1.00 92.19 355 PHE A N 1
ATOM 2775 C CA . PHE A 1 355 ? 0.942 8.207 -12.789 1.00 92.19 355 PHE A CA 1
ATOM 2776 C C . PHE A 1 355 ? 0.580 6.725 -12.586 1.00 92.19 355 PHE A C 1
ATOM 2778 O O . PHE A 1 355 ? -0.222 6.408 -11.704 1.00 92.19 355 PHE A O 1
ATOM 2785 N N . SER A 1 356 ? 1.169 5.801 -13.353 1.00 89.81 356 SER A N 1
ATOM 2786 C CA . SER A 1 356 ? 0.767 4.383 -13.420 1.00 89.81 356 SER A CA 1
ATOM 2787 C C . SER A 1 356 ? 0.730 3.685 -12.059 1.00 89.81 356 SER A C 1
ATOM 2789 O O . SER A 1 356 ? -0.162 2.875 -11.795 1.00 89.81 356 SER A O 1
ATOM 2791 N N . THR A 1 357 ? 1.663 4.034 -11.173 1.00 90.19 357 THR A N 1
ATOM 2792 C CA . THR A 1 357 ? 1.833 3.416 -9.856 1.00 90.19 357 THR A CA 1
ATOM 2793 C C . THR A 1 357 ? 1.186 4.204 -8.718 1.00 90.19 357 THR A C 1
ATOM 2795 O O . THR A 1 357 ? 1.059 3.663 -7.621 1.00 90.19 357 THR A O 1
ATOM 2798 N N . SER A 1 358 ? 0.756 5.450 -8.935 1.00 88.94 358 SER A N 1
ATOM 2799 C CA . SER A 1 358 ? 0.165 6.307 -7.896 1.00 88.94 358 SER A CA 1
ATOM 2800 C C . SER A 1 358 ? -1.361 6.354 -7.989 1.00 88.94 358 SER A C 1
ATOM 2802 O O . SER A 1 358 ? -2.048 6.068 -7.007 1.00 88.94 358 SER A O 1
ATOM 2804 N N . THR A 1 359 ? -1.889 6.670 -9.170 1.00 87.81 359 THR A N 1
ATOM 2805 C CA . THR A 1 359 ? -3.328 6.811 -9.454 1.00 87.81 359 THR A CA 1
ATOM 2806 C C . THR A 1 359 ? -3.786 5.961 -10.635 1.00 87.81 359 THR A C 1
ATOM 2808 O O . THR A 1 359 ? -4.985 5.779 -10.822 1.00 87.81 359 THR A O 1
ATOM 2811 N N . GLY A 1 360 ? -2.849 5.417 -11.409 1.00 86.00 360 GLY A N 1
ATOM 2812 C CA . GLY A 1 360 ? -3.126 4.564 -12.552 1.00 86.00 360 GLY A CA 1
ATOM 2813 C C . GLY A 1 360 ? -3.341 3.097 -12.188 1.00 86.00 360 GLY A C 1
ATOM 2814 O O . GLY A 1 360 ? -3.688 2.727 -11.063 1.00 86.00 360 GLY A O 1
ATOM 2815 N N . LEU A 1 361 ? -3.108 2.253 -13.184 1.00 82.06 361 LEU A N 1
ATOM 2816 C CA . LEU A 1 361 ? -3.415 0.825 -13.201 1.00 82.06 361 LEU A CA 1
ATOM 2817 C C . LEU A 1 361 ? -2.813 0.017 -12.037 1.00 82.06 361 LEU A C 1
ATOM 2819 O O . LEU A 1 361 ? -3.434 -0.923 -11.552 1.00 82.06 361 LEU A O 1
ATOM 2823 N N . MET A 1 362 ? -1.632 0.402 -11.550 1.00 85.31 362 MET A N 1
ATOM 2824 C CA . MET A 1 362 ? -0.904 -0.302 -10.485 1.00 85.31 362 MET A CA 1
ATOM 2825 C C . MET A 1 362 ? -1.076 0.353 -9.105 1.00 85.31 362 MET A C 1
ATOM 2827 O O . MET A 1 362 ? -0.436 -0.041 -8.122 1.00 85.31 362 MET A O 1
ATOM 2831 N N . SER A 1 363 ? -1.947 1.358 -8.991 1.00 85.44 363 SER A N 1
ATOM 2832 C CA . SER A 1 363 ? -2.241 2.027 -7.715 1.00 85.44 363 SER A CA 1
ATOM 2833 C C . SER A 1 363 ? -2.809 1.064 -6.662 1.00 85.44 363 SER A C 1
ATOM 2835 O O . SER A 1 363 ? -2.529 1.203 -5.469 1.00 85.44 363 SER A O 1
ATOM 2837 N N . SER A 1 364 ? -3.548 0.037 -7.092 1.00 80.19 364 SER A N 1
ATOM 2838 C CA . SER A 1 364 ? -4.170 -0.967 -6.223 1.00 80.19 364 SER A CA 1
ATOM 2839 C C . SER A 1 364 ? -3.227 -2.103 -5.799 1.00 80.19 364 SER A C 1
ATOM 2841 O O . SER A 1 364 ? -3.549 -2.828 -4.855 1.00 80.19 364 SER A O 1
ATOM 2843 N N . THR A 1 365 ? -2.049 -2.241 -6.424 1.00 84.06 365 THR A N 1
ATOM 2844 C CA . THR A 1 365 ? -1.094 -3.328 -6.149 1.00 84.06 365 THR A CA 1
ATOM 2845 C C . THR A 1 365 ? -0.587 -3.268 -4.709 1.00 84.06 365 THR A C 1
ATOM 2847 O O . THR A 1 365 ? 0.097 -2.321 -4.317 1.00 84.06 365 THR A O 1
ATOM 2850 N N . ARG A 1 366 ? -0.915 -4.271 -3.886 1.00 80.19 366 ARG A N 1
ATOM 2851 C CA . ARG A 1 366 ? -0.624 -4.286 -2.440 1.00 80.19 366 ARG A CA 1
ATOM 2852 C C . ARG A 1 366 ? 0.789 -4.778 -2.122 1.00 80.19 366 ARG A C 1
ATOM 2854 O O . ARG A 1 366 ? 1.253 -5.755 -2.698 1.00 80.19 366 ARG A O 1
ATOM 2861 N N . GLY A 1 367 ? 1.446 -4.152 -1.143 1.00 77.62 367 GLY A N 1
ATOM 2862 C CA . GLY A 1 367 ? 2.781 -4.570 -0.691 1.00 77.62 367 GLY A CA 1
ATOM 2863 C C . GLY A 1 367 ? 3.939 -4.056 -1.550 1.00 77.62 367 GLY A C 1
ATOM 2864 O O . GLY A 1 367 ? 4.987 -4.685 -1.568 1.00 77.62 367 GLY A O 1
ATOM 2865 N N . VAL A 1 368 ? 3.745 -2.929 -2.238 1.00 83.31 368 VAL A N 1
ATOM 2866 C CA . VAL A 1 368 ? 4.787 -2.212 -2.993 1.00 83.31 368 VAL A CA 1
ATOM 2867 C C . VAL A 1 368 ? 5.124 -0.931 -2.238 1.00 83.31 368 VAL A C 1
ATOM 2869 O O . VAL A 1 368 ? 4.200 -0.194 -1.875 1.00 83.31 368 VAL A O 1
ATOM 2872 N N . SER A 1 369 ? 6.413 -0.685 -1.996 1.00 85.94 369 SER A N 1
ATOM 2873 C CA . SER A 1 369 ? 6.904 0.520 -1.317 1.00 85.94 369 SER A CA 1
ATOM 2874 C C . SER A 1 369 ? 6.691 1.780 -2.165 1.00 85.94 369 SER A C 1
ATOM 2876 O O . SER A 1 369 ? 6.501 1.701 -3.381 1.00 85.94 369 SER A O 1
ATOM 2878 N N . TYR A 1 370 ? 6.695 2.956 -1.542 1.00 89.75 370 TYR A N 1
ATOM 2879 C CA . TYR A 1 370 ? 6.616 4.221 -2.280 1.00 89.75 370 TYR A CA 1
ATOM 2880 C C . TYR A 1 370 ? 7.828 4.435 -3.185 1.00 89.75 370 TYR A C 1
ATOM 2882 O O . TYR A 1 370 ? 7.691 4.943 -4.296 1.00 89.75 370 TYR A O 1
ATOM 2890 N N . GLU A 1 371 ? 8.987 3.983 -2.735 1.00 90.25 371 GLU A N 1
ATOM 2891 C CA . GLU A 1 371 ? 10.243 4.039 -3.453 1.00 90.25 371 GLU A CA 1
ATOM 2892 C C . GLU A 1 371 ? 10.188 3.161 -4.709 1.00 90.25 371 GLU A C 1
ATOM 2894 O O . GLU A 1 371 ? 10.508 3.630 -5.795 1.00 90.25 371 GLU A O 1
ATOM 2899 N N . ASP A 1 372 ? 9.690 1.922 -4.611 1.00 89.06 372 ASP A N 1
ATOM 2900 C CA . ASP A 1 372 ? 9.530 1.045 -5.783 1.00 89.06 372 ASP A CA 1
ATOM 2901 C C . ASP A 1 372 ? 8.492 1.597 -6.768 1.00 89.06 372 ASP A C 1
ATOM 2903 O O . ASP A 1 372 ? 8.692 1.536 -7.982 1.00 89.06 372 ASP A O 1
ATOM 2907 N N . ARG A 1 373 ? 7.406 2.203 -6.263 1.00 92.12 373 ARG A N 1
ATOM 2908 C CA . ARG A 1 373 ? 6.426 2.908 -7.107 1.00 92.12 373 ARG A CA 1
ATOM 2909 C C . ARG A 1 373 ? 7.066 4.063 -7.869 1.00 92.12 373 ARG A C 1
ATOM 2911 O O . ARG A 1 373 ? 6.770 4.220 -9.053 1.00 92.12 373 ARG A O 1
ATOM 2918 N N . ALA A 1 374 ? 7.911 4.852 -7.206 1.00 93.88 374 ALA A N 1
ATOM 2919 C CA . ALA A 1 374 ? 8.614 5.976 -7.810 1.00 93.88 374 ALA A CA 1
ATOM 2920 C C . ALA A 1 374 ? 9.641 5.501 -8.847 1.00 93.88 374 ALA A C 1
ATOM 2922 O O . ALA A 1 374 ? 9.597 5.968 -9.984 1.00 93.88 374 ALA A O 1
ATOM 2923 N N . ARG A 1 375 ? 10.497 4.524 -8.506 1.00 92.88 375 ARG A N 1
ATOM 2924 C CA . ARG A 1 375 ? 11.473 3.926 -9.439 1.00 92.88 375 ARG A CA 1
ATOM 2925 C C . ARG A 1 375 ? 10.778 3.410 -10.700 1.00 92.88 375 ARG A C 1
ATOM 2927 O O . ARG A 1 375 ? 11.194 3.737 -11.809 1.00 92.88 375 ARG A O 1
ATOM 2934 N N . LEU A 1 376 ? 9.681 2.666 -10.540 1.00 90.81 376 LEU A N 1
ATOM 2935 C CA . LEU A 1 376 ? 8.916 2.140 -11.668 1.00 90.81 376 LEU A CA 1
ATOM 2936 C C . LEU A 1 376 ? 8.263 3.252 -12.505 1.00 90.81 376 LEU A C 1
ATOM 2938 O O . LEU A 1 376 ? 8.350 3.221 -13.730 1.00 90.81 376 LEU A O 1
ATOM 2942 N N . ALA A 1 377 ? 7.657 4.254 -11.866 1.00 93.69 377 ALA A N 1
ATOM 2943 C CA . ALA A 1 377 ? 7.065 5.391 -12.567 1.00 93.69 377 ALA A CA 1
ATOM 2944 C C . ALA A 1 377 ? 8.102 6.155 -13.407 1.00 93.69 377 ALA A C 1
ATOM 2946 O O . ALA A 1 377 ? 7.845 6.423 -14.579 1.00 93.69 377 ALA A O 1
ATOM 2947 N N . PHE A 1 378 ? 9.287 6.446 -12.855 1.00 94.44 378 PHE A N 1
ATOM 2948 C CA . PHE A 1 378 ? 10.372 7.100 -13.599 1.00 94.44 378 PHE A CA 1
ATOM 2949 C C . PHE A 1 378 ? 10.905 6.235 -14.738 1.00 94.44 378 PHE A C 1
ATOM 2951 O O . PHE A 1 378 ? 11.135 6.746 -15.832 1.00 94.44 378 PHE A O 1
ATOM 2958 N N . MET A 1 379 ? 11.056 4.927 -14.517 1.00 92.44 379 MET A N 1
ATOM 2959 C CA . MET A 1 379 ? 11.500 4.005 -15.561 1.00 92.44 379 MET A CA 1
ATOM 2960 C C . MET A 1 379 ? 10.514 3.971 -16.734 1.00 92.44 379 MET A C 1
ATOM 2962 O O . MET A 1 379 ? 10.918 4.119 -17.888 1.00 92.44 379 MET A O 1
ATOM 2966 N N . LEU A 1 380 ? 9.215 3.829 -16.456 1.00 90.06 380 LEU A N 1
ATOM 2967 C CA . LEU A 1 380 ? 8.178 3.797 -17.489 1.00 90.06 380 LEU A CA 1
ATOM 2968 C C . LEU A 1 380 ? 8.023 5.152 -18.191 1.00 90.06 380 LEU A C 1
ATOM 2970 O O . LEU A 1 380 ? 7.822 5.188 -19.405 1.00 90.06 380 LEU A O 1
ATOM 2974 N N . GLU A 1 381 ? 8.132 6.257 -17.455 1.00 92.62 381 GLU A N 1
ATOM 2975 C CA . GLU A 1 381 ? 8.059 7.609 -18.012 1.00 92.62 381 GLU A CA 1
ATOM 2976 C C . GLU A 1 381 ? 9.235 7.875 -18.953 1.00 92.62 381 GLU A C 1
ATOM 2978 O O . GLU A 1 381 ? 9.038 8.282 -20.098 1.00 92.62 381 GLU A O 1
ATOM 2983 N N . SER A 1 382 ? 10.451 7.532 -18.531 1.00 90.88 382 SER A N 1
ATOM 2984 C CA . SER A 1 382 ? 11.649 7.704 -19.352 1.00 90.88 382 SER A CA 1
ATOM 2985 C C . SER A 1 382 ? 11.663 6.772 -20.561 1.00 90.88 382 SER A C 1
ATOM 2987 O O . SER A 1 382 ? 12.155 7.160 -21.624 1.00 90.88 382 SER A O 1
ATOM 2989 N N . ARG A 1 383 ? 11.041 5.589 -20.455 1.00 87.75 383 ARG A N 1
ATOM 2990 C CA . ARG A 1 383 ? 10.753 4.716 -21.604 1.00 87.75 383 ARG A CA 1
ATOM 2991 C C . ARG A 1 383 ? 9.842 5.386 -22.630 1.00 87.75 383 ARG A C 1
ATOM 2993 O O . ARG A 1 383 ? 9.976 5.121 -23.818 1.00 87.75 383 ARG A O 1
ATOM 3000 N N . CYS A 1 384 ? 8.948 6.271 -22.201 1.00 84.88 384 CYS A N 1
ATOM 3001 C CA . CYS A 1 384 ? 8.057 7.040 -23.074 1.00 84.88 384 CYS A CA 1
ATOM 3002 C C . CYS A 1 384 ? 8.658 8.386 -23.513 1.00 84.88 384 CYS A C 1
ATOM 3004 O O . CYS A 1 384 ? 7.943 9.257 -23.992 1.00 84.88 384 CYS A O 1
ATOM 3006 N N . MET A 1 385 ? 9.980 8.538 -23.396 1.00 83.06 385 MET A N 1
ATOM 3007 C CA . MET A 1 385 ? 10.763 9.749 -23.664 1.00 83.06 385 MET A CA 1
ATOM 3008 C C . MET A 1 385 ? 10.690 10.850 -22.603 1.00 83.06 385 MET A C 1
ATOM 3010 O O . MET A 1 385 ? 11.506 11.773 -22.654 1.00 83.06 385 MET A O 1
ATOM 3014 N N . GLY A 1 386 ? 9.809 10.725 -21.613 1.00 83.69 386 GLY A N 1
ATOM 3015 C CA . GLY A 1 386 ? 9.725 11.617 -20.459 1.00 83.69 386 GLY A CA 1
ATOM 3016 C C . GLY A 1 386 ? 9.340 13.063 -20.768 1.00 83.69 386 GLY A C 1
ATOM 3017 O O . GLY A 1 386 ? 9.659 13.978 -20.005 1.00 83.69 386 GLY A O 1
ATOM 3018 N N . GLU A 1 387 ? 8.687 13.277 -21.909 1.00 84.88 387 GLU A N 1
ATOM 3019 C CA . GLU A 1 387 ? 8.090 14.558 -22.273 1.00 84.88 387 GLU A CA 1
ATOM 3020 C C . GLU A 1 387 ? 6.815 14.766 -21.456 1.00 84.88 387 GLU A C 1
ATOM 3022 O O . GLU A 1 387 ? 5.924 13.916 -21.441 1.00 84.88 387 GLU A O 1
ATOM 3027 N N . LEU A 1 388 ? 6.749 15.886 -20.737 1.00 85.81 388 LEU A N 1
ATOM 3028 C CA . LEU A 1 388 ? 5.644 16.213 -19.844 1.00 85.81 388 LEU A CA 1
ATOM 3029 C C . LEU A 1 388 ? 5.254 17.681 -20.023 1.00 85.81 388 LEU A C 1
ATOM 3031 O O . LEU A 1 388 ? 6.138 18.538 -20.116 1.00 85.81 388 LEU A O 1
ATOM 3035 N N . PRO A 1 389 ? 3.951 18.003 -20.019 1.00 84.88 389 PRO A N 1
ATOM 3036 C CA . PRO A 1 389 ? 3.517 19.387 -20.029 1.00 84.88 389 PRO A CA 1
ATOM 3037 C C . PRO A 1 389 ? 3.852 20.059 -18.684 1.00 84.88 389 PRO A C 1
ATOM 3039 O O . PRO A 1 389 ? 3.898 19.375 -17.656 1.00 84.88 389 PRO A O 1
ATOM 3042 N N . PRO A 1 390 ? 4.022 21.398 -18.646 1.00 87.25 390 PRO A N 1
ATOM 3043 C CA . PRO A 1 390 ? 4.478 22.119 -17.453 1.00 87.25 390 PRO A CA 1
ATOM 3044 C C . PRO A 1 390 ? 3.702 21.809 -16.164 1.00 87.25 390 PRO A C 1
ATOM 3046 O O . PRO A 1 390 ? 4.295 21.742 -15.092 1.00 87.25 390 PRO A O 1
ATOM 3049 N N . ARG A 1 391 ? 2.392 21.553 -16.271 1.00 87.25 391 ARG A N 1
ATOM 3050 C CA . ARG A 1 391 ? 1.519 21.213 -15.135 1.00 87.25 391 ARG A CA 1
ATOM 3051 C C . ARG A 1 391 ? 1.899 19.916 -14.404 1.00 87.25 391 ARG A C 1
ATOM 3053 O O . ARG A 1 391 ? 1.655 19.813 -13.211 1.00 87.25 391 ARG A O 1
ATOM 3060 N N . GLU A 1 392 ? 2.507 18.942 -15.087 1.00 89.94 392 GLU A N 1
ATOM 3061 C CA . GLU A 1 392 ? 2.858 17.647 -14.475 1.00 89.94 392 GLU A CA 1
ATOM 3062 C C . GLU A 1 392 ? 4.264 17.658 -13.854 1.00 89.94 392 GLU A C 1
ATOM 3064 O O . GLU A 1 392 ? 4.656 16.715 -13.161 1.00 89.94 392 GLU A O 1
ATOM 3069 N N . LEU A 1 393 ? 5.040 18.727 -14.079 1.00 89.94 393 LEU A N 1
ATOM 3070 C CA . LEU A 1 393 ? 6.396 18.848 -13.542 1.00 89.94 393 LEU A CA 1
ATOM 3071 C C . LEU A 1 393 ? 6.392 18.922 -12.015 1.00 89.94 393 LEU A C 1
ATOM 3073 O O . LEU A 1 393 ? 7.266 18.339 -11.383 1.00 89.94 393 LEU A O 1
ATOM 3077 N N . GLU A 1 394 ? 5.388 19.559 -11.409 1.00 89.81 394 GLU A N 1
ATOM 3078 C CA . GLU A 1 394 ? 5.274 19.620 -9.950 1.00 89.81 394 GLU A CA 1
ATOM 3079 C C . GLU A 1 394 ? 5.103 18.222 -9.338 1.00 89.81 394 GLU A C 1
ATOM 3081 O O . GLU A 1 394 ? 5.783 17.877 -8.366 1.00 89.81 394 GLU A O 1
ATOM 3086 N N . PHE A 1 395 ? 4.261 17.380 -9.948 1.00 91.12 395 PHE A N 1
ATOM 3087 C CA . PHE A 1 395 ? 4.100 15.990 -9.527 1.00 91.12 395 PHE A CA 1
ATOM 3088 C C . PHE A 1 395 ? 5.402 15.199 -9.696 1.00 91.12 395 PHE A C 1
ATOM 3090 O O . PHE A 1 395 ? 5.804 14.475 -8.782 1.00 91.12 395 PHE A O 1
ATOM 3097 N N . LYS A 1 396 ? 6.104 15.381 -10.823 1.00 92.44 396 LYS A N 1
ATOM 3098 C CA . LYS A 1 396 ? 7.417 14.766 -11.061 1.00 92.44 396 LYS A CA 1
ATOM 3099 C C . LYS A 1 396 ? 8.427 15.153 -9.978 1.00 92.44 396 LYS A C 1
ATOM 3101 O O . LYS A 1 396 ? 9.085 14.273 -9.430 1.00 92.44 396 LYS A O 1
ATOM 3106 N N . GLU A 1 397 ? 8.524 16.435 -9.625 1.00 91.19 397 GLU A N 1
ATOM 3107 C CA . GLU A 1 397 ? 9.426 16.925 -8.572 1.00 91.19 397 GLU A CA 1
ATOM 3108 C C . GLU A 1 397 ? 9.033 16.437 -7.175 1.00 91.19 397 GLU A C 1
ATOM 3110 O O . GLU A 1 397 ? 9.884 16.147 -6.332 1.00 91.19 397 GLU A O 1
ATOM 3115 N N . ALA A 1 398 ? 7.737 16.318 -6.894 1.00 90.00 398 ALA A N 1
ATOM 3116 C CA . ALA A 1 398 ? 7.271 15.688 -5.666 1.00 90.00 398 ALA A CA 1
ATOM 3117 C C . ALA A 1 398 ? 7.677 14.204 -5.618 1.00 90.00 398 ALA A C 1
ATOM 3119 O O . ALA A 1 398 ? 8.182 13.750 -4.593 1.00 90.00 398 ALA A O 1
ATOM 3120 N N . LEU A 1 399 ? 7.535 13.464 -6.723 1.00 92.00 399 LEU A N 1
ATOM 3121 C CA . LEU A 1 399 ? 7.907 12.049 -6.816 1.00 92.00 399 LEU A CA 1
ATOM 3122 C C . LEU A 1 399 ? 9.424 11.824 -6.748 1.00 92.00 399 LEU A C 1
ATOM 3124 O O . LEU A 1 399 ? 9.861 10.855 -6.135 1.00 92.00 399 LEU A O 1
ATOM 3128 N N . ARG A 1 400 ? 10.233 12.740 -7.298 1.00 91.81 400 ARG A N 1
ATOM 3129 C CA . ARG A 1 400 ? 11.705 12.704 -7.199 1.00 91.81 400 ARG A CA 1
ATOM 3130 C C . ARG A 1 400 ? 12.182 12.717 -5.753 1.00 91.81 400 ARG A C 1
ATOM 3132 O O . ARG A 1 400 ? 13.171 12.074 -5.450 1.00 91.81 400 ARG A O 1
ATOM 3139 N N . ARG A 1 401 ? 11.460 13.393 -4.855 1.00 89.44 401 ARG A N 1
ATOM 3140 C CA . ARG A 1 401 ? 11.796 13.471 -3.423 1.00 89.44 401 ARG A CA 1
ATOM 3141 C C . ARG A 1 401 ? 11.545 12.177 -2.647 1.00 89.44 401 ARG A C 1
ATOM 3143 O O . ARG A 1 401 ? 11.908 12.105 -1.479 1.00 89.44 401 ARG A O 1
ATOM 3150 N N . VAL A 1 402 ? 10.912 11.180 -3.268 1.00 89.44 402 VAL A N 1
ATOM 3151 C CA . VAL A 1 402 ? 10.654 9.869 -2.652 1.00 89.44 402 VAL A CA 1
ATOM 3152 C C . VAL A 1 402 ? 11.882 8.955 -2.729 1.00 89.44 402 VAL A C 1
ATOM 3154 O O . VAL A 1 402 ? 12.013 8.059 -1.903 1.00 89.44 402 VAL A O 1
ATOM 3157 N N . ILE A 1 403 ? 12.772 9.165 -3.701 1.00 90.31 403 ILE A N 1
ATOM 3158 C CA . ILE A 1 403 ? 13.940 8.313 -3.972 1.00 90.31 403 ILE A CA 1
ATOM 3159 C C . ILE A 1 403 ? 15.206 9.162 -4.130 1.00 90.31 403 ILE A C 1
ATOM 3161 O O . ILE A 1 403 ? 15.130 10.387 -4.225 1.00 90.31 403 ILE A O 1
ATOM 3165 N N . THR A 1 404 ? 16.386 8.542 -4.125 1.00 89.88 404 THR A N 1
ATOM 3166 C CA . THR A 1 404 ? 17.638 9.304 -4.258 1.00 89.88 404 THR A CA 1
ATOM 3167 C C . THR A 1 404 ? 17.844 9.805 -5.697 1.00 89.88 404 THR A C 1
ATOM 3169 O O . THR A 1 404 ? 17.312 9.213 -6.640 1.00 89.88 404 THR A O 1
ATOM 3172 N N . PRO A 1 405 ? 18.643 10.868 -5.913 1.00 89.12 405 PRO A N 1
ATOM 3173 C CA . PRO A 1 405 ? 19.033 11.299 -7.257 1.00 89.12 405 PRO A CA 1
ATOM 3174 C C . PRO A 1 405 ? 19.624 10.173 -8.120 1.00 89.12 405 PRO A C 1
ATOM 3176 O O . PRO A 1 405 ? 19.300 10.087 -9.304 1.00 89.12 405 PRO A O 1
ATOM 3179 N N . GLU A 1 406 ? 20.417 9.283 -7.516 1.00 87.56 406 GLU A N 1
ATOM 3180 C CA . GLU A 1 406 ? 21.012 8.112 -8.177 1.00 87.56 406 GLU A CA 1
ATOM 3181 C C . GLU A 1 406 ? 19.925 7.152 -8.671 1.00 87.56 406 GLU A C 1
ATOM 3183 O O . GLU A 1 406 ? 19.955 6.692 -9.809 1.00 87.56 406 GLU A O 1
ATOM 3188 N N . GLU A 1 407 ? 18.907 6.897 -7.849 1.00 89.62 407 GLU A N 1
ATOM 3189 C CA . GLU A 1 407 ? 17.791 6.025 -8.211 1.00 89.62 407 GLU A CA 1
ATOM 3190 C C . GLU A 1 407 ? 16.908 6.629 -9.304 1.00 89.62 407 GLU A C 1
ATOM 3192 O O . GLU A 1 407 ? 16.450 5.902 -10.188 1.00 89.62 407 GLU A O 1
ATOM 3197 N N . VAL A 1 408 ? 16.689 7.950 -9.282 1.00 91.75 408 VAL A N 1
ATOM 3198 C CA . VAL A 1 408 ? 16.002 8.665 -10.372 1.00 91.75 408 VAL A CA 1
ATOM 3199 C C . VAL A 1 408 ? 16.787 8.508 -11.672 1.00 91.75 408 VAL A C 1
ATOM 3201 O O . VAL A 1 408 ? 16.198 8.203 -12.712 1.00 91.75 408 VAL A O 1
ATOM 3204 N N . TRP A 1 409 ? 18.106 8.709 -11.621 1.00 90.50 409 TRP A N 1
ATOM 3205 C CA . TRP A 1 409 ? 18.980 8.588 -12.782 1.00 90.50 409 TRP A CA 1
ATOM 3206 C C . TRP A 1 409 ? 19.001 7.157 -13.329 1.00 90.50 409 TRP A C 1
ATOM 3208 O O . TRP A 1 409 ? 18.785 6.956 -14.525 1.00 90.50 409 TRP A O 1
ATOM 3218 N N . LEU A 1 410 ? 19.164 6.155 -12.460 1.00 89.38 410 LEU A N 1
ATOM 3219 C CA . LEU A 1 410 ? 19.195 4.747 -12.848 1.00 89.38 410 LEU A CA 1
ATOM 3220 C C . LEU A 1 410 ? 17.858 4.307 -13.457 1.00 89.38 410 LEU A C 1
ATOM 3222 O O . LEU A 1 410 ? 17.843 3.634 -14.488 1.00 89.38 410 LEU A O 1
ATOM 3226 N N . ALA A 1 411 ? 16.734 4.725 -12.866 1.00 91.31 411 ALA A N 1
ATOM 3227 C CA . ALA A 1 411 ? 15.409 4.475 -13.425 1.00 91.31 411 ALA A CA 1
ATOM 3228 C C . ALA A 1 411 ? 15.260 5.114 -14.813 1.00 91.31 411 ALA A C 1
ATOM 3230 O O . ALA A 1 411 ? 14.788 4.459 -15.743 1.00 91.31 411 ALA A O 1
ATOM 3231 N N . ALA A 1 412 ? 15.716 6.358 -14.988 1.00 90.50 412 ALA A N 1
ATOM 3232 C CA . ALA A 1 412 ? 15.678 7.036 -16.279 1.00 90.50 412 ALA A CA 1
ATOM 3233 C C . ALA A 1 412 ? 16.550 6.334 -17.333 1.00 90.50 412 ALA A C 1
ATOM 3235 O O . ALA A 1 412 ? 16.105 6.126 -18.466 1.00 90.50 412 ALA A O 1
ATOM 3236 N N . TYR A 1 413 ? 17.763 5.920 -16.955 1.00 91.44 413 TYR A N 1
ATOM 3237 C CA . TYR A 1 413 ? 18.675 5.138 -17.789 1.00 91.44 413 TYR A CA 1
ATOM 3238 C C . TYR A 1 413 ? 18.030 3.829 -18.251 1.00 91.44 413 TYR A C 1
ATOM 3240 O O . TYR A 1 413 ? 17.928 3.596 -19.458 1.00 91.44 413 TYR A O 1
ATOM 3248 N N . LEU A 1 414 ? 17.506 3.023 -17.322 1.00 91.88 414 LEU A N 1
ATOM 3249 C CA . LEU A 1 414 ? 16.816 1.772 -17.652 1.00 91.88 414 LEU A CA 1
ATOM 3250 C C . LEU A 1 414 ? 15.574 2.015 -18.512 1.00 91.88 414 LEU A C 1
ATOM 3252 O O . LEU A 1 414 ? 15.324 1.265 -19.454 1.00 91.88 414 LEU A O 1
ATOM 3256 N N . GLY A 1 415 ? 14.847 3.106 -18.266 1.00 91.12 415 GLY A N 1
ATOM 3257 C CA . GLY A 1 415 ? 13.750 3.549 -19.117 1.00 91.12 415 GLY A CA 1
ATOM 3258 C C . GLY A 1 415 ? 14.196 3.789 -20.561 1.00 91.12 415 GLY A C 1
ATOM 3259 O O . GLY A 1 415 ? 13.565 3.284 -21.489 1.00 91.12 415 GLY A O 1
ATOM 3260 N N . ARG A 1 416 ? 15.319 4.485 -20.788 1.00 90.06 416 ARG A N 1
ATOM 3261 C CA . ARG A 1 416 ? 15.850 4.714 -22.148 1.00 90.06 416 ARG A CA 1
ATOM 3262 C C . ARG A 1 416 ? 16.404 3.458 -22.802 1.00 90.06 416 ARG A C 1
ATOM 3264 O O . ARG A 1 416 ? 16.246 3.313 -24.013 1.00 90.06 416 ARG A O 1
ATOM 3271 N N . VAL A 1 417 ? 16.999 2.542 -22.039 1.00 91.25 417 VAL A N 1
ATOM 3272 C CA . VAL A 1 417 ? 17.349 1.212 -22.561 1.00 91.25 417 VAL A CA 1
ATOM 3273 C C . VAL A 1 417 ? 16.075 0.476 -22.986 1.00 91.25 417 VAL A C 1
ATOM 3275 O O . VAL A 1 417 ? 16.012 -0.051 -24.094 1.00 91.25 417 VAL A O 1
ATOM 3278 N N . GLY A 1 418 ? 15.019 0.514 -22.172 1.00 89.88 418 GLY A N 1
ATOM 3279 C CA . GLY A 1 418 ? 13.709 -0.035 -22.520 1.00 89.88 418 GLY A CA 1
ATOM 3280 C C . GLY A 1 418 ? 13.099 0.614 -23.767 1.00 89.88 418 GLY A C 1
ATOM 3281 O O . GLY A 1 418 ? 12.524 -0.082 -24.605 1.00 89.88 418 GLY A O 1
ATOM 3282 N N . TYR A 1 419 ? 13.262 1.931 -23.942 1.00 87.75 419 TYR A N 1
ATOM 3283 C CA . TYR A 1 419 ? 12.867 2.631 -25.165 1.00 87.75 419 TYR A CA 1
ATOM 3284 C C . TYR A 1 419 ? 13.630 2.073 -26.368 1.00 87.75 419 TYR A C 1
ATOM 3286 O O . TYR A 1 419 ? 12.998 1.652 -27.334 1.00 87.75 419 TYR A O 1
ATOM 3294 N N . LEU A 1 420 ? 14.961 1.986 -26.290 1.00 89.06 420 LEU A N 1
ATOM 3295 C CA . LEU A 1 420 ? 15.797 1.411 -27.347 1.00 89.06 420 LEU A CA 1
ATOM 3296 C C . LEU A 1 420 ? 15.341 -0.009 -27.716 1.00 89.06 420 LEU A C 1
ATOM 3298 O O . LEU A 1 420 ? 15.110 -0.284 -28.890 1.00 89.06 420 LEU A O 1
ATOM 3302 N N . ILE A 1 421 ? 15.133 -0.884 -26.727 1.00 88.50 421 ILE A N 1
ATOM 3303 C CA . ILE A 1 421 ? 14.640 -2.253 -26.945 1.00 88.50 421 ILE A CA 1
ATOM 3304 C C . ILE A 1 421 ? 13.281 -2.231 -27.655 1.00 88.50 421 ILE A C 1
ATOM 3306 O O . ILE A 1 421 ? 13.094 -2.965 -28.621 1.00 88.50 421 ILE A O 1
ATOM 3310 N N . SER A 1 422 ? 12.355 -1.357 -27.246 1.00 84.00 422 SER A N 1
ATOM 3311 C CA . SER A 1 422 ? 11.036 -1.248 -27.887 1.00 84.00 422 SER A CA 1
ATOM 3312 C C . SER A 1 422 ? 11.095 -0.771 -29.342 1.00 84.00 422 SER A C 1
ATOM 3314 O O . SER A 1 422 ? 10.211 -1.094 -30.128 1.00 84.00 422 SER A O 1
ATOM 3316 N N . ARG A 1 423 ? 12.142 -0.029 -29.726 1.00 84.31 423 ARG A N 1
ATOM 3317 C CA . ARG A 1 423 ? 12.368 0.393 -31.116 1.00 84.31 423 ARG A CA 1
ATOM 3318 C C . ARG A 1 423 ? 12.942 -0.727 -31.980 1.00 84.31 423 ARG A C 1
ATOM 3320 O O . ARG A 1 423 ? 12.614 -0.796 -33.157 1.00 84.31 423 ARG A O 1
ATOM 3327 N N . LEU A 1 424 ? 13.765 -1.595 -31.394 1.00 84.38 424 LEU A N 1
ATOM 3328 C CA . LEU A 1 424 ? 14.353 -2.758 -32.071 1.00 84.38 424 LEU A CA 1
ATOM 3329 C C . LEU A 1 424 ? 13.350 -3.911 -32.204 1.00 84.38 424 LEU A C 1
ATOM 3331 O O . LEU A 1 424 ? 13.300 -4.600 -33.221 1.00 84.38 424 LEU A O 1
ATOM 3335 N N . TYR A 1 425 ? 12.503 -4.076 -31.189 1.00 84.88 425 TYR A N 1
ATOM 3336 C CA . TYR A 1 425 ? 11.501 -5.133 -31.106 1.00 84.88 425 TYR A CA 1
ATOM 3337 C C . TYR A 1 425 ? 10.101 -4.536 -30.893 1.00 84.88 425 TYR A C 1
ATOM 3339 O O . TYR A 1 425 ? 9.508 -4.716 -29.826 1.00 84.88 425 TYR A O 1
ATOM 3347 N N . PRO A 1 426 ? 9.534 -3.834 -31.894 1.00 80.50 426 PRO A N 1
ATOM 3348 C CA . PRO A 1 426 ? 8.249 -3.140 -31.755 1.00 80.50 426 PRO A CA 1
ATOM 3349 C C . PRO A 1 426 ? 7.071 -4.083 -31.480 1.00 80.50 426 PRO A C 1
ATOM 3351 O O . PRO A 1 426 ? 6.096 -3.687 -30.851 1.00 80.50 426 PRO A O 1
ATOM 3354 N N . SER A 1 427 ? 7.165 -5.345 -31.907 1.00 81.06 427 SER A N 1
ATOM 3355 C CA . SER A 1 427 ? 6.172 -6.387 -31.616 1.00 81.06 427 SER A CA 1
ATOM 3356 C C . SER A 1 427 ? 6.343 -7.035 -30.236 1.00 81.06 427 SER A C 1
ATOM 3358 O O . SER A 1 427 ? 5.570 -7.924 -29.879 1.00 81.06 427 SER A O 1
ATOM 3360 N N . GLY A 1 428 ? 7.380 -6.656 -29.478 1.00 83.06 428 GLY A N 1
ATOM 3361 C CA . GLY A 1 428 ? 7.746 -7.300 -28.216 1.00 83.06 428 GLY A CA 1
ATOM 3362 C C . GLY A 1 428 ? 8.199 -8.758 -28.371 1.00 83.06 428 GLY A C 1
ATOM 3363 O O . GLY A 1 428 ? 8.198 -9.501 -27.388 1.00 83.06 428 GLY A O 1
ATOM 3364 N N . ARG A 1 429 ? 8.549 -9.179 -29.595 1.00 85.50 429 ARG A N 1
ATOM 3365 C CA . ARG A 1 429 ? 9.047 -10.520 -29.926 1.00 85.50 429 ARG A CA 1
ATOM 3366 C C . ARG A 1 429 ? 10.535 -10.477 -30.259 1.00 85.50 429 ARG A C 1
ATOM 3368 O O . ARG A 1 429 ? 10.957 -9.647 -31.059 1.00 85.50 429 ARG A O 1
ATOM 3375 N N . ILE A 1 430 ? 11.299 -11.392 -29.671 1.00 86.50 430 ILE A N 1
ATOM 3376 C CA . ILE A 1 430 ? 12.730 -11.594 -29.915 1.00 86.50 430 ILE A CA 1
ATOM 3377 C C . ILE A 1 430 ? 12.917 -13.023 -30.432 1.00 86.50 430 ILE A C 1
ATOM 3379 O O . ILE A 1 430 ? 12.486 -13.965 -29.770 1.00 86.50 430 ILE A O 1
ATOM 3383 N N . ASP A 1 431 ? 13.542 -13.161 -31.601 1.00 82.69 431 ASP A N 1
ATOM 3384 C CA . ASP A 1 431 ? 13.989 -14.447 -32.149 1.00 82.69 431 ASP A CA 1
ATOM 3385 C C . ASP A 1 431 ? 15.236 -14.920 -31.380 1.00 82.69 431 ASP A C 1
ATOM 3387 O O . ASP A 1 431 ? 16.214 -14.174 -31.266 1.00 82.69 431 ASP A O 1
ATOM 3391 N N . GLU A 1 432 ? 15.182 -16.128 -30.812 1.00 73.19 432 GLU A N 1
ATOM 3392 C CA . GLU A 1 432 ? 16.249 -16.674 -29.964 1.00 73.19 432 GLU A CA 1
ATOM 3393 C C . GLU A 1 432 ? 17.492 -17.069 -30.764 1.00 73.19 432 GLU A C 1
ATOM 3395 O O . GLU A 1 432 ? 18.611 -16.892 -30.279 1.00 73.19 432 GLU A O 1
ATOM 3400 N N . ASP A 1 433 ? 17.309 -17.529 -32.002 1.00 77.25 433 ASP A N 1
ATOM 3401 C CA . ASP A 1 433 ? 18.412 -17.970 -32.856 1.00 77.25 433 ASP A CA 1
ATOM 3402 C C . ASP A 1 433 ? 19.131 -16.777 -33.499 1.00 77.25 433 ASP A C 1
ATOM 3404 O O . ASP A 1 433 ? 20.286 -16.874 -33.932 1.00 77.25 433 ASP A O 1
ATOM 3408 N N . LYS A 1 434 ? 18.448 -15.627 -33.580 1.00 75.19 434 LYS A N 1
ATOM 3409 C CA . LYS A 1 434 ? 18.928 -14.417 -34.262 1.00 75.19 434 LYS A CA 1
ATOM 3410 C C . LYS A 1 434 ? 18.578 -13.137 -33.491 1.00 75.19 434 LYS A C 1
ATOM 3412 O O . LYS A 1 434 ? 17.841 -12.290 -34.006 1.00 75.19 434 LYS A O 1
ATOM 3417 N N . PRO A 1 435 ? 19.135 -12.931 -32.283 1.00 78.44 435 PRO A N 1
ATOM 3418 C CA . PRO A 1 435 ? 18.939 -11.682 -31.562 1.00 78.44 435 PRO A CA 1
ATOM 3419 C C . PRO A 1 435 ? 19.558 -10.519 -32.348 1.00 78.44 435 PRO A C 1
ATOM 3421 O O . PRO A 1 435 ? 20.715 -10.578 -32.771 1.00 78.44 435 PRO A O 1
ATOM 3424 N N . GLN A 1 436 ? 18.806 -9.428 -32.515 1.00 82.00 436 GLN A N 1
ATOM 3425 C CA . GLN A 1 436 ? 19.290 -8.238 -33.225 1.00 82.00 436 GLN A CA 1
ATOM 3426 C C . GLN A 1 436 ? 20.445 -7.556 -32.474 1.00 82.00 436 GLN A C 1
ATOM 3428 O O . GLN A 1 436 ? 21.339 -6.973 -33.098 1.00 82.00 436 GLN A O 1
ATOM 3433 N N . VAL A 1 437 ? 20.424 -7.621 -31.135 1.00 87.69 437 VAL A N 1
ATOM 3434 C CA . VAL A 1 437 ? 21.418 -6.995 -30.254 1.00 87.69 437 VAL A CA 1
ATOM 3435 C C . VAL A 1 437 ? 21.721 -7.813 -28.998 1.00 87.69 437 VAL A C 1
ATOM 3437 O O . VAL A 1 437 ? 20.860 -8.522 -28.480 1.00 87.69 437 VAL A O 1
ATOM 3440 N N . VAL A 1 438 ? 22.931 -7.625 -28.470 1.00 88.12 438 VAL A N 1
ATOM 3441 C CA . VAL A 1 438 ? 23.379 -8.053 -27.138 1.00 88.12 438 VAL A CA 1
ATOM 3442 C C . VAL A 1 438 ? 23.860 -6.823 -26.370 1.00 88.12 438 VAL A C 1
ATOM 3444 O O . VAL A 1 438 ? 24.583 -5.990 -26.922 1.00 88.12 438 VAL A O 1
ATOM 3447 N N . LEU A 1 439 ? 23.453 -6.703 -25.106 1.00 90.62 439 LEU A N 1
ATOM 3448 C CA . LEU A 1 439 ? 23.809 -5.589 -24.226 1.00 90.62 439 LEU A CA 1
ATOM 3449 C C . LEU A 1 439 ? 24.813 -6.046 -23.164 1.00 90.62 439 LEU A C 1
ATOM 3451 O O . LEU A 1 439 ? 24.775 -7.195 -22.736 1.00 90.62 439 LEU A O 1
ATOM 3455 N N . SER A 1 440 ? 25.683 -5.143 -22.720 1.00 91.50 440 SER A N 1
ATOM 3456 C CA . SER A 1 440 ? 26.494 -5.314 -21.508 1.00 91.50 440 SER A CA 1
ATOM 3457 C C . SER A 1 440 ? 26.834 -3.951 -20.913 1.00 91.50 440 SER A C 1
ATOM 3459 O O . SER A 1 440 ? 27.130 -3.032 -21.679 1.00 91.50 440 SER A O 1
ATOM 3461 N N . ALA A 1 441 ? 26.857 -3.814 -19.588 1.00 90.56 441 ALA A N 1
ATOM 3462 C CA . ALA A 1 441 ? 27.197 -2.554 -18.932 1.00 90.56 441 ALA A CA 1
ATOM 3463 C C . ALA A 1 441 ? 28.276 -2.689 -17.849 1.00 90.56 441 ALA A C 1
ATOM 3465 O O . ALA A 1 441 ? 28.309 -3.663 -17.097 1.00 90.56 441 ALA A O 1
ATOM 3466 N N . GLU A 1 442 ? 29.137 -1.677 -17.742 1.00 90.06 442 GLU A N 1
ATOM 3467 C CA . GLU A 1 442 ? 30.206 -1.609 -16.743 1.00 90.06 442 GLU A CA 1
ATOM 3468 C C . GLU A 1 442 ? 30.481 -0.173 -16.282 1.00 90.06 442 GLU A C 1
ATOM 3470 O O . GLU A 1 442 ? 30.304 0.788 -17.034 1.00 90.06 442 GLU A O 1
ATOM 3475 N N . TRP A 1 443 ? 30.963 -0.026 -15.047 1.00 88.19 443 TRP A N 1
ATOM 3476 C CA . TRP A 1 443 ? 31.523 1.241 -14.581 1.00 88.19 443 TRP A CA 1
ATOM 3477 C C . TRP A 1 443 ? 32.909 1.448 -15.195 1.00 88.19 443 TRP A C 1
ATOM 3479 O O . TRP A 1 443 ? 33.778 0.583 -15.079 1.00 88.19 443 TRP A O 1
ATOM 3489 N N . ALA A 1 444 ? 33.127 2.601 -15.823 1.00 87.69 444 ALA A N 1
ATOM 3490 C CA . ALA A 1 444 ? 34.370 2.944 -16.501 1.00 87.69 444 ALA A CA 1
ATOM 3491 C C . ALA A 1 444 ? 34.870 4.331 -16.077 1.00 87.69 444 ALA A C 1
ATOM 3493 O O . ALA A 1 444 ? 34.078 5.243 -15.870 1.00 87.69 444 ALA A O 1
ATOM 3494 N N . TRP A 1 445 ? 36.194 4.494 -15.994 1.00 86.25 445 TRP A N 1
ATOM 3495 C CA . TRP A 1 445 ? 36.863 5.718 -15.512 1.00 86.25 445 TRP A CA 1
ATOM 3496 C C . TRP A 1 445 ? 37.576 6.512 -16.611 1.00 86.25 445 TRP A C 1
ATOM 3498 O O . TRP A 1 445 ? 38.268 7.487 -16.346 1.00 86.25 445 T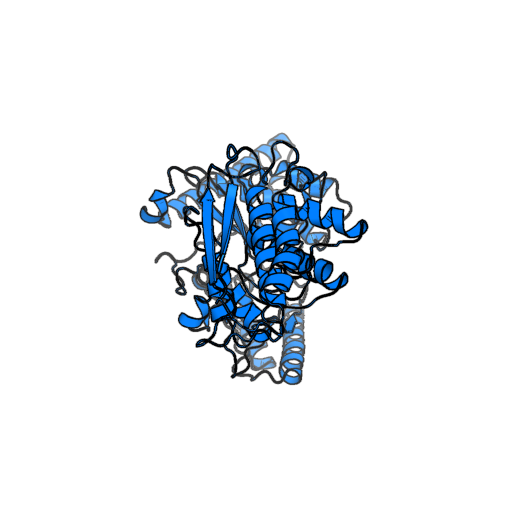RP A O 1
ATOM 3508 N N . ASN A 1 446 ? 37.417 6.073 -17.856 1.00 87.75 446 ASN A N 1
ATOM 3509 C CA . ASN A 1 446 ? 38.083 6.613 -19.034 1.00 87.75 446 ASN A CA 1
ATOM 3510 C C . ASN A 1 446 ? 37.078 7.090 -20.094 1.00 87.75 446 ASN A C 1
ATOM 3512 O O . ASN A 1 446 ? 37.270 6.879 -21.295 1.00 87.75 446 ASN A O 1
ATOM 3516 N N . LEU A 1 447 ? 35.976 7.694 -19.647 1.00 83.88 447 LEU A N 1
ATOM 3517 C CA . LEU A 1 447 ? 34.906 8.211 -20.497 1.00 83.88 447 LEU A CA 1
ATOM 3518 C C . LEU A 1 447 ? 35.113 9.695 -20.847 1.00 83.88 447 LEU A C 1
ATOM 3520 O O . LEU A 1 447 ? 35.972 10.387 -20.300 1.00 83.88 447 LEU A O 1
ATOM 3524 N N . GLY A 1 448 ? 34.301 10.192 -21.783 1.00 78.81 448 GLY A N 1
ATOM 3525 C CA . GLY A 1 448 ? 34.365 11.569 -22.277 1.00 78.81 448 GLY A CA 1
ATOM 3526 C C . GLY A 1 448 ? 35.485 11.816 -23.296 1.00 78.81 448 GLY A C 1
ATOM 3527 O O . GLY A 1 448 ? 36.333 10.965 -23.551 1.00 78.81 448 GLY A O 1
ATOM 3528 N N . ARG A 1 449 ? 35.498 13.016 -23.898 1.00 81.19 449 ARG A N 1
ATOM 3529 C CA . ARG A 1 449 ? 36.465 13.379 -24.959 1.00 81.19 449 ARG A CA 1
ATOM 3530 C C . ARG A 1 449 ? 37.926 13.309 -24.497 1.00 81.19 449 ARG A C 1
ATOM 3532 O O . ARG A 1 449 ? 38.790 12.973 -25.296 1.00 81.19 449 ARG A O 1
ATOM 3539 N N . LYS A 1 450 ? 38.182 13.625 -23.223 1.00 85.06 450 LYS A N 1
ATOM 3540 C CA . LYS A 1 450 ? 39.513 13.614 -22.599 1.00 85.06 450 LYS A CA 1
ATOM 3541 C C . LYS A 1 450 ? 39.854 12.292 -21.895 1.00 85.06 450 LYS A C 1
ATOM 3543 O O . LYS A 1 450 ? 40.968 12.161 -21.406 1.00 85.06 450 LYS A O 1
ATOM 3548 N N . LYS A 1 451 ? 38.938 11.310 -21.887 1.00 85.38 451 LYS A N 1
ATOM 3549 C CA . LYS A 1 451 ? 39.094 10.008 -21.210 1.00 85.38 451 LYS A CA 1
ATOM 3550 C C . LYS A 1 451 ? 39.448 10.119 -19.717 1.00 85.38 451 LYS A C 1
ATOM 3552 O O . LYS A 1 451 ? 40.166 9.277 -19.192 1.00 85.38 451 LYS A O 1
ATOM 3557 N N . ASP A 1 452 ? 38.937 11.146 -19.052 1.00 84.00 452 ASP A N 1
ATOM 3558 C CA . ASP A 1 452 ? 39.202 11.502 -17.654 1.00 84.00 452 ASP A CA 1
ATOM 3559 C C . ASP A 1 452 ? 37.944 11.432 -16.773 1.00 84.00 452 ASP A C 1
ATOM 3561 O O . ASP A 1 452 ? 37.971 11.840 -15.613 1.00 84.00 452 ASP A O 1
ATOM 3565 N N . LYS A 1 453 ? 36.822 10.941 -17.317 1.00 82.25 453 LYS A N 1
ATOM 3566 C CA . LYS A 1 453 ? 35.540 10.886 -16.607 1.00 82.25 453 LYS A CA 1
ATOM 3567 C C . LYS A 1 453 ? 35.160 9.469 -16.199 1.00 82.25 453 LYS A C 1
ATOM 3569 O O . LYS A 1 453 ? 35.253 8.535 -16.998 1.00 82.25 453 LYS A O 1
ATOM 3574 N N . GLY A 1 454 ? 34.657 9.355 -14.972 1.00 84.25 454 GLY A N 1
ATOM 3575 C CA . GLY A 1 454 ? 33.900 8.205 -14.484 1.00 84.25 454 GLY A CA 1
ATOM 3576 C C . GLY A 1 454 ? 32.473 8.188 -15.026 1.00 84.25 454 GLY A C 1
ATOM 3577 O O . GLY A 1 454 ? 31.900 9.245 -15.277 1.00 84.25 454 GLY A O 1
ATOM 3578 N N . GLY A 1 455 ? 31.906 6.999 -15.212 1.00 86.38 455 GLY A N 1
ATOM 3579 C CA . GLY A 1 455 ? 30.492 6.827 -15.539 1.00 86.38 455 GLY A CA 1
ATOM 3580 C C . GLY A 1 455 ? 30.152 5.420 -16.023 1.00 86.38 455 GLY A C 1
ATOM 3581 O O . GLY A 1 455 ? 30.978 4.503 -15.983 1.00 86.38 455 GLY A O 1
ATOM 3582 N N . LEU A 1 456 ? 28.916 5.255 -16.488 1.00 88.12 456 LEU A N 1
ATOM 3583 C CA . LEU A 1 456 ? 28.407 3.987 -16.998 1.00 88.12 456 LEU A CA 1
ATOM 3584 C C . LEU A 1 456 ? 28.714 3.831 -18.492 1.00 88.12 456 LEU A C 1
ATOM 3586 O O . LEU A 1 456 ? 28.329 4.663 -19.313 1.00 88.12 456 LEU A O 1
ATOM 3590 N N . ARG A 1 457 ? 29.376 2.734 -18.864 1.00 90.25 457 ARG A N 1
ATOM 3591 C CA . ARG A 1 457 ? 29.550 2.313 -20.256 1.00 90.25 457 ARG A CA 1
ATOM 3592 C C . ARG A 1 457 ? 28.523 1.240 -20.586 1.00 90.25 457 ARG A C 1
ATOM 3594 O O . ARG A 1 457 ? 28.602 0.143 -20.046 1.00 90.25 457 ARG A O 1
ATOM 3601 N N . LEU A 1 458 ? 27.623 1.537 -21.520 1.00 91.62 458 LEU A N 1
ATOM 3602 C CA . LEU A 1 458 ? 26.744 0.554 -22.153 1.00 91.62 458 LEU A CA 1
ATOM 3603 C C . LEU A 1 458 ? 27.323 0.150 -23.514 1.00 91.62 458 LEU A C 1
ATOM 3605 O O . LEU A 1 458 ? 27.471 0.984 -24.407 1.00 91.62 458 LEU A O 1
ATOM 3609 N N . THR A 1 459 ? 27.612 -1.134 -23.685 1.00 91.62 459 THR A N 1
ATOM 3610 C CA . THR A 1 459 ? 28.038 -1.721 -24.957 1.00 91.62 459 THR A CA 1
ATOM 3611 C C . THR A 1 459 ? 26.845 -2.395 -25.622 1.00 91.62 459 THR A C 1
ATOM 3613 O O . THR A 1 459 ? 26.196 -3.254 -25.027 1.00 91.62 459 THR A O 1
ATOM 3616 N N . ILE A 1 460 ? 26.574 -2.016 -26.873 1.00 90.94 460 ILE A N 1
ATOM 3617 C CA . ILE A 1 460 ? 25.515 -2.590 -27.708 1.00 90.94 460 ILE A CA 1
ATOM 3618 C C . ILE A 1 460 ? 26.191 -3.301 -28.878 1.00 90.94 460 ILE A C 1
ATOM 3620 O O . ILE A 1 460 ? 26.767 -2.659 -29.758 1.00 90.94 460 ILE A O 1
ATOM 3624 N N . SER A 1 461 ? 26.135 -4.628 -28.879 1.00 88.69 461 SER A N 1
ATOM 3625 C CA . SER A 1 461 ? 26.707 -5.466 -29.934 1.00 88.69 461 SER A CA 1
ATOM 3626 C C . SER A 1 461 ? 25.608 -5.929 -30.879 1.00 88.69 461 SER A C 1
ATOM 3628 O O . SER A 1 461 ? 24.552 -6.355 -30.427 1.00 88.69 461 SER A O 1
ATOM 3630 N N . THR A 1 462 ? 25.852 -5.874 -32.184 1.00 86.50 462 THR A N 1
ATOM 3631 C CA . THR A 1 462 ? 24.933 -6.379 -33.215 1.00 86.50 462 THR A CA 1
ATOM 3632 C C . THR A 1 462 ? 25.702 -7.240 -34.212 1.00 86.50 462 THR A C 1
ATOM 3634 O O . THR A 1 462 ? 26.910 -7.054 -34.396 1.00 86.50 462 THR A O 1
ATOM 3637 N N . GLN A 1 463 ? 25.028 -8.209 -34.833 1.00 80.00 463 GLN A N 1
ATOM 3638 C CA . GLN A 1 463 ? 25.660 -9.086 -35.813 1.00 80.00 463 GLN A CA 1
ATOM 3639 C C . GLN A 1 463 ? 26.061 -8.298 -37.065 1.00 80.00 463 GLN A C 1
ATOM 3641 O O . GLN A 1 463 ? 25.322 -7.456 -37.576 1.00 80.00 463 GLN A O 1
ATOM 3646 N N . LYS A 1 464 ? 27.256 -8.581 -37.588 1.00 75.25 464 LYS A N 1
ATOM 3647 C CA . LYS A 1 464 ? 27.758 -7.928 -38.798 1.00 75.25 464 LYS A CA 1
ATOM 3648 C C . LYS A 1 464 ? 27.088 -8.540 -40.031 1.00 75.25 464 LYS A C 1
ATOM 3650 O O . LYS A 1 464 ? 27.535 -9.568 -40.530 1.00 75.25 464 LYS A O 1
ATOM 3655 N N . ALA A 1 465 ? 26.045 -7.894 -40.543 1.00 72.94 465 ALA A N 1
ATOM 3656 C CA . ALA A 1 465 ? 25.407 -8.277 -41.800 1.00 72.94 465 ALA A CA 1
ATOM 3657 C C . ALA A 1 465 ? 26.107 -7.609 -42.999 1.00 72.94 465 ALA A C 1
ATOM 3659 O O . ALA A 1 465 ? 26.353 -6.404 -42.989 1.00 72.94 465 ALA A O 1
ATOM 3660 N N . LYS A 1 466 ? 26.433 -8.384 -44.048 1.00 71.38 466 LYS A N 1
ATOM 3661 C CA . LYS A 1 466 ? 26.949 -7.835 -45.324 1.00 71.38 466 LYS A CA 1
ATOM 3662 C C . LYS A 1 466 ? 25.881 -7.030 -46.077 1.00 71.38 466 LYS A C 1
ATOM 3664 O O . LYS A 1 466 ? 26.226 -6.109 -46.808 1.00 71.38 466 LYS A O 1
ATOM 3669 N N . HIS A 1 467 ? 24.610 -7.372 -45.880 1.00 75.31 467 HIS A N 1
ATOM 3670 C CA . HIS A 1 467 ? 23.457 -6.674 -46.433 1.00 75.31 467 HIS A CA 1
ATOM 3671 C C . HIS A 1 467 ? 22.467 -6.394 -45.294 1.00 75.31 467 HIS A C 1
ATOM 3673 O O . HIS A 1 467 ? 21.949 -7.331 -44.693 1.00 75.31 467 HIS A O 1
ATOM 3679 N N . ASP A 1 468 ? 22.266 -5.114 -44.968 1.00 74.94 468 ASP A N 1
ATOM 3680 C CA . ASP A 1 468 ? 21.407 -4.627 -43.876 1.00 74.94 468 ASP A CA 1
ATOM 3681 C C . ASP A 1 468 ? 20.272 -3.762 -44.460 1.00 74.94 468 ASP A C 1
ATOM 3683 O O . ASP A 1 468 ? 20.328 -2.531 -44.387 1.00 74.94 468 ASP A O 1
ATOM 3687 N N . PRO A 1 469 ? 19.264 -4.373 -45.111 1.00 75.50 469 PRO A N 1
ATOM 3688 C CA . PRO A 1 469 ? 18.161 -3.630 -45.724 1.00 75.50 469 PRO A CA 1
ATOM 3689 C C . PRO A 1 469 ? 17.317 -2.871 -44.688 1.00 75.50 469 PRO A C 1
ATOM 3691 O O . PRO A 1 469 ? 16.713 -1.856 -45.020 1.00 75.50 469 PRO A O 1
ATOM 3694 N N . ALA A 1 470 ? 17.312 -3.326 -43.431 1.00 73.38 470 ALA A N 1
ATOM 3695 C CA . ALA A 1 470 ? 16.636 -2.664 -42.318 1.00 73.38 470 ALA A CA 1
ATOM 3696 C C . ALA A 1 470 ? 17.430 -1.477 -41.740 1.00 73.38 470 ALA A C 1
ATOM 3698 O O . ALA A 1 470 ? 16.918 -0.770 -40.874 1.00 73.38 470 ALA A O 1
ATOM 3699 N N . GLN A 1 471 ? 18.673 -1.266 -42.193 1.00 81.12 471 GLN A N 1
ATOM 3700 C CA . GLN A 1 471 ? 19.598 -0.252 -41.680 1.00 81.12 471 GLN A CA 1
ATOM 3701 C C . GLN A 1 471 ? 19.697 -0.258 -40.147 1.00 81.12 471 GLN A C 1
ATOM 3703 O O . GLN A 1 471 ? 19.780 0.794 -39.506 1.00 81.12 471 GLN A O 1
ATOM 3708 N N . LEU A 1 472 ? 19.708 -1.449 -39.545 1.00 80.81 472 LEU A N 1
ATOM 3709 C CA . LEU A 1 472 ? 19.695 -1.653 -38.098 1.00 80.81 472 LEU A CA 1
ATOM 3710 C C . LEU A 1 472 ? 20.806 -0.861 -37.403 1.00 80.81 472 LEU A C 1
ATOM 3712 O O . LEU A 1 472 ? 20.588 -0.244 -36.359 1.00 80.81 472 LEU A O 1
ATOM 3716 N N . ARG A 1 473 ? 22.001 -0.816 -38.004 1.00 81.44 473 ARG A N 1
ATOM 3717 C CA . ARG A 1 473 ? 23.126 -0.052 -37.449 1.00 81.44 473 ARG A CA 1
ATOM 3718 C C . ARG A 1 473 ? 22.854 1.452 -37.414 1.00 81.44 473 ARG A C 1
ATOM 3720 O O . ARG A 1 473 ? 23.317 2.115 -36.488 1.00 81.44 473 ARG A O 1
ATOM 3727 N N . GLN A 1 474 ? 22.161 1.994 -38.413 1.00 81.75 474 GLN A N 1
ATOM 3728 C CA . GLN A 1 474 ? 21.803 3.411 -38.448 1.00 81.75 474 GLN A CA 1
ATOM 3729 C C . GLN A 1 474 ? 20.688 3.705 -37.442 1.00 81.75 474 GLN A C 1
ATOM 3731 O O . GLN A 1 474 ? 20.864 4.577 -36.596 1.00 81.75 474 GLN A O 1
ATOM 3736 N N . ALA A 1 475 ? 19.627 2.893 -37.432 1.00 80.19 475 ALA A N 1
ATOM 3737 C CA . ALA A 1 475 ? 18.529 3.010 -36.472 1.00 80.19 475 ALA A CA 1
ATOM 3738 C C . ALA A 1 475 ? 19.015 2.943 -35.010 1.00 80.19 475 ALA A C 1
ATOM 3740 O O . ALA A 1 475 ? 18.559 3.702 -34.152 1.00 80.19 475 ALA A O 1
ATOM 3741 N N . LEU A 1 476 ? 19.997 2.079 -34.721 1.00 85.50 476 LEU A N 1
ATOM 3742 C CA . LEU A 1 476 ? 20.657 2.023 -33.417 1.00 85.50 476 LEU A CA 1
ATOM 3743 C C . LEU A 1 476 ? 21.345 3.344 -33.063 1.00 85.50 476 LEU A C 1
ATOM 3745 O O . LEU A 1 476 ? 21.156 3.836 -31.954 1.00 85.50 476 LEU A O 1
ATOM 3749 N N . ARG A 1 477 ? 22.118 3.942 -33.979 1.00 83.69 477 ARG A N 1
ATOM 3750 C CA . ARG A 1 477 ? 22.788 5.230 -33.719 1.00 83.69 477 ARG A CA 1
ATOM 3751 C C . ARG A 1 477 ? 21.786 6.346 -33.448 1.00 83.69 477 ARG A C 1
ATOM 3753 O O . ARG A 1 477 ? 21.986 7.109 -32.504 1.00 83.69 477 ARG A O 1
ATOM 3760 N N . ASP A 1 478 ? 20.709 6.401 -34.227 1.00 80.69 478 ASP A N 1
ATOM 3761 C CA . ASP A 1 478 ? 19.672 7.426 -34.093 1.00 80.69 478 ASP A CA 1
ATOM 3762 C C . ASP A 1 478 ? 19.004 7.365 -32.708 1.00 80.69 478 ASP A C 1
ATOM 3764 O O . ASP A 1 478 ? 18.706 8.394 -32.096 1.00 80.69 478 ASP A O 1
ATOM 3768 N N . HIS A 1 479 ? 18.823 6.159 -32.161 1.00 82.56 479 HIS A N 1
ATOM 3769 C CA . HIS A 1 479 ? 18.233 5.962 -30.838 1.00 82.56 479 HIS A CA 1
ATOM 3770 C C . HIS A 1 479 ? 19.239 6.067 -29.680 1.00 82.56 479 HIS A C 1
ATOM 3772 O O . HIS A 1 479 ? 18.870 6.576 -28.617 1.00 82.56 479 HIS A O 1
ATOM 3778 N N . VAL A 1 480 ? 20.505 5.677 -29.873 1.00 86.56 480 VAL A N 1
ATOM 3779 C CA . VAL A 1 480 ? 21.577 5.810 -28.863 1.00 86.56 480 VAL A CA 1
ATOM 3780 C C . VAL A 1 480 ? 21.797 7.266 -28.461 1.00 86.56 480 VAL A C 1
ATOM 3782 O O . VAL A 1 480 ? 21.997 7.538 -27.278 1.00 86.56 480 VAL A O 1
ATOM 3785 N N . GLY A 1 481 ? 21.649 8.218 -29.388 1.00 82.81 481 GLY A N 1
ATOM 3786 C CA . GLY A 1 481 ? 21.753 9.645 -29.066 1.00 82.81 481 GLY A CA 1
ATOM 3787 C C . GLY A 1 481 ? 20.775 10.106 -27.973 1.00 82.81 481 GLY A C 1
ATOM 3788 O O . GLY A 1 481 ? 21.073 11.038 -27.230 1.00 82.81 481 GLY A O 1
ATOM 3789 N N . ASN A 1 482 ? 19.622 9.445 -27.808 1.00 81.44 482 ASN A N 1
ATOM 3790 C CA . ASN A 1 482 ? 18.692 9.750 -26.713 1.00 81.44 482 ASN A CA 1
ATOM 3791 C C . ASN A 1 482 ? 19.141 9.182 -25.363 1.00 81.44 482 ASN A C 1
ATOM 3793 O O . ASN A 1 482 ? 18.816 9.759 -24.328 1.00 81.44 482 ASN A O 1
ATOM 3797 N N . LEU A 1 483 ? 19.899 8.087 -25.370 1.00 85.44 483 LEU A N 1
ATOM 3798 C CA . LEU A 1 483 ? 20.490 7.497 -24.172 1.00 85.44 483 LEU A CA 1
ATOM 3799 C C . LEU A 1 483 ? 21.693 8.328 -23.704 1.00 85.44 483 LEU A C 1
ATOM 3801 O O . LEU A 1 483 ? 21.789 8.660 -22.526 1.00 85.44 483 LEU A O 1
ATOM 3805 N N . GLU A 1 484 ? 22.537 8.783 -24.636 1.00 86.19 484 GLU A N 1
ATOM 3806 C CA . GLU A 1 484 ? 23.661 9.686 -24.344 1.00 86.19 484 GLU A CA 1
ATOM 3807 C C . GLU A 1 484 ? 23.216 11.014 -23.726 1.00 86.19 484 GLU A C 1
ATOM 3809 O O . GLU A 1 484 ? 23.946 11.590 -22.920 1.00 86.19 484 GLU A O 1
ATOM 3814 N N . LYS A 1 485 ? 22.019 11.510 -24.077 1.00 85.19 485 LYS A N 1
ATOM 3815 C CA . LYS A 1 485 ? 21.464 12.733 -23.485 1.00 85.19 485 LYS A CA 1
ATOM 3816 C C . LYS A 1 485 ? 21.332 12.631 -21.968 1.00 85.19 485 LYS A C 1
ATOM 3818 O O . LYS A 1 485 ? 21.561 13.649 -21.326 1.00 85.19 485 LYS A O 1
ATOM 3823 N N . ILE A 1 486 ? 21.011 11.467 -21.393 1.00 83.94 486 ILE A N 1
ATOM 3824 C CA . ILE A 1 486 ? 20.940 11.321 -19.925 1.00 83.94 486 ILE A CA 1
ATOM 3825 C C . ILE A 1 486 ? 22.298 11.648 -19.295 1.00 83.94 486 ILE A C 1
ATOM 3827 O O . ILE A 1 486 ? 22.346 12.428 -18.353 1.00 83.94 486 ILE A O 1
ATOM 3831 N N . GLY A 1 487 ? 23.374 11.153 -19.915 1.00 82.31 487 GLY A N 1
ATOM 3832 C CA . GLY A 1 487 ? 24.775 11.363 -19.536 1.00 82.31 487 GLY A CA 1
ATOM 3833 C C . GLY A 1 487 ? 25.256 12.819 -19.504 1.00 82.31 487 GLY A C 1
ATOM 3834 O O . GLY A 1 487 ? 26.348 13.128 -19.021 1.00 82.31 487 GLY A O 1
ATOM 3835 N N . GLN A 1 488 ? 24.504 13.740 -20.114 1.00 83.94 488 GLN A N 1
ATOM 3836 C CA . GLN A 1 488 ? 24.946 15.119 -20.310 1.00 83.94 488 GLN A CA 1
ATOM 3837 C C . GLN A 1 488 ? 24.688 15.958 -19.062 1.00 83.94 488 GLN A C 1
ATOM 3839 O O . GLN A 1 488 ? 23.580 15.973 -18.543 1.00 83.94 488 GLN A O 1
ATOM 3844 N N . GLN A 1 489 ? 25.669 16.778 -18.675 1.00 81.00 489 GLN A N 1
ATOM 3845 C CA . GLN A 1 489 ? 25.629 17.603 -17.458 1.00 81.00 489 GLN A CA 1
ATOM 3846 C C . GLN A 1 489 ? 24.368 18.467 -17.292 1.00 81.00 489 GLN A C 1
ATOM 3848 O O . GLN A 1 489 ? 23.919 18.712 -16.179 1.00 81.00 489 GLN A O 1
ATOM 3853 N N . LYS A 1 490 ? 23.765 18.921 -18.396 1.00 82.12 490 LYS A N 1
ATOM 3854 C CA . LYS A 1 490 ? 22.514 19.698 -18.376 1.00 82.12 490 LYS A CA 1
ATOM 3855 C C . LYS A 1 490 ? 21.282 18.896 -17.925 1.00 82.12 490 LYS A C 1
ATOM 3857 O O . LYS A 1 490 ? 20.272 19.498 -17.587 1.00 82.12 490 LYS A O 1
ATOM 3862 N N . ASN A 1 491 ? 21.369 17.568 -17.956 1.00 83.81 491 ASN A N 1
ATOM 3863 C CA . ASN A 1 491 ? 20.306 16.629 -17.610 1.00 83.81 491 ASN A CA 1
ATOM 3864 C C . ASN A 1 491 ? 20.582 15.886 -16.291 1.00 83.81 491 ASN A C 1
ATOM 3866 O O . ASN A 1 491 ? 19.787 15.027 -15.914 1.00 83.81 491 ASN A O 1
ATOM 3870 N N . TRP A 1 492 ? 21.676 16.215 -15.593 1.00 85.62 492 TRP A N 1
ATOM 3871 C CA . TRP A 1 492 ? 22.027 15.598 -14.316 1.00 85.62 492 TRP A CA 1
ATOM 3872 C C . TRP A 1 492 ? 20.968 15.876 -13.246 1.00 85.62 492 TRP A C 1
ATOM 3874 O O . TRP A 1 492 ? 20.486 17.005 -13.083 1.00 85.62 492 TRP A O 1
ATOM 3884 N N . ILE A 1 493 ? 20.621 14.842 -12.485 1.00 84.19 493 ILE A N 1
ATOM 3885 C CA . ILE A 1 493 ? 19.639 14.925 -11.407 1.00 84.19 493 ILE A CA 1
ATOM 3886 C C . ILE A 1 493 ? 20.306 15.563 -10.189 1.00 84.19 493 ILE A C 1
ATOM 3888 O O . ILE A 1 493 ? 21.244 15.009 -9.632 1.00 84.19 493 ILE A O 1
ATOM 3892 N N . GLY A 1 494 ? 19.821 16.733 -9.763 1.00 77.00 494 GLY A N 1
ATOM 3893 C CA . GLY A 1 494 ? 20.449 17.522 -8.692 1.00 77.00 494 GLY A CA 1
ATOM 3894 C C . GLY A 1 494 ? 21.426 18.600 -9.185 1.00 77.00 494 GLY A C 1
ATOM 3895 O O . GLY A 1 494 ? 22.046 19.287 -8.377 1.00 77.00 494 GLY A O 1
ATOM 3896 N N . GLY A 1 495 ? 21.536 18.811 -10.503 1.00 78.06 495 GLY A N 1
ATOM 3897 C CA . GLY A 1 495 ? 22.309 19.911 -11.088 1.00 78.06 495 GLY A CA 1
ATOM 3898 C C . GLY A 1 495 ? 23.800 19.599 -11.257 1.00 78.06 495 GLY A C 1
ATOM 3899 O O . GLY A 1 495 ? 24.183 18.464 -11.509 1.00 78.06 495 GLY A O 1
ATOM 3900 N N . ARG A 1 496 ? 24.670 20.617 -11.163 1.00 66.56 496 ARG A N 1
ATOM 3901 C CA . ARG A 1 496 ? 26.101 20.511 -11.544 1.00 66.56 496 ARG A CA 1
ATOM 3902 C C . ARG A 1 496 ? 26.931 19.523 -10.713 1.00 66.56 496 ARG A C 1
ATOM 3904 O O . ARG A 1 496 ? 27.992 19.127 -11.183 1.00 66.56 496 ARG A O 1
ATOM 3911 N N . VAL A 1 497 ? 26.465 19.177 -9.515 1.00 72.12 497 VAL A N 1
ATOM 3912 C CA . VAL A 1 497 ? 27.077 18.201 -8.589 1.00 72.12 497 VAL A CA 1
ATOM 3913 C C . VAL A 1 497 ? 26.162 16.973 -8.427 1.00 72.12 497 VAL A C 1
ATOM 3915 O O . VAL A 1 497 ? 26.260 16.238 -7.455 1.00 72.12 497 VAL A O 1
ATOM 3918 N N . GLY A 1 498 ? 25.202 16.818 -9.340 1.00 74.75 498 GLY A N 1
ATOM 3919 C CA . GLY A 1 498 ? 24.203 15.762 -9.331 1.00 74.75 498 GLY A CA 1
ATOM 3920 C C . GLY A 1 498 ? 24.645 14.488 -10.047 1.00 74.75 498 GLY A C 1
ATOM 3921 O O . GLY A 1 498 ? 25.765 14.391 -10.542 1.00 74.75 498 GLY A O 1
ATOM 3922 N N . GLU A 1 499 ? 23.718 13.540 -10.133 1.00 77.38 499 GLU A N 1
ATOM 3923 C CA . GLU A 1 499 ? 23.923 12.222 -10.741 1.00 77.38 499 GLU A CA 1
ATOM 3924 C C . GLU A 1 499 ? 23.638 12.258 -12.244 1.00 77.38 499 GLU A C 1
ATOM 3926 O O . GLU A 1 499 ? 22.660 12.881 -12.685 1.00 77.38 499 GLU A O 1
ATOM 3931 N N . GLY A 1 500 ? 24.505 11.620 -13.034 1.00 69.88 500 GLY A N 1
ATOM 3932 C CA . GLY A 1 500 ? 24.723 12.012 -14.419 1.00 69.88 500 GLY A CA 1
ATOM 3933 C C . GLY A 1 500 ? 25.227 10.951 -15.364 1.00 69.88 500 GLY A C 1
ATOM 3934 O O . GLY A 1 500 ? 26.250 10.304 -15.068 1.00 69.88 500 GLY A O 1
#